Protein AF-0000000070232496 (afdb_homodimer)

Secondary structure (DSSP, 8-state):
-------------------EE-EEE--------------------------EEEEEEEEE-TTHHHHHH-TTB--S--HHHHHHHHTTPPTTEEEEEE-SSTT-SEEEEEEETTEEEEEEPEEETTEEES-TT-TTS-EESSHHHHHHHTTSGGG--TTS----EE---SSPPPHHHHHHHHHHHTS-TGGGGGSSS-HHHHHHHTSSEEEEEEEEEE-SS-SS----EE-------/-------------------EEEE----------------------------EEEEEEEEE-TTHHHHHH-TTB--S--HHHHHHHHTTPPTTEEEEEE-SSTT-SEEEEEEETTEEEEEEPEEETTEEES-TT-TTS-EESSHHHHHHHTTSGGG--TTS----EE---SSPPPHHHHHHHHHHHTS-TGGGGGSSS-HHHHHHHTSSEEEEEEEEEE-SS-SS-------------

Sequence (474 aa):
MSGDSSAVPQATCDSEEDTATLCLQSRRQKQHQVSGDSHAHVSRQGAWKVHTQTDYIHCLVPDLLQITGNPCYWGVMDRYEAEALLEGKPEGTFLLRDSAQEDYLFSVNFRRYKRFLRARIEQWNHNFSFDAHDPCVFHSSTVTGLLEHYKDPSSCMFFEPLLTISLNRTFPFSLQYICRAVICRCTTYNGTDGLPLPSVLQDFLKEYHYKQKVRVRWLEGEPVKAKETLLSPKGINMSGDSSAVPQATCDSEEDTATLCLQSRRQKQHQVSGDSHAHVSRQGAWKVHTQTDYIHCLVPDLLQITGNPCYWGVMDRYEAEALLEGKPEGTFLLRDSAQEDYLFSVNFRRYKRFLRARIEQWNHNFSFDAHDPCVFHSSTVTGLLEHYKDPSSCMFFEPLLTISLNRTFPFSLQYICRAVICRCTTYNGTDGLPLPSVLQDFLKEYHYKQKVRVRWLEGEPVKAKETLLSPKGIN

Radius of gyration: 25.35 Å; Cα contacts (8 Å, |Δi|>4): 839; chains: 2; bounding box: 79×65×97 Å

Nearest PDB structures (foldseek):
  2izv-assembly1_A  TM=9.812E-01  e=6.188E-28  Homo sapiens
  7zls-assembly4_G  TM=6.467E-01  e=2.500E-11  Homo sapiens
  7zlm-assembly2_D  TM=6.349E-01  e=2.697E-10  Homo sapiens
  4jgh-assembly2_A  TM=6.265E-01  e=1.221E-10  Homo sapiens
  2lnx-assembly1_A  TM=8.735E-01  e=1.015E-06  Homo sapiens

Organism: Heterocephalus glaber (NCBI:txid10181)

InterPro domains:
  IPR000980 SH2 domain [PF00017] (73-127)
  IPR000980 SH2 domain [PS50001] (72-167)
  IPR000980 SH2 domain [SM00252] (70-156)
  IPR001496 SOCS box domain [PF07525] (171-206)
  IPR001496 SOCS box domain [PS50225] (162-211)
  IPR001496 SOCS box domain [SM00253] (166-209)
  IPR001496 SOCS box domain [SM00969] (172-208)
  IPR036036 SOCS box-like domain superfamily [SSF158235] (173-214)
  IPR036860 SH2 domain superfamily [G3DSA:3.30.505.10] (54-223)
  IPR036860 SH2 domain superfamily [SSF55550] (61-165)

Foldseek 3Di:
DDDPPPPPPDPPPPPPVPPDDQPPADDDDPDPPPPPPPPPPVCPVPDPDDFKDWDWDKKFAQQLLVLLVDQLEDEADDPVRQVVLCPPPDFQEKGKYADPDPQFGIKMWGDDPNDIGMATWHDALQWIFSDPPDPVGDIDNHPVVRLVQLLDVVSDDNNGRRHVHGDGDDDHDDPLSNVLSVVSNVAILVRLVVDPDPPVVSVVSRVRIHIYTQFMAGPVDDPPDRPGPGPDNPPPD/DDPPPPPPPDPPPPPPVPPDDADPPADDFPDPPPPPPPPPPVCPVPDPDDFKDWDWDKKFAQQLLVLLVDQLEDEADTPVRQVVLCPPPDFQEKGKYADPDPQFGIKMWGDDPNDIDMATWHDALQWIFSDPPDPVGDIDNHPVVHLVQLLDVVSDDNNGRRHVHRDGDDDHDDPLSNVLSVVSNVAILVRLVVDPDDPVVSVVSRVRIHIYTQFMAGDPDDDPDGPTPGPDNPPPD

Solvent-accessible surface area (backbone atoms only — not comparable to full-atom values): 27197 Å² total; per-residue (Å²): 139,84,81,80,79,78,78,76,81,78,80,77,72,77,75,75,78,70,44,43,6,37,13,29,27,29,40,66,80,76,76,80,69,78,72,72,79,70,72,76,65,74,71,71,77,70,82,72,74,58,33,35,37,38,34,20,30,63,37,48,50,81,44,43,44,59,45,71,69,32,50,30,45,60,45,84,54,54,68,66,60,52,48,60,69,49,58,92,55,57,77,16,30,22,34,34,27,38,36,90,48,90,93,34,62,33,27,35,39,27,24,48,93,92,33,43,26,30,35,53,44,33,68,49,90,74,26,27,16,60,24,61,86,16,76,54,30,72,68,19,75,30,68,66,56,40,51,57,52,25,33,38,66,90,70,37,51,94,39,33,64,47,41,56,35,75,44,62,54,92,69,82,77,54,66,70,58,51,48,40,24,55,52,49,68,74,48,46,49,74,49,41,76,74,46,98,59,61,66,69,56,37,50,59,56,52,65,60,48,47,70,38,77,44,36,49,43,68,58,78,68,69,67,87,78,73,67,63,52,59,60,78,83,68,76,86,117,133,88,79,79,76,78,76,77,79,78,79,76,74,77,77,76,79,70,40,41,5,39,15,26,35,28,31,63,74,76,75,80,70,78,71,70,77,71,71,75,64,74,70,71,76,69,82,72,73,58,34,35,38,38,34,19,29,62,37,48,52,82,44,43,44,60,45,69,67,32,49,29,44,60,45,83,53,55,63,66,59,52,48,60,70,49,58,92,54,58,77,14,29,22,35,34,27,36,37,91,48,90,92,34,61,34,26,36,39,27,26,50,94,92,33,42,26,30,33,52,44,32,68,48,90,75,24,26,14,58,26,62,88,18,78,46,33,70,68,21,76,30,67,65,54,39,50,57,53,25,33,39,67,92,69,35,52,94,38,32,63,45,42,58,35,74,45,62,53,92,69,82,78,55,67,68,58,52,48,41,25,54,52,49,67,73,49,46,51,72,49,42,74,73,45,99,60,61,67,69,58,39,51,59,56,52,65,58,47,46,71,38,77,44,35,50,42,68,56,80,73,66,70,88,78,72,70,64,53,61,60,78,82,69,77,86,119

pLDDT: mean 76.19, std 28.9, range [17.75, 98.75]

Structure (mmCIF, N/CA/C/O backbone):
data_AF-0000000070232496-model_v1
#
loop_
_entity.id
_entity.type
_entity.pdbx_description
1 polymer 'Suppressor of cytokine signaling 5'
#
loop_
_atom_site.group_PDB
_atom_site.id
_atom_site.type_symbol
_atom_site.label_atom_id
_atom_site.label_alt_id
_atom_site.label_comp_id
_atom_site.label_asym_id
_atom_site.label_entity_id
_atom_site.label_seq_id
_atom_site.pdbx_PDB_ins_code
_atom_site.Cartn_x
_atom_site.Cartn_y
_atom_site.Cartn_z
_atom_site.occupancy
_atom_site.B_iso_or_equiv
_atom_site.auth_seq_id
_atom_site.auth_comp_id
_atom_site.auth_asym_id
_atom_site.auth_atom_id
_atom_site.pdbx_PDB_model_num
ATOM 1 N N . MET A 1 1 ? 37.5 24.703 -52.75 1 27.92 1 MET A N 1
ATOM 2 C CA . MET A 1 1 ? 36.719 23.5 -52.5 1 27.92 1 MET A CA 1
ATOM 3 C C . MET A 1 1 ? 36.469 23.359 -51 1 27.92 1 MET A C 1
ATOM 5 O O . MET A 1 1 ? 37.312 22.844 -50.25 1 27.92 1 MET A O 1
ATOM 9 N N . SER A 1 2 ? 35.812 24.375 -50.344 1 27.89 2 SER A N 1
ATOM 10 C CA . SER A 1 2 ? 35.531 24.891 -49 1 27.89 2 SER A CA 1
ATOM 11 C C . SER A 1 2 ? 34.625 23.953 -48.219 1 27.89 2 SER A C 1
ATOM 13 O O . SER A 1 2 ? 33.531 23.594 -48.656 1 27.89 2 SER A O 1
ATOM 15 N N . GLY A 1 3 ? 35.219 22.984 -47.406 1 26.25 3 GLY A N 1
ATOM 16 C CA . GLY A 1 3 ? 34.781 21.875 -46.562 1 26.25 3 GLY A CA 1
ATOM 17 C C . GLY A 1 3 ? 33.781 22.312 -45.5 1 26.25 3 GLY A C 1
ATOM 18 O O . GLY A 1 3 ? 34.094 23.141 -44.656 1 26.25 3 GLY A O 1
ATOM 19 N N . ASP A 1 4 ? 32.469 22.484 -45.781 1 28.66 4 ASP A N 1
ATOM 20 C CA . ASP A 1 4 ? 31.344 22.922 -44.938 1 28.66 4 ASP A CA 1
ATOM 21 C C . ASP A 1 4 ? 31.172 22.031 -43.719 1 28.66 4 ASP A C 1
ATOM 23 O O . ASP A 1 4 ? 31.031 20.812 -43.875 1 28.66 4 ASP A O 1
ATOM 27 N N . SER A 1 5 ? 31.734 22.406 -42.531 1 28.3 5 SER A N 1
ATOM 28 C CA . SER A 1 5 ? 31.766 21.875 -41.188 1 28.3 5 SER A CA 1
ATOM 29 C C . SER A 1 5 ? 30.359 21.703 -40.625 1 28.3 5 SER A C 1
ATOM 31 O O . SER A 1 5 ? 29.703 22.688 -40.281 1 28.3 5 SER A O 1
ATOM 33 N N . SER A 1 6 ? 29.5 20.859 -41.156 1 26.8 6 SER A N 1
ATOM 34 C CA . SER A 1 6 ? 28.141 20.688 -40.656 1 26.8 6 SER A CA 1
ATOM 35 C C . SER A 1 6 ? 28.141 20.297 -39.188 1 26.8 6 SER A C 1
ATOM 37 O O . SER A 1 6 ? 28.781 19.312 -38.781 1 26.8 6 SER A O 1
ATOM 39 N N . ALA A 1 7 ? 27.984 21.281 -38.219 1 25.73 7 ALA A N 1
ATOM 40 C CA . ALA A 1 7 ? 27.891 21.203 -36.75 1 25.73 7 ALA A CA 1
ATOM 41 C C . ALA A 1 7 ? 26.75 20.266 -36.344 1 25.73 7 ALA A C 1
ATOM 43 O O . ALA A 1 7 ? 25.625 20.422 -36.812 1 25.73 7 ALA A O 1
ATOM 44 N N . VAL A 1 8 ? 27 18.984 -35.969 1 28.09 8 VAL A N 1
ATOM 45 C CA . VAL A 1 8 ? 26.125 17.969 -35.438 1 28.09 8 VAL A CA 1
ATOM 46 C C . VAL A 1 8 ? 25.391 18.5 -34.188 1 28.09 8 VAL A C 1
ATOM 48 O O . VAL A 1 8 ? 26.031 19.062 -33.312 1 28.09 8 VAL A O 1
ATOM 51 N N . PRO A 1 9 ? 24.156 19.047 -34.344 1 27.92 9 PRO A N 1
ATOM 52 C CA . PRO A 1 9 ? 23.422 19.547 -33.156 1 27.92 9 PRO A CA 1
ATOM 53 C C . PRO A 1 9 ? 23.391 18.547 -32 1 27.92 9 PRO A C 1
ATOM 55 O O . PRO A 1 9 ? 23.328 17.328 -32.25 1 27.92 9 PRO A O 1
ATOM 58 N N . GLN A 1 10 ? 24.078 18.859 -30.875 1 21.61 10 GLN A N 1
ATOM 59 C CA . GLN A 1 10 ? 24.156 18.172 -29.594 1 21.61 10 GLN A CA 1
ATOM 60 C C . GLN A 1 10 ? 22.781 17.859 -29.031 1 21.61 10 GLN A C 1
ATOM 62 O O . GLN A 1 10 ? 21.938 18.734 -28.906 1 21.61 10 GLN A O 1
ATOM 67 N N . ALA A 1 11 ? 22.172 16.625 -29.312 1 24.88 11 ALA A N 1
ATOM 68 C CA . ALA A 1 11 ? 20.969 16.047 -28.734 1 24.88 11 ALA A CA 1
ATOM 69 C C . ALA A 1 11 ? 20.922 16.25 -27.219 1 24.88 11 ALA A C 1
ATOM 71 O O . ALA A 1 11 ? 21.859 15.883 -26.516 1 24.88 11 ALA A O 1
ATOM 72 N N . THR A 1 12 ? 20.453 17.406 -26.75 1 25.84 12 THR A N 1
ATOM 73 C CA . THR A 1 12 ? 20.172 17.719 -25.359 1 25.84 12 THR A CA 1
ATOM 74 C C . THR A 1 12 ? 19.453 16.562 -24.672 1 25.84 12 THR A C 1
ATOM 76 O O . THR A 1 12 ? 18.344 16.188 -25.062 1 25.84 12 THR A O 1
ATOM 79 N N . CYS A 1 13 ? 20.156 15.484 -24.203 1 25.62 13 CYS A N 1
ATOM 80 C CA . CYS A 1 13 ? 19.672 14.445 -23.312 1 25.62 13 CYS A CA 1
ATOM 81 C C . CYS A 1 13 ? 18.875 15.047 -22.156 1 25.62 13 CYS A C 1
ATOM 83 O O . CYS A 1 13 ? 19.391 15.883 -21.406 1 25.62 13 CYS A O 1
ATOM 85 N N . ASP A 1 14 ? 17.625 15.398 -22.328 1 26.64 14 ASP A N 1
ATOM 86 C CA . ASP A 1 14 ? 16.688 15.641 -21.25 1 26.64 14 ASP A CA 1
ATOM 87 C C . ASP A 1 14 ? 16.922 14.656 -20.094 1 26.64 14 ASP A C 1
ATOM 89 O O . ASP A 1 14 ? 16.812 13.445 -20.266 1 26.64 14 ASP A O 1
ATOM 93 N N . SER A 1 15 ? 17.953 14.844 -19.219 1 27.31 15 SER A N 1
ATOM 94 C CA . SER A 1 15 ? 18.234 14.148 -17.969 1 27.31 15 SER A CA 1
ATOM 95 C C . SER A 1 15 ? 16.969 13.93 -17.156 1 27.31 15 SER A C 1
ATOM 97 O O . SER A 1 15 ? 16.406 14.875 -16.609 1 27.31 15 SER A O 1
ATOM 99 N N . GLU A 1 16 ? 16.094 13.094 -17.578 1 30.31 16 GLU A N 1
ATOM 100 C CA . GLU A 1 16 ? 14.984 12.625 -16.75 1 30.31 16 GLU A CA 1
ATOM 101 C C . GLU A 1 16 ? 15.461 12.211 -15.359 1 30.31 16 GLU A C 1
ATOM 103 O O . GLU A 1 16 ? 16.156 11.203 -15.211 1 30.31 16 GLU A O 1
ATOM 108 N N . GLU A 1 17 ? 15.922 13.148 -14.547 1 31.53 17 GLU A N 1
ATOM 109 C CA . GLU A 1 17 ? 16.234 12.938 -13.133 1 31.53 17 GLU A CA 1
ATOM 110 C C . GLU A 1 17 ? 15.156 12.133 -12.438 1 31.53 17 GLU A C 1
ATOM 112 O O . GLU A 1 17 ? 14 12.555 -12.375 1 31.53 17 GLU A O 1
ATOM 117 N N . ASP A 1 18 ? 15.234 10.797 -12.406 1 30.61 18 ASP A N 1
ATOM 118 C CA . ASP A 1 18 ? 14.445 9.719 -11.836 1 30.61 18 ASP A CA 1
ATOM 119 C C . ASP A 1 18 ? 14.281 9.891 -10.328 1 30.61 18 ASP A C 1
ATOM 121 O O . ASP A 1 18 ? 15.25 9.766 -9.578 1 30.61 18 ASP A O 1
ATOM 125 N N . THR A 1 19 ? 13.516 10.766 -9.82 1 32.53 19 THR A N 1
ATOM 126 C CA . THR A 1 19 ? 13.156 10.883 -8.414 1 32.53 19 THR A CA 1
ATOM 127 C C . THR A 1 19 ? 12.578 9.57 -7.891 1 32.53 19 THR A C 1
ATOM 129 O O . THR A 1 19 ? 11.547 9.102 -8.383 1 32.53 19 THR A O 1
ATOM 132 N N . ALA A 1 20 ? 13.414 8.742 -7.137 1 34.03 20 ALA A N 1
ATOM 133 C CA . ALA A 1 20 ? 13.156 7.41 -6.59 1 34.03 20 ALA A CA 1
ATOM 134 C C . ALA A 1 20 ? 12.344 7.492 -5.301 1 34.03 20 ALA A C 1
ATOM 136 O O . ALA A 1 20 ? 12.633 8.32 -4.434 1 34.03 20 ALA A O 1
ATOM 137 N N . THR A 1 21 ? 11.203 7.18 -5.266 1 35.94 21 THR A N 1
ATOM 138 C CA . THR A 1 21 ? 10.367 7.039 -4.078 1 35.94 21 THR A CA 1
ATOM 139 C C . THR A 1 21 ? 10.805 5.832 -3.252 1 35.94 21 THR A C 1
ATOM 141 O O . THR A 1 21 ? 10.961 4.73 -3.787 1 35.94 21 THR A O 1
ATOM 144 N N . LEU A 1 22 ? 11.398 6.059 -2.023 1 38.28 22 LEU A N 1
ATOM 145 C CA . LEU A 1 22 ? 11.859 5.027 -1.098 1 38.28 22 LEU A CA 1
ATOM 146 C C . LEU A 1 22 ? 10.688 4.184 -0.601 1 38.28 22 LEU A C 1
ATOM 148 O O . LEU A 1 22 ? 9.656 4.723 -0.188 1 38.28 22 LEU A O 1
ATOM 152 N N . CYS A 1 23 ? 10.414 3.146 -1.116 1 32.03 23 CYS A N 1
ATOM 153 C CA . CYS A 1 23 ? 9.422 2.26 -0.507 1 32.03 23 CYS A CA 1
ATOM 154 C C . CYS A 1 23 ? 10.055 1.427 0.604 1 32.03 23 CYS A C 1
ATOM 156 O O . CYS A 1 23 ? 11.031 0.712 0.373 1 32.03 23 CYS A O 1
ATOM 158 N N . LEU A 1 24 ? 10.008 1.86 1.934 1 30.17 24 LEU A N 1
ATOM 159 C CA . LEU A 1 24 ? 10.57 1.269 3.145 1 30.17 24 LEU A CA 1
ATOM 160 C C . LEU A 1 24 ? 10 -0.125 3.383 1 30.17 24 LEU A C 1
ATOM 162 O O . LEU A 1 24 ? 8.773 -0.296 3.453 1 30.17 24 LEU A O 1
ATOM 166 N N . GLN A 1 25 ? 10.586 -1.059 2.908 1 27.44 25 GLN A N 1
ATOM 167 C CA . GLN A 1 25 ? 10.203 -2.465 2.969 1 27.44 25 GLN A CA 1
ATOM 168 C C . GLN A 1 25 ? 10.383 -3.023 4.379 1 27.44 25 GLN A C 1
ATOM 170 O O . GLN A 1 25 ? 11.375 -2.725 5.047 1 27.44 25 GLN A O 1
ATOM 175 N N . SER A 1 26 ? 9.219 -3.492 5.199 1 25.86 26 SER A N 1
ATOM 176 C CA . SER A 1 26 ? 9.008 -3.965 6.566 1 25.86 26 SER A CA 1
ATOM 177 C C . SER A 1 26 ? 9.758 -5.27 6.82 1 25.86 26 SER A C 1
ATOM 179 O O . SER A 1 26 ? 10 -6.043 5.895 1 25.86 26 SER A O 1
ATOM 181 N N . ARG A 1 27 ? 10.438 -5.418 8.094 1 22.62 27 ARG A N 1
ATOM 182 C CA . ARG A 1 27 ? 11.172 -6.484 8.758 1 22.62 27 ARG A CA 1
ATOM 183 C C . ARG A 1 27 ? 10.305 -7.727 8.93 1 22.62 27 ARG A C 1
ATOM 185 O O . ARG A 1 27 ? 9.094 -7.672 8.734 1 22.62 27 ARG A O 1
ATOM 192 N N . ARG A 1 28 ? 10.461 -8.414 10.258 1 23.78 28 ARG A N 1
ATOM 193 C CA . ARG A 1 28 ? 10.422 -9.781 10.766 1 23.78 28 ARG A CA 1
ATOM 194 C C . ARG A 1 28 ? 9 -10.32 10.781 1 23.78 28 ARG A C 1
ATOM 196 O O . ARG A 1 28 ? 8.047 -9.555 10.945 1 23.78 28 ARG A O 1
ATOM 203 N N . GLN A 1 29 ? 8.969 -11.633 10.438 1 23.31 29 GLN A N 1
ATOM 204 C CA . GLN A 1 29 ? 7.879 -12.602 10.305 1 23.31 29 GLN A CA 1
ATOM 205 C C . GLN A 1 29 ? 7.23 -12.883 11.656 1 23.31 29 GLN A C 1
ATOM 207 O O . GLN A 1 29 ? 7.836 -13.516 12.523 1 23.31 29 GLN A O 1
ATOM 212 N N . LYS A 1 30 ? 6.555 -12.016 12.422 1 25.58 30 LYS A N 1
ATOM 213 C CA . LYS A 1 30 ? 5.965 -12.641 13.602 1 25.58 30 LYS A CA 1
ATOM 214 C C . LYS A 1 30 ? 5.059 -13.805 13.203 1 25.58 30 LYS A C 1
ATOM 216 O O . LYS A 1 30 ? 4.344 -13.727 12.203 1 25.58 30 LYS A O 1
ATOM 221 N N . GLN A 1 31 ? 5.469 -15.078 13.555 1 22.47 31 GLN A N 1
ATOM 222 C CA . GLN A 1 31 ? 4.668 -16.297 13.633 1 22.47 31 GLN A CA 1
ATOM 223 C C . GLN A 1 31 ? 3.271 -16 14.172 1 22.47 31 GLN A C 1
ATOM 225 O O . GLN A 1 31 ? 3.127 -15.344 15.203 1 22.47 31 GLN A O 1
ATOM 230 N N . HIS A 1 32 ? 2.332 -16.031 13.32 1 24.69 32 HIS A N 1
ATOM 231 C CA . HIS A 1 32 ? 0.921 -15.984 13.695 1 24.69 32 HIS A CA 1
ATOM 232 C C . HIS A 1 32 ? 0.584 -17.078 14.695 1 24.69 32 HIS A C 1
ATOM 234 O O . HIS A 1 32 ? 0.542 -18.266 14.344 1 24.69 32 HIS A O 1
ATOM 240 N N . GLN A 1 33 ? 1.322 -17.188 15.875 1 25.14 33 GLN A N 1
ATOM 241 C CA . GLN A 1 33 ? 0.665 -18.031 16.859 1 25.14 33 GLN A CA 1
ATOM 242 C C . GLN A 1 33 ? -0.831 -17.734 16.938 1 25.14 33 GLN A C 1
ATOM 244 O O . GLN A 1 33 ? -1.238 -16.578 16.984 1 25.14 33 GLN A O 1
ATOM 249 N N . VAL A 1 34 ? -1.63 -18.766 16.531 1 26.95 34 VAL A N 1
ATOM 250 C CA . VAL A 1 34 ? -3.057 -19 16.719 1 26.95 34 VAL A CA 1
ATOM 251 C C . VAL A 1 34 ? -3.432 -18.734 18.172 1 26.95 34 VAL A C 1
ATOM 253 O O . VAL A 1 34 ? -3.283 -19.594 19.031 1 26.95 34 VAL A O 1
ATOM 256 N N . SER A 1 35 ? -2.633 -17.984 18.938 1 25.34 35 SER A N 1
ATOM 257 C CA . SER A 1 35 ? -3.16 -18 20.297 1 25.34 35 SER A CA 1
ATOM 258 C C . SER A 1 35 ? -4.652 -17.672 20.312 1 25.34 35 SER A C 1
ATOM 260 O O . SER A 1 35 ? -5.078 -16.641 19.766 1 25.34 35 SER A O 1
ATOM 262 N N . GLY A 1 36 ? -5.508 -18.719 20.391 1 24.62 36 GLY A N 1
ATOM 263 C CA . GLY A 1 36 ? -6.922 -18.906 20.672 1 24.62 36 GLY A CA 1
ATOM 264 C C . GLY A 1 36 ? -7.418 -18.031 21.812 1 24.62 36 GLY A C 1
ATOM 265 O O . GLY A 1 36 ? -8.469 -18.312 22.391 1 24.62 36 GLY A O 1
ATOM 266 N N . ASP A 1 37 ? -6.535 -17.359 22.516 1 26.25 37 ASP A N 1
ATOM 267 C CA . ASP A 1 37 ? -7.281 -16.781 23.641 1 26.25 37 ASP A CA 1
ATOM 268 C C . ASP A 1 37 ? -8.477 -15.977 23.141 1 26.25 37 ASP A C 1
ATOM 270 O O . ASP A 1 37 ? -8.328 -15.094 22.281 1 26.25 37 ASP A O 1
ATOM 274 N N . SER A 1 38 ? -9.664 -16.609 23.203 1 28.45 38 SER A N 1
ATOM 275 C CA . SER A 1 38 ? -11.055 -16.172 23.234 1 28.45 38 SER A CA 1
ATOM 276 C C . SER A 1 38 ? -11.227 -14.914 24.078 1 28.45 38 SER A C 1
ATOM 278 O O . SER A 1 38 ? -11.516 -14.992 25.266 1 28.45 38 SER A O 1
ATOM 280 N N . HIS A 1 39 ? -10.258 -14.164 24.234 1 26.73 39 HIS A N 1
ATOM 281 C CA . HIS A 1 39 ? -10.836 -13.078 25 1 26.73 39 HIS A CA 1
ATOM 282 C C . HIS A 1 39 ? -12.148 -12.594 24.391 1 26.73 39 HIS A C 1
ATOM 284 O O . HIS A 1 39 ? -12.188 -12.258 23.203 1 26.73 39 HIS A O 1
ATOM 290 N N . ALA A 1 40 ? -13.258 -13.102 24.859 1 25.95 40 ALA A N 1
ATOM 291 C CA . ALA A 1 40 ? -14.648 -12.641 24.891 1 25.95 40 ALA A CA 1
ATOM 292 C C . ALA A 1 40 ? -14.727 -11.117 24.906 1 25.95 40 ALA A C 1
ATOM 294 O O . ALA A 1 40 ? -14.656 -10.492 25.953 1 25.95 40 ALA A O 1
ATOM 295 N N . HIS A 1 41 ? -13.828 -10.531 24.25 1 28.59 41 HIS A N 1
ATOM 296 C CA . HIS A 1 41 ? -14.219 -9.125 24.203 1 28.59 41 HIS A CA 1
ATOM 297 C C . HIS A 1 41 ? -15.688 -8.977 23.828 1 28.59 41 HIS A C 1
ATOM 299 O O . HIS A 1 41 ? -16.141 -9.547 22.828 1 28.59 41 HIS A O 1
ATOM 305 N N . VAL A 1 42 ? -16.516 -8.914 24.719 1 30.34 42 VAL A N 1
ATOM 306 C CA . VAL A 1 42 ? -17.875 -8.414 24.609 1 30.34 42 VAL A CA 1
ATOM 307 C C . VAL A 1 42 ? -17.938 -7.34 23.516 1 30.34 42 VAL A C 1
ATOM 309 O O . VAL A 1 42 ? -17.266 -6.309 23.625 1 30.34 42 VAL A O 1
ATOM 312 N N . SER A 1 43 ? -17.938 -7.715 22.266 1 35.25 43 SER A N 1
ATOM 313 C CA . SER A 1 43 ? -18.375 -6.938 21.109 1 35.25 43 SER A CA 1
ATOM 314 C C . SER A 1 43 ? -19.422 -5.895 21.516 1 35.25 43 SER A C 1
ATOM 316 O O . SER A 1 43 ? -20.578 -6.227 21.719 1 35.25 43 SER A O 1
ATOM 318 N N . ARG A 1 44 ? -19.234 -5.176 22.562 1 33.94 44 ARG A N 1
ATOM 319 C CA . ARG A 1 44 ? -20.266 -4.16 22.453 1 33.94 44 ARG A CA 1
ATOM 320 C C . ARG A 1 44 ? -20.391 -3.637 21.031 1 33.94 44 ARG A C 1
ATOM 322 O O . ARG A 1 44 ? -19.422 -3.111 20.469 1 33.94 44 ARG A O 1
ATOM 329 N N . GLN A 1 45 ? -20.859 -4.289 20.094 1 39.91 45 GLN A N 1
ATOM 330 C CA . GLN A 1 45 ? -21.391 -3.852 18.812 1 39.91 45 GLN A CA 1
ATOM 331 C C . GLN A 1 45 ? -21.609 -2.34 18.781 1 39.91 45 GLN A C 1
ATOM 333 O O . GLN A 1 45 ? -22.719 -1.857 19.047 1 39.91 45 GLN A O 1
ATOM 338 N N . GLY A 1 46 ? -21.031 -1.544 19.484 1 44.47 46 GLY A N 1
ATOM 339 C CA . GLY A 1 46 ? -21.422 -0.148 19.359 1 44.47 46 GLY A CA 1
ATOM 340 C C . GLY A 1 46 ? -21.234 0.394 17.953 1 44.47 46 GLY A C 1
ATOM 341 O O . GLY A 1 46 ? -20.375 -0.064 17.203 1 44.47 46 GLY A O 1
ATOM 342 N N . ALA A 1 47 ? -22.266 0.849 17.078 1 61.16 47 ALA A N 1
ATOM 343 C CA . ALA A 1 47 ? -22.656 1.33 15.75 1 61.16 47 ALA A CA 1
ATOM 344 C C . ALA A 1 47 ? -21.641 2.34 15.219 1 61.16 47 ALA A C 1
ATOM 346 O O . ALA A 1 47 ? -21.547 3.465 15.711 1 61.16 47 ALA A O 1
ATOM 347 N N . TRP A 1 48 ? -20.375 1.953 14.789 1 78.25 48 TRP A N 1
ATOM 348 C CA . TRP A 1 48 ? -19.562 2.953 14.102 1 78.25 48 TRP A CA 1
ATOM 349 C C . TRP A 1 48 ? -20.359 3.588 12.953 1 78.25 48 TRP A C 1
ATOM 351 O O . TRP A 1 48 ? -21.156 2.918 12.297 1 78.25 48 TRP A O 1
ATOM 361 N N . LYS A 1 49 ? -20.234 4.816 13.008 1 87.94 49 LYS A N 1
ATOM 362 C CA . LYS A 1 49 ? -20.719 5.469 11.789 1 87.94 49 LYS A CA 1
ATOM 363 C C . LYS A 1 49 ? -19.734 5.258 10.633 1 87.94 49 LYS A C 1
ATOM 365 O O . LYS A 1 49 ? -18.672 5.883 10.594 1 87.94 49 LYS A O 1
ATOM 370 N N . VAL A 1 50 ? -20.031 4.316 9.773 1 92.75 50 VAL A N 1
ATOM 371 C CA . VAL A 1 50 ? -19.219 4.055 8.594 1 92.75 50 VAL A CA 1
ATOM 372 C C . VAL A 1 50 ? -19.312 5.242 7.637 1 92.75 50 VAL A C 1
ATOM 374 O O . VAL A 1 50 ? -20.391 5.789 7.402 1 92.75 50 VAL A O 1
ATOM 377 N N . HIS A 1 51 ? -18.203 5.621 7.137 1 94.44 51 HIS A N 1
ATOM 378 C CA . HIS A 1 51 ? -18.172 6.789 6.262 1 94.44 51 HIS A CA 1
ATOM 379 C C . HIS A 1 51 ? -17.984 6.379 4.805 1 94.44 51 HIS A C 1
ATOM 381 O O . HIS A 1 51 ? -18.547 7.008 3.904 1 94.44 51 HIS A O 1
ATOM 387 N N . THR A 1 52 ? -17.219 5.371 4.535 1 93.25 52 THR A N 1
ATOM 388 C CA . THR A 1 52 ? -17.016 4.883 3.174 1 93.25 52 THR A CA 1
ATOM 389 C C . THR A 1 52 ? -17.062 3.357 3.133 1 93.25 52 THR A C 1
ATOM 391 O O . THR A 1 52 ? -16.672 2.693 4.094 1 93.25 52 THR A O 1
ATOM 394 N N . GLN A 1 53 ? -17.594 2.828 2.123 1 93.12 53 GLN A N 1
ATOM 395 C CA . GLN A 1 53 ? -17.672 1.398 1.837 1 93.12 53 GLN A CA 1
ATOM 396 C C . GLN A 1 53 ? -17.094 1.086 0.457 1 93.12 53 GLN A C 1
ATOM 398 O O . GLN A 1 53 ? -17.438 1.749 -0.526 1 93.12 53 GLN A O 1
ATOM 403 N N . THR A 1 54 ? -16.25 0.194 0.402 1 92.31 54 THR A N 1
ATOM 404 C CA . THR A 1 54 ? -15.633 -0.166 -0.868 1 92.31 54 THR A CA 1
ATOM 405 C C . THR A 1 54 ? -15.992 -1.598 -1.259 1 92.31 54 THR A C 1
ATOM 407 O O . THR A 1 54 ? -15.914 -2.51 -0.434 1 92.31 54 THR A O 1
ATOM 410 N N . ASP A 1 55 ? -16.359 -1.819 -2.48 1 93.44 55 ASP A N 1
ATOM 411 C CA . ASP A 1 55 ? -16.703 -3.127 -3.029 1 93.44 55 ASP A CA 1
ATOM 412 C C . ASP A 1 55 ? -15.555 -3.688 -3.871 1 93.44 55 ASP A C 1
ATOM 414 O O . ASP A 1 55 ? -14.93 -2.957 -4.645 1 93.44 55 ASP A O 1
ATOM 418 N N . TYR A 1 56 ? -15.328 -4.973 -3.697 1 94.25 56 TYR A N 1
ATOM 419 C CA . TYR A 1 56 ? -14.281 -5.648 -4.453 1 94.25 56 TYR A CA 1
ATOM 420 C C . TYR A 1 56 ? -14.82 -6.891 -5.148 1 94.25 56 TYR A C 1
ATOM 422 O O . TYR A 1 56 ? -15.648 -7.613 -4.582 1 94.25 56 TYR A O 1
ATOM 430 N N . ILE A 1 57 ? -14.344 -7.094 -6.285 1 95.94 57 ILE A N 1
ATOM 431 C CA . ILE A 1 57 ? -14.492 -8.406 -6.902 1 95.94 57 ILE A CA 1
ATOM 432 C C . ILE A 1 57 ? -13.172 -9.172 -6.801 1 95.94 57 ILE A C 1
ATOM 434 O O . ILE A 1 57 ? -12.109 -8.578 -6.617 1 95.94 57 ILE A O 1
ATOM 438 N N . HIS A 1 58 ? -13.32 -10.438 -6.855 1 96.19 58 HIS A N 1
ATOM 439 C CA . HIS A 1 58 ? -12.141 -11.281 -6.797 1 96.19 58 HIS A CA 1
ATOM 440 C C . HIS A 1 58 ? -11.789 -11.844 -8.172 1 96.19 58 HIS A C 1
ATOM 442 O O . HIS A 1 58 ? -12.688 -12.211 -8.938 1 96.19 58 HIS A O 1
ATOM 448 N N . CYS A 1 59 ? -10.516 -11.891 -8.461 1 97.19 59 CYS A N 1
ATOM 449 C CA . CYS A 1 59 ? -10.016 -12.414 -9.727 1 97.19 59 CYS A CA 1
ATOM 450 C C . CYS A 1 59 ? -8.867 -13.383 -9.5 1 97.19 59 CYS A C 1
ATOM 452 O O . CYS A 1 59 ? -7.969 -13.117 -8.703 1 97.19 59 CYS A O 1
ATOM 454 N N . LEU A 1 60 ? -8.984 -14.484 -10.18 1 98.38 60 LEU A N 1
ATOM 455 C CA . LEU A 1 60 ? -7.867 -15.422 -10.102 1 98.38 60 LEU A CA 1
ATOM 456 C C . LEU A 1 60 ? -6.605 -14.82 -10.711 1 98.38 60 LEU A C 1
ATOM 458 O O . LEU A 1 60 ? -6.684 -14.016 -11.641 1 98.38 60 LEU A O 1
ATOM 462 N N . VAL A 1 61 ? -5.484 -15.203 -10.164 1 98.5 61 VAL A N 1
ATOM 463 C CA . VAL A 1 61 ? -4.219 -14.766 -10.734 1 98.5 61 VAL A CA 1
ATOM 464 C C . VAL A 1 61 ? -4.117 -15.234 -12.188 1 98.5 61 VAL A C 1
ATOM 466 O O . VAL A 1 61 ? -4.207 -16.422 -12.469 1 98.5 61 VAL A O 1
ATOM 469 N N . PRO A 1 62 ? -3.867 -14.305 -13.086 1 98.12 62 PRO A N 1
ATOM 470 C CA . PRO A 1 62 ? -4.016 -14.648 -14.508 1 98.12 62 PRO A CA 1
ATOM 471 C C . PRO A 1 62 ? -2.928 -15.602 -15 1 98.12 62 PRO A C 1
ATOM 473 O O . PRO A 1 62 ? -3.145 -16.344 -15.961 1 98.12 62 PRO A O 1
ATOM 476 N N . ASP A 1 63 ? -1.77 -15.602 -14.406 1 98.69 63 ASP A N 1
ATOM 477 C CA . ASP A 1 63 ? -0.663 -16.406 -14.906 1 98.69 63 ASP A CA 1
ATOM 478 C C . ASP A 1 63 ? -0.182 -17.406 -13.852 1 98.69 63 ASP A C 1
ATOM 480 O O . ASP A 1 63 ? 1.021 -17.641 -13.719 1 98.69 63 ASP A O 1
ATOM 484 N N . LEU A 1 64 ? -1.152 -17.938 -13.164 1 98.62 64 LEU A N 1
ATOM 485 C CA . LEU A 1 64 ? -0.809 -18.891 -12.117 1 98.62 64 LEU A CA 1
ATOM 486 C C . LEU A 1 64 ? -0.037 -20.078 -12.688 1 98.62 64 LEU A C 1
ATOM 488 O O . LEU A 1 64 ? 0.892 -20.578 -12.047 1 98.62 64 LEU A O 1
ATOM 492 N N . LEU A 1 65 ? -0.427 -20.531 -13.805 1 98.56 65 LEU A N 1
ATOM 493 C CA . LEU A 1 65 ? 0.262 -21.656 -14.422 1 98.56 65 LEU A CA 1
ATOM 494 C C . LEU A 1 65 ? 1.707 -21.297 -14.75 1 98.56 65 LEU A C 1
ATOM 496 O O . LEU A 1 65 ? 2.621 -22.094 -14.492 1 98.56 65 LEU A O 1
ATOM 500 N N . GLN A 1 66 ? 1.907 -20.156 -15.305 1 98.56 66 GLN A N 1
ATOM 501 C CA . GLN A 1 66 ? 3.256 -19.688 -15.609 1 98.56 66 GLN A CA 1
ATOM 502 C C . GLN A 1 66 ? 4.078 -19.516 -14.336 1 98.56 66 GLN A C 1
ATOM 504 O O . GLN A 1 66 ? 5.266 -19.859 -14.305 1 98.56 66 GLN A O 1
ATOM 509 N N . ILE A 1 67 ? 3.439 -19.016 -13.281 1 98.62 67 ILE A N 1
ATOM 510 C CA . ILE A 1 67 ? 4.113 -18.828 -12 1 98.62 67 ILE A CA 1
ATOM 511 C C . ILE A 1 67 ? 4.535 -20.203 -11.445 1 98.62 67 ILE A C 1
ATOM 513 O O . ILE A 1 67 ? 5.684 -20.375 -11.039 1 98.62 67 ILE A O 1
ATOM 517 N N . THR A 1 68 ? 3.611 -21.094 -11.508 1 97.94 68 THR A N 1
ATOM 518 C CA . THR A 1 68 ? 3.859 -22.438 -11 1 97.94 68 THR A CA 1
ATOM 519 C C . THR A 1 68 ? 5 -23.109 -11.758 1 97.94 68 THR A C 1
ATOM 521 O O . THR A 1 68 ? 5.781 -23.859 -11.18 1 97.94 68 THR A O 1
ATOM 524 N N . GLY A 1 69 ? 5.086 -22.797 -12.992 1 97.75 69 GLY A N 1
ATOM 525 C CA . GLY A 1 69 ? 6.129 -23.391 -13.812 1 97.75 69 GLY A CA 1
ATOM 526 C C . GLY A 1 69 ? 7.449 -22.656 -13.727 1 97.75 69 GLY A C 1
ATOM 527 O O . GLY A 1 69 ? 8.461 -23.125 -14.242 1 97.75 69 GLY A O 1
ATOM 528 N N . ASN A 1 70 ? 7.504 -21.531 -13.109 1 98.06 70 ASN A N 1
ATOM 529 C CA . ASN A 1 70 ? 8.711 -20.734 -12.969 1 98.06 70 ASN A CA 1
ATOM 530 C C . ASN A 1 70 ? 9.625 -21.266 -11.875 1 98.06 70 ASN A C 1
ATOM 532 O O . ASN A 1 70 ? 9.227 -21.344 -10.711 1 98.06 70 ASN A O 1
ATOM 536 N N . PRO A 1 71 ? 10.828 -21.578 -12.203 1 97.94 71 PRO A N 1
ATOM 537 C CA . PRO A 1 71 ? 11.727 -22.188 -11.211 1 97.94 71 PRO A CA 1
ATOM 538 C C . PRO A 1 71 ? 12.047 -21.25 -10.055 1 97.94 71 PRO A C 1
ATOM 540 O O . PRO A 1 71 ? 12.461 -21.719 -8.984 1 97.94 71 PRO A O 1
ATOM 543 N N . CYS A 1 72 ? 11.938 -20 -10.227 1 98.56 72 CYS A N 1
ATOM 544 C CA . CYS A 1 72 ? 12.258 -19.078 -9.141 1 98.56 72 CYS A CA 1
ATOM 545 C C . CYS A 1 72 ? 11.141 -19.047 -8.109 1 98.56 72 CYS A C 1
ATOM 547 O O . CYS A 1 72 ? 11.297 -18.469 -7.031 1 98.56 72 CYS A O 1
ATOM 549 N N . TYR A 1 73 ? 9.969 -19.578 -8.438 1 98.69 73 TYR A N 1
ATOM 550 C CA . TYR A 1 73 ? 8.836 -19.609 -7.523 1 98.69 73 TYR A CA 1
ATOM 551 C C . TYR A 1 73 ? 8.93 -20.812 -6.578 1 98.69 73 TYR A C 1
ATOM 553 O O . TYR A 1 73 ? 8.945 -21.953 -7.02 1 98.69 73 TYR A O 1
ATOM 561 N N . TRP A 1 74 ? 8.906 -20.484 -5.234 1 98.44 74 TRP A N 1
ATOM 562 C CA . TRP A 1 74 ? 9.172 -21.516 -4.242 1 98.44 74 TRP A CA 1
ATOM 563 C C . TRP A 1 74 ? 7.91 -21.875 -3.469 1 98.44 74 TRP A C 1
ATOM 565 O O . TRP A 1 74 ? 7.938 -22.75 -2.594 1 98.44 74 TRP A O 1
ATOM 575 N N . GLY A 1 75 ? 6.793 -21.25 -3.76 1 97.56 75 GLY A N 1
ATOM 576 C CA . GLY A 1 75 ? 5.551 -21.562 -3.074 1 97.56 75 GLY A CA 1
ATOM 577 C C . GLY A 1 75 ? 5.484 -21 -1.669 1 97.56 75 GLY A C 1
ATOM 578 O O . GLY A 1 75 ? 5.879 -19.844 -1.435 1 97.56 75 GLY A O 1
ATOM 579 N N . VAL A 1 76 ? 4.867 -21.734 -0.768 1 95.44 76 VAL A N 1
ATOM 580 C CA . VAL A 1 76 ? 4.723 -21.312 0.622 1 95.44 76 VAL A CA 1
ATOM 581 C C . VAL A 1 76 ? 6.062 -21.438 1.342 1 95.44 76 VAL A C 1
ATOM 583 O O . VAL A 1 76 ? 6.617 -22.531 1.468 1 95.44 76 VAL A O 1
ATOM 586 N N . MET A 1 77 ? 6.52 -20.281 1.733 1 94.31 77 MET A N 1
ATOM 587 C CA . MET A 1 77 ? 7.793 -20.203 2.447 1 94.31 77 MET A CA 1
ATOM 588 C C . MET A 1 77 ? 7.863 -18.938 3.301 1 94.31 77 MET A C 1
ATOM 590 O O . MET A 1 77 ? 7.422 -17.875 2.875 1 94.31 77 MET A O 1
ATOM 594 N N . ASP A 1 78 ? 8.375 -19.109 4.469 1 90.12 78 ASP A N 1
ATOM 595 C CA . ASP A 1 78 ? 8.492 -17.906 5.289 1 90.12 78 ASP A CA 1
ATOM 596 C C . ASP A 1 78 ? 9.742 -17.109 4.93 1 90.12 78 ASP A C 1
ATOM 598 O O . ASP A 1 78 ? 10.633 -17.625 4.242 1 90.12 78 ASP A O 1
ATOM 602 N N . ARG A 1 79 ? 9.742 -16 5.438 1 87.88 79 ARG A N 1
ATOM 603 C CA . ARG A 1 79 ? 10.797 -15.07 5.066 1 87.88 79 ARG A CA 1
ATOM 604 C C . ARG A 1 79 ? 12.156 -15.562 5.539 1 87.88 79 ARG A C 1
ATOM 606 O O . ARG A 1 79 ? 13.172 -15.367 4.859 1 87.88 79 ARG A O 1
ATOM 613 N N . TYR A 1 80 ? 12.219 -16.172 6.711 1 89.38 80 TYR A N 1
ATOM 614 C CA . TYR A 1 80 ? 13.484 -16.641 7.258 1 89.38 80 TYR A CA 1
ATOM 615 C C . TYR A 1 80 ? 14.07 -17.766 6.406 1 89.38 80 TYR A C 1
ATOM 617 O O . TYR A 1 80 ? 15.273 -17.812 6.164 1 89.38 80 TYR A O 1
ATOM 625 N N . GLU A 1 81 ? 13.156 -18.594 5.996 1 95.06 81 GLU A N 1
ATOM 626 C CA . GLU A 1 81 ? 13.586 -19.656 5.086 1 95.06 81 GLU A CA 1
ATOM 627 C C . GLU A 1 81 ? 14.141 -19.078 3.787 1 95.06 81 GLU A C 1
ATOM 629 O O . GLU A 1 81 ? 15.172 -19.531 3.289 1 95.06 81 GLU A O 1
ATOM 634 N N . ALA A 1 82 ? 13.477 -18.109 3.275 1 96.06 82 ALA A N 1
ATOM 635 C CA . ALA A 1 82 ? 13.914 -17.469 2.039 1 96.06 82 ALA A CA 1
ATOM 636 C C . ALA A 1 82 ? 15.289 -16.828 2.213 1 96.06 82 ALA A C 1
ATOM 638 O O . ALA A 1 82 ? 16.156 -16.969 1.352 1 96.06 82 ALA A O 1
ATOM 639 N N . GLU A 1 83 ? 15.477 -16.188 3.271 1 93.94 83 GLU A N 1
ATOM 640 C CA . GLU A 1 83 ? 16.75 -15.523 3.539 1 93.94 83 GLU A CA 1
ATOM 641 C C . GLU A 1 83 ? 17.875 -16.531 3.695 1 93.94 83 GLU A C 1
ATOM 643 O O . GLU A 1 83 ? 19 -16.297 3.244 1 93.94 83 GLU A O 1
ATOM 648 N N . ALA A 1 84 ? 17.547 -17.594 4.344 1 97 84 ALA A N 1
ATOM 649 C CA . ALA A 1 84 ? 18.531 -18.656 4.492 1 97 84 ALA A CA 1
ATOM 650 C C . ALA A 1 84 ? 18.984 -19.188 3.131 1 97 84 ALA A C 1
ATOM 652 O O . ALA A 1 84 ? 20.156 -19.484 2.928 1 97 84 ALA A O 1
ATOM 653 N N . LEU A 1 85 ? 18.094 -19.281 2.229 1 97.69 85 LEU A N 1
ATOM 654 C CA . LEU A 1 85 ? 18.406 -19.781 0.891 1 97.69 85 LEU A CA 1
ATOM 655 C C . LEU A 1 85 ? 19.266 -18.781 0.126 1 97.69 85 LEU A C 1
ATOM 657 O O . LEU A 1 85 ? 20.078 -19.188 -0.726 1 97.69 85 LEU A O 1
ATOM 661 N N . LEU A 1 86 ? 19.125 -17.531 0.459 1 97.75 86 LEU A N 1
ATOM 662 C CA . LEU A 1 86 ? 19.812 -16.484 -0.271 1 97.75 86 LEU A CA 1
ATOM 663 C C . LEU A 1 86 ? 21.188 -16.219 0.331 1 97.75 86 LEU A C 1
ATOM 665 O O . LEU A 1 86 ? 22 -15.492 -0.25 1 97.75 86 LEU A O 1
ATOM 669 N N . GLU A 1 87 ? 21.438 -16.797 1.421 1 97.06 87 GLU A N 1
ATOM 670 C CA . GLU A 1 87 ? 22.719 -16.578 2.1 1 97.06 87 GLU A CA 1
ATOM 671 C C . GLU A 1 87 ? 23.891 -16.969 1.211 1 97.06 87 GLU A C 1
ATOM 673 O O . GLU A 1 87 ? 23.906 -18.062 0.626 1 97.06 87 GLU A O 1
ATOM 678 N N . GLY A 1 88 ? 24.828 -16.078 1.158 1 96.38 88 GLY A N 1
ATOM 679 C CA . GLY A 1 88 ? 26.031 -16.344 0.401 1 96.38 88 GLY A CA 1
ATOM 680 C C . GLY A 1 88 ? 25.844 -16.188 -1.097 1 96.38 88 GLY A C 1
ATOM 681 O O . GLY A 1 88 ? 26.797 -16.391 -1.867 1 96.38 88 GLY A O 1
ATOM 682 N N . LYS A 1 89 ? 24.688 -15.82 -1.544 1 97.94 89 LYS A N 1
ATOM 683 C CA . LYS A 1 89 ? 24.438 -15.664 -2.973 1 97.94 89 LYS A CA 1
ATOM 684 C C . LYS A 1 89 ? 24.828 -14.273 -3.457 1 97.94 89 LYS A C 1
ATOM 686 O O . LYS A 1 89 ? 24.938 -13.336 -2.66 1 97.94 89 LYS A O 1
ATOM 691 N N . PRO A 1 90 ? 25.094 -14.211 -4.688 1 97.38 90 PRO A N 1
ATOM 692 C CA . PRO A 1 90 ? 25.484 -12.914 -5.242 1 97.38 90 PRO A CA 1
ATOM 693 C C . PRO A 1 90 ? 24.359 -11.891 -5.246 1 97.38 90 PRO A C 1
ATOM 695 O O . PRO A 1 90 ? 23.188 -12.273 -5.141 1 97.38 90 PRO A O 1
ATOM 698 N N . GLU A 1 91 ? 24.734 -10.633 -5.461 1 94.19 91 GLU A N 1
ATOM 699 C CA . GLU A 1 91 ? 23.766 -9.555 -5.648 1 94.19 91 GLU A CA 1
ATOM 700 C C . GLU A 1 91 ? 22.828 -9.852 -6.812 1 94.19 91 GLU A C 1
ATOM 702 O O . GLU A 1 91 ? 23.25 -10.391 -7.84 1 94.19 91 GLU A O 1
ATOM 707 N N . GLY A 1 92 ? 21.516 -9.602 -6.598 1 96.19 92 GLY A N 1
ATOM 708 C CA . GLY A 1 92 ? 20.562 -9.781 -7.672 1 96.19 92 GLY A CA 1
ATOM 709 C C . GLY A 1 92 ? 19.875 -11.141 -7.645 1 96.19 92 GLY A C 1
ATOM 710 O O . GLY A 1 92 ? 18.938 -11.391 -8.398 1 96.19 92 GLY A O 1
ATOM 711 N N . THR A 1 93 ? 20.422 -12.055 -6.766 1 98.5 93 THR A N 1
ATOM 712 C CA . THR A 1 93 ? 19.766 -13.344 -6.617 1 98.5 93 THR A CA 1
ATOM 713 C C . THR A 1 93 ? 18.391 -13.172 -5.961 1 98.5 93 THR A C 1
ATOM 715 O O . THR A 1 93 ? 18.25 -12.406 -5.004 1 98.5 93 THR A O 1
ATOM 718 N N . PHE A 1 94 ? 17.422 -13.867 -6.492 1 98.31 94 PHE A N 1
ATOM 719 C CA . PHE A 1 94 ? 16.078 -13.656 -5.949 1 98.31 94 PHE A CA 1
ATOM 720 C C . PHE A 1 94 ? 15.266 -14.945 -5.996 1 98.31 94 PHE A C 1
ATOM 722 O O . PHE A 1 94 ? 15.602 -15.867 -6.738 1 98.31 94 PHE A O 1
ATOM 729 N N . LEU A 1 95 ? 14.25 -15.031 -5.277 1 98.69 95 LEU A N 1
ATOM 730 C CA . LEU A 1 95 ? 13.203 -16.047 -5.355 1 98.69 95 LEU A CA 1
ATOM 731 C C . LEU A 1 95 ? 11.828 -15.43 -5.109 1 98.69 95 LEU A C 1
ATOM 733 O O . LEU A 1 95 ? 11.719 -14.367 -4.488 1 98.69 95 LEU A O 1
ATOM 737 N N . LEU A 1 96 ? 10.867 -15.992 -5.691 1 98.56 96 LEU A N 1
ATOM 738 C CA . LEU A 1 96 ? 9.469 -15.641 -5.496 1 98.56 96 LEU A CA 1
ATOM 739 C C . LEU A 1 96 ? 8.789 -16.609 -4.539 1 98.56 96 LEU A C 1
ATOM 741 O O . LEU A 1 96 ? 9.023 -17.812 -4.605 1 98.56 96 LEU A O 1
ATOM 745 N N . ARG A 1 97 ? 7.945 -16.078 -3.656 1 98 97 ARG A N 1
ATOM 746 C CA . ARG A 1 97 ? 7.215 -16.922 -2.713 1 98 97 ARG A CA 1
ATOM 747 C C . ARG A 1 97 ? 5.832 -16.359 -2.426 1 98 97 ARG A C 1
ATOM 749 O O . ARG A 1 97 ? 5.516 -15.234 -2.844 1 98 97 ARG A O 1
ATOM 756 N N . ASP A 1 98 ? 5.035 -17.172 -1.786 1 96.69 98 ASP A N 1
ATOM 757 C CA . ASP A 1 98 ? 3.75 -16.672 -1.312 1 96.69 98 ASP A CA 1
ATOM 758 C C . ASP A 1 98 ? 3.938 -15.656 -0.184 1 96.69 98 ASP A C 1
ATOM 760 O O . ASP A 1 98 ? 4.766 -15.859 0.706 1 96.69 98 ASP A O 1
ATOM 764 N N . SER A 1 99 ? 3.215 -14.57 -0.299 1 92.06 99 SER A N 1
ATOM 765 C CA . SER A 1 99 ? 3.232 -13.594 0.79 1 92.06 99 SER A CA 1
ATOM 766 C C . SER A 1 99 ? 2.477 -14.117 2.008 1 92.06 99 SER A C 1
ATOM 768 O O . SER A 1 99 ? 1.448 -14.781 1.867 1 92.06 99 SER A O 1
ATOM 770 N N . ALA A 1 100 ? 2.955 -13.766 3.178 1 83.44 100 ALA A N 1
ATOM 771 C CA . ALA A 1 100 ? 2.246 -14.117 4.406 1 83.44 100 ALA A CA 1
ATOM 772 C C . ALA A 1 100 ? 1.234 -13.039 4.781 1 83.44 100 ALA A C 1
ATOM 774 O O . ALA A 1 100 ? 0.393 -13.25 5.66 1 83.44 100 ALA A O 1
ATOM 775 N N . GLN A 1 101 ? 1.283 -11.969 4.031 1 81.69 101 GLN A N 1
ATOM 776 C CA . GLN A 1 101 ? 0.41 -10.836 4.34 1 81.69 101 GLN A CA 1
ATOM 777 C C . GLN A 1 101 ? -0.933 -10.977 3.627 1 81.69 101 GLN A C 1
ATOM 779 O O . GLN A 1 101 ? -0.99 -11.406 2.475 1 81.69 101 GLN A O 1
ATOM 784 N N . GLU A 1 102 ? -1.964 -10.648 4.27 1 73.56 102 GLU A N 1
ATOM 785 C CA . GLU A 1 102 ? -3.33 -10.875 3.809 1 73.56 102 GLU A CA 1
ATOM 786 C C . GLU A 1 102 ? -3.617 -10.102 2.525 1 73.56 102 GLU A C 1
ATOM 788 O O . GLU A 1 102 ? -4.391 -10.555 1.68 1 73.56 102 GLU A O 1
ATOM 793 N N . ASP A 1 103 ? -3.061 -9.016 2.381 1 78.94 103 ASP A N 1
ATOM 794 C CA . ASP A 1 103 ? -3.443 -8.164 1.261 1 78.94 103 ASP A CA 1
ATOM 795 C C . ASP A 1 103 ? -2.545 -8.406 0.05 1 78.94 103 ASP A C 1
ATOM 797 O O . ASP A 1 103 ? -2.744 -7.809 -1.009 1 78.94 103 ASP A O 1
ATOM 801 N N . TYR A 1 104 ? -1.623 -9.375 0.193 1 89.12 104 TYR A N 1
ATOM 802 C CA . TYR A 1 104 ? -0.687 -9.648 -0.892 1 89.12 104 TYR A CA 1
ATOM 803 C C . TYR A 1 104 ? -0.615 -11.141 -1.186 1 89.12 104 TYR A C 1
ATOM 805 O O . TYR A 1 104 ? -0.752 -11.969 -0.279 1 89.12 104 TYR A O 1
ATOM 813 N N . LEU A 1 105 ? -0.343 -11.445 -2.426 1 93.5 105 LEU A N 1
ATOM 814 C CA . LEU A 1 105 ? -0.287 -12.852 -2.809 1 93.5 105 LEU A CA 1
ATOM 815 C C . LEU A 1 105 ? 1.157 -13.336 -2.904 1 93.5 105 LEU A C 1
ATOM 817 O O . LEU A 1 105 ? 1.479 -14.438 -2.459 1 93.5 105 LEU A O 1
ATOM 821 N N . PHE A 1 106 ? 1.993 -12.43 -3.404 1 96.81 106 PHE A N 1
ATOM 822 C CA . PHE A 1 106 ? 3.361 -12.859 -3.678 1 96.81 106 PHE A CA 1
ATOM 823 C C . PHE A 1 106 ? 4.363 -11.836 -3.15 1 96.81 106 PHE A C 1
ATOM 825 O O . PHE A 1 106 ? 4.051 -10.648 -3.049 1 96.81 106 PHE A O 1
ATOM 832 N N . SER A 1 107 ? 5.488 -12.352 -2.846 1 94.62 107 SER A N 1
ATOM 833 C CA . SER A 1 107 ? 6.633 -11.539 -2.443 1 94.62 107 SER A CA 1
ATOM 834 C C . SER A 1 107 ? 7.926 -12.055 -3.068 1 94.62 107 SER A C 1
ATOM 836 O O . SER A 1 107 ? 8.078 -13.258 -3.287 1 94.62 107 SER A O 1
ATOM 838 N N . VAL A 1 108 ? 8.766 -11.148 -3.34 1 96.56 108 VAL A N 1
ATOM 839 C CA . VAL A 1 108 ? 10.094 -11.531 -3.801 1 96.56 108 VAL A CA 1
ATOM 840 C C . VAL A 1 108 ? 11.125 -11.242 -2.711 1 96.56 108 VAL A C 1
ATOM 842 O O . VAL A 1 108 ? 11.047 -10.211 -2.035 1 96.56 108 VAL A O 1
ATOM 845 N N . ASN A 1 109 ? 11.953 -12.203 -2.523 1 94.44 109 ASN A N 1
ATOM 846 C CA . ASN A 1 109 ? 13.164 -12.008 -1.729 1 94.44 109 ASN A CA 1
ATOM 847 C C . ASN A 1 109 ? 14.406 -11.922 -2.611 1 94.44 109 ASN A C 1
ATOM 849 O O . ASN A 1 109 ? 14.539 -12.68 -3.576 1 94.44 109 ASN A O 1
ATOM 853 N N . PHE A 1 110 ? 15.289 -10.977 -2.225 1 94.62 110 PHE A N 1
ATOM 854 C CA . PHE A 1 110 ? 16.438 -10.805 -3.111 1 94.62 110 PHE A CA 1
ATOM 855 C C . PHE A 1 110 ? 17.609 -10.188 -2.363 1 94.62 110 PHE A C 1
ATOM 857 O O . PHE A 1 110 ? 17.453 -9.664 -1.262 1 94.62 110 PHE A O 1
ATOM 864 N N . ARG A 1 111 ? 18.75 -10.383 -2.979 1 93.62 111 ARG A N 1
ATOM 865 C CA . ARG A 1 111 ? 19.984 -9.781 -2.463 1 93.62 111 ARG A CA 1
ATOM 866 C C . ARG A 1 111 ? 20.297 -8.477 -3.18 1 93.62 111 ARG A C 1
ATOM 868 O O . ARG A 1 111 ? 20.312 -8.422 -4.41 1 93.62 111 ARG A O 1
ATOM 875 N N . ARG A 1 112 ? 20.469 -7.516 -2.393 1 86.62 112 ARG A N 1
ATOM 876 C CA . ARG A 1 112 ? 20.891 -6.223 -2.914 1 86.62 112 ARG A CA 1
ATOM 877 C C . ARG A 1 112 ? 21.609 -5.406 -1.839 1 86.62 112 ARG A C 1
ATOM 879 O O . ARG A 1 112 ? 21.188 -5.395 -0.681 1 86.62 112 ARG A O 1
ATOM 886 N N . TYR A 1 113 ? 22.703 -4.715 -2.238 1 78.88 113 TYR A N 1
ATOM 887 C CA . TYR A 1 113 ? 23.469 -3.881 -1.326 1 78.88 113 TYR A CA 1
ATOM 888 C C . TYR A 1 113 ? 24 -4.699 -0.156 1 78.88 113 TYR A C 1
ATOM 890 O O . TYR A 1 113 ? 23.984 -4.238 0.989 1 78.88 113 TYR A O 1
ATOM 898 N N . LYS A 1 114 ? 24.266 -5.902 -0.406 1 84.31 114 LYS A N 1
ATOM 899 C CA . LYS A 1 114 ? 24.844 -6.824 0.562 1 84.31 114 LYS A CA 1
ATOM 900 C C . LYS A 1 114 ? 23.859 -7.141 1.683 1 84.31 114 LYS A C 1
ATOM 902 O O . LYS A 1 114 ? 24.266 -7.402 2.818 1 84.31 114 LYS A O 1
ATOM 907 N N . ARG A 1 115 ? 22.562 -7.078 1.257 1 84.81 115 ARG A N 1
ATOM 908 C CA . ARG A 1 115 ? 21.516 -7.352 2.236 1 84.81 115 ARG A CA 1
ATOM 909 C C . ARG A 1 115 ? 20.453 -8.266 1.649 1 84.81 115 ARG A C 1
ATOM 911 O O . ARG A 1 115 ? 20.453 -8.531 0.447 1 84.81 115 ARG A O 1
ATOM 918 N N . PHE A 1 116 ? 19.703 -8.781 2.582 1 87.38 116 PHE A N 1
ATOM 919 C CA . PHE A 1 116 ? 18.5 -9.516 2.203 1 87.38 116 PHE A CA 1
ATOM 920 C C . PHE A 1 116 ? 17.281 -8.594 2.188 1 87.38 116 PHE A C 1
ATOM 922 O O . PHE A 1 116 ? 16.922 -8.008 3.213 1 87.38 116 PHE A O 1
ATOM 929 N N . LEU A 1 117 ? 16.766 -8.5 1.045 1 86.12 117 LEU A N 1
ATOM 930 C CA . LEU A 1 117 ? 15.641 -7.59 0.903 1 86.12 117 LEU A CA 1
ATOM 931 C C . LEU A 1 117 ? 14.398 -8.344 0.432 1 86.12 117 LEU A C 1
ATOM 933 O O . LEU A 1 117 ? 14.5 -9.477 -0.052 1 86.12 117 LEU A O 1
ATOM 937 N N . ARG A 1 118 ? 13.242 -7.699 0.671 1 89 118 ARG A N 1
ATOM 938 C CA . ARG A 1 118 ? 11.961 -8.266 0.264 1 89 118 ARG A CA 1
ATOM 939 C C . ARG A 1 118 ? 11.047 -7.199 -0.321 1 89 118 ARG A C 1
ATOM 941 O O . ARG A 1 118 ? 11.047 -6.055 0.135 1 89 118 ARG A O 1
ATOM 948 N N . ALA A 1 119 ? 10.281 -7.598 -1.331 1 90.44 119 ALA A N 1
ATOM 949 C CA . ALA A 1 119 ? 9.273 -6.727 -1.938 1 90.44 119 ALA A CA 1
ATOM 950 C C . ALA A 1 119 ? 7.98 -7.488 -2.209 1 90.44 119 ALA A C 1
ATOM 952 O O . ALA A 1 119 ? 8.008 -8.602 -2.738 1 90.44 119 ALA A O 1
ATOM 953 N N . ARG A 1 120 ? 6.898 -6.883 -1.819 1 90.88 120 ARG A N 1
ATOM 954 C CA . ARG A 1 120 ? 5.594 -7.48 -2.074 1 90.88 120 ARG A CA 1
ATOM 955 C C . ARG A 1 120 ? 5.027 -7.016 -3.412 1 90.88 120 ARG A C 1
ATOM 957 O O . ARG A 1 120 ? 5.219 -5.859 -3.803 1 90.88 120 ARG A O 1
ATOM 964 N N . ILE A 1 121 ? 4.34 -7.863 -4.039 1 94.69 121 ILE A N 1
ATOM 965 C CA . ILE A 1 121 ? 3.711 -7.531 -5.312 1 94.69 121 ILE A CA 1
ATOM 966 C C . ILE A 1 121 ? 2.285 -7.039 -5.07 1 94.69 121 ILE A C 1
ATOM 968 O O . ILE A 1 121 ? 1.447 -7.777 -4.547 1 94.69 121 ILE A O 1
ATOM 972 N N . GLU A 1 122 ? 2.07 -5.844 -5.48 1 92 122 GLU A N 1
ATOM 973 C CA . GLU A 1 122 ? 0.769 -5.207 -5.309 1 92 122 GLU A CA 1
ATOM 974 C C . GLU A 1 122 ? -0.074 -5.324 -6.574 1 92 122 GLU A C 1
ATOM 976 O O . GLU A 1 122 ? 0.463 -5.484 -7.672 1 92 122 GLU A O 1
ATOM 981 N N . GLN A 1 123 ? -1.334 -5.324 -6.324 1 93.5 123 GLN A N 1
ATOM 982 C CA . GLN A 1 123 ? -2.268 -5.359 -7.445 1 93.5 123 GLN A CA 1
ATOM 983 C C . GLN A 1 123 ? -3.17 -4.129 -7.449 1 93.5 123 GLN A C 1
ATOM 985 O O . GLN A 1 123 ? -3.645 -3.697 -6.395 1 93.5 123 GLN A O 1
ATOM 990 N N . TRP A 1 124 ? -3.281 -3.604 -8.594 1 89.69 124 TRP A N 1
ATOM 991 C CA . TRP A 1 124 ? -4.18 -2.477 -8.82 1 89.69 124 TRP A CA 1
ATOM 992 C C . TRP A 1 124 ? -4.672 -2.449 -10.266 1 89.69 124 TRP A C 1
ATOM 994 O O . TRP A 1 124 ? -3.873 -2.488 -11.195 1 89.69 124 TRP A O 1
ATOM 1004 N N . ASN A 1 125 ? -5.992 -2.398 -10.422 1 92.81 125 ASN A N 1
ATOM 1005 C CA . ASN A 1 125 ? -6.617 -2.312 -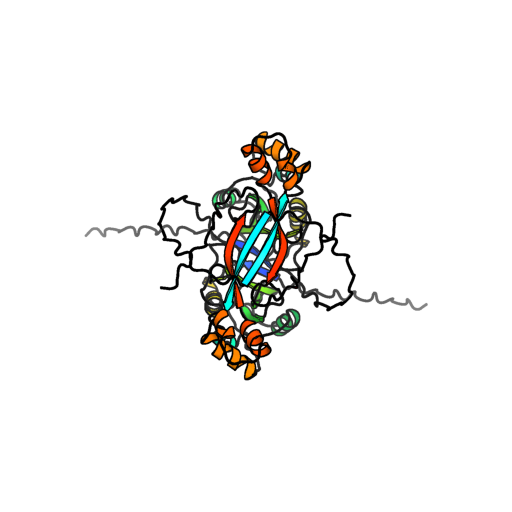11.742 1 92.81 125 ASN A CA 1
ATOM 1006 C C . ASN A 1 125 ? -6.109 -3.41 -12.672 1 92.81 125 ASN A C 1
ATOM 1008 O O . ASN A 1 125 ? -5.684 -3.131 -13.797 1 92.81 125 ASN A O 1
ATOM 1012 N N . HIS A 1 126 ? -6.02 -4.543 -12.195 1 95.56 126 HIS A N 1
ATOM 1013 C CA . HIS A 1 126 ? -5.699 -5.766 -12.922 1 95.56 126 HIS A CA 1
ATOM 1014 C C . HIS A 1 126 ? -4.234 -5.793 -13.336 1 95.56 126 HIS A C 1
ATOM 1016 O O . HIS A 1 126 ? -3.854 -6.535 -14.242 1 95.56 126 HIS A O 1
ATOM 1022 N N . ASN A 1 127 ? -3.475 -4.926 -12.68 1 97.44 127 ASN A N 1
ATOM 1023 C CA . ASN A 1 127 ? -2.037 -4.934 -12.922 1 97.44 127 ASN A CA 1
ATOM 1024 C C . ASN A 1 127 ? -1.257 -5.254 -11.648 1 97.44 127 ASN A C 1
ATOM 1026 O O . ASN A 1 127 ? -1.782 -5.121 -10.539 1 97.44 127 ASN A O 1
ATOM 1030 N N . PHE A 1 128 ? -0.074 -5.664 -11.898 1 97.12 128 PHE A N 1
ATOM 1031 C CA . PHE A 1 128 ? 0.834 -6.012 -10.812 1 97.12 128 PHE A CA 1
ATOM 1032 C C . PHE A 1 128 ? 2.057 -5.102 -10.812 1 97.12 128 PHE A C 1
ATOM 1034 O O . PHE A 1 128 ? 2.582 -4.762 -11.875 1 97.12 128 PHE A O 1
ATOM 1041 N N . SER A 1 129 ? 2.43 -4.688 -9.625 1 94.69 129 SER A N 1
ATOM 1042 C CA . SER A 1 129 ? 3.525 -3.734 -9.469 1 94.69 129 SER A CA 1
ATOM 1043 C C . SER A 1 129 ? 4.16 -3.844 -8.086 1 94.69 129 SER A C 1
ATOM 1045 O O . SER A 1 129 ? 3.547 -4.379 -7.156 1 94.69 129 SER A O 1
ATOM 1047 N N . PHE A 1 130 ? 5.359 -3.422 -7.984 1 90.81 130 PHE A N 1
ATOM 1048 C CA . PHE A 1 130 ? 5.988 -3.371 -6.668 1 90.81 130 PHE A CA 1
ATOM 1049 C C . PHE A 1 130 ? 5.586 -2.104 -5.926 1 90.81 130 PHE A C 1
ATOM 1051 O O . PHE A 1 130 ? 5.82 -1.98 -4.723 1 90.81 130 PHE A O 1
ATOM 1058 N N . ASP A 1 131 ? 4.918 -1.243 -6.688 1 84 131 ASP A N 1
ATOM 1059 C CA . ASP A 1 131 ? 4.281 -0.062 -6.113 1 84 131 ASP A CA 1
ATOM 1060 C C . ASP A 1 131 ? 3.125 0.417 -6.988 1 84 131 ASP A C 1
ATOM 1062 O O . ASP A 1 131 ? 3.305 1.281 -7.848 1 84 131 ASP A O 1
ATOM 1066 N N . ALA A 1 132 ? 2.029 -0.005 -6.664 1 84.69 132 ALA A N 1
ATOM 1067 C CA . ALA A 1 132 ? 0.869 0.226 -7.523 1 84.69 132 ALA A CA 1
ATOM 1068 C C . ALA A 1 132 ? 0.372 1.663 -7.398 1 84.69 132 ALA A C 1
ATOM 1070 O O . ALA A 1 132 ? -0.351 2.154 -8.266 1 84.69 132 ALA A O 1
ATOM 1071 N N . HIS A 1 133 ? 0.761 2.344 -6.371 1 75.5 133 HIS A N 1
ATOM 1072 C CA . HIS A 1 133 ? 0.247 3.689 -6.141 1 75.5 133 HIS A CA 1
ATOM 1073 C C . HIS A 1 133 ? 1.11 4.734 -6.836 1 75.5 133 HIS A C 1
ATOM 1075 O O . HIS A 1 133 ? 0.73 5.906 -6.918 1 75.5 133 HIS A O 1
ATOM 1081 N N . ASP A 1 134 ? 2.184 4.305 -7.34 1 73.88 134 ASP A N 1
ATOM 1082 C CA . ASP A 1 134 ? 3.072 5.215 -8.055 1 73.88 134 ASP A CA 1
ATOM 1083 C C . ASP A 1 134 ? 3.025 4.957 -9.562 1 73.88 134 ASP A C 1
ATOM 1085 O O . ASP A 1 134 ? 3.486 3.914 -10.031 1 73.88 134 ASP A O 1
ATOM 1089 N N . PRO A 1 135 ? 2.521 5.902 -10.281 1 75.75 135 PRO A N 1
ATOM 1090 C CA . PRO A 1 135 ? 2.396 5.691 -11.727 1 75.75 135 PRO A CA 1
ATOM 1091 C C . PRO A 1 135 ? 3.75 5.566 -12.422 1 75.75 135 PRO A C 1
ATOM 1093 O O . PRO A 1 135 ? 3.824 5.074 -13.555 1 75.75 135 PRO A O 1
ATOM 1096 N N . CYS A 1 136 ? 4.812 5.961 -11.836 1 72.69 136 CYS A N 1
ATOM 1097 C CA . CYS A 1 136 ? 6.137 5.914 -12.445 1 72.69 136 CYS A CA 1
ATOM 1098 C C . CYS A 1 136 ? 6.75 4.523 -12.312 1 72.69 136 CYS A C 1
ATOM 1100 O O . CYS A 1 136 ? 7.742 4.211 -12.969 1 72.69 136 CYS A O 1
ATOM 1102 N N . VAL A 1 137 ? 6.176 3.795 -11.492 1 83.94 137 VAL A N 1
ATOM 1103 C CA . VAL A 1 137 ? 6.699 2.451 -11.273 1 83.94 137 VAL A CA 1
ATOM 1104 C C . VAL A 1 137 ? 6.078 1.486 -12.281 1 83.94 137 VAL A C 1
ATOM 1106 O O . VAL A 1 137 ? 4.883 1.567 -12.57 1 83.94 137 VAL A O 1
ATOM 1109 N N . PHE A 1 138 ? 6.941 0.644 -12.82 1 92.56 138 PHE A N 1
ATOM 1110 C CA . PHE A 1 138 ? 6.512 -0.302 -13.844 1 92.56 138 PHE A CA 1
ATOM 1111 C C . PHE A 1 138 ? 5.395 -1.198 -13.32 1 92.56 138 PHE A C 1
ATOM 1113 O O . PHE A 1 138 ? 5.398 -1.584 -12.148 1 92.56 138 PHE A O 1
ATOM 1120 N N . HIS A 1 139 ? 4.504 -1.499 -14.18 1 96.12 139 HIS A N 1
ATOM 1121 C CA . HIS A 1 139 ? 3.457 -2.479 -13.906 1 96.12 139 HIS A CA 1
ATOM 1122 C C . HIS A 1 139 ? 3.285 -3.441 -15.078 1 96.12 139 HIS A C 1
ATOM 1124 O O . HIS A 1 139 ? 3.723 -3.152 -16.188 1 96.12 139 HIS A O 1
ATOM 1130 N N . SER A 1 140 ? 2.76 -4.594 -14.75 1 98 140 SER A N 1
ATOM 1131 C CA . SER A 1 140 ? 2.502 -5.648 -15.734 1 98 140 SER A CA 1
ATOM 1132 C C . SER A 1 140 ? 1.146 -6.301 -15.5 1 98 140 SER A C 1
ATOM 1134 O O . SER A 1 140 ? 0.657 -6.34 -14.367 1 98 140 SER A O 1
ATOM 1136 N N . SER A 1 141 ? 0.568 -6.781 -16.547 1 98.25 141 SER A N 1
ATOM 1137 C CA . SER A 1 141 ? -0.706 -7.484 -16.422 1 98.25 141 SER A CA 1
ATOM 1138 C C . SER A 1 141 ? -0.516 -8.875 -15.82 1 98.25 141 SER A C 1
ATOM 1140 O O . SER A 1 141 ? -1.489 -9.539 -15.461 1 98.25 141 SER A O 1
ATOM 1142 N N . THR A 1 142 ? 0.759 -9.266 -15.672 1 98.69 142 THR A N 1
ATOM 1143 C CA . THR A 1 142 ? 1.051 -10.57 -15.086 1 98.69 142 THR A CA 1
ATOM 1144 C C . THR A 1 142 ? 2.191 -10.469 -14.078 1 98.69 142 THR A C 1
ATOM 1146 O O . THR A 1 142 ? 3 -9.539 -14.141 1 98.69 142 THR A O 1
ATOM 1149 N N . VAL A 1 143 ? 2.207 -11.398 -13.172 1 98.56 143 VAL A N 1
ATOM 1150 C CA . VAL A 1 143 ? 3.285 -11.461 -12.188 1 98.56 143 VAL A CA 1
ATOM 1151 C C . VAL A 1 143 ? 4.598 -11.812 -12.883 1 98.56 143 VAL A C 1
ATOM 1153 O O . VAL A 1 143 ? 5.637 -11.211 -12.602 1 98.56 143 VAL A O 1
ATOM 1156 N N . THR A 1 144 ? 4.574 -12.758 -13.812 1 98.62 144 THR A N 1
ATOM 1157 C CA . THR A 1 144 ? 5.777 -13.188 -14.516 1 98.62 144 THR A CA 1
ATOM 1158 C C . THR A 1 144 ? 6.336 -12.047 -15.367 1 98.62 144 THR A C 1
ATOM 1160 O O . THR A 1 144 ? 7.551 -11.891 -15.484 1 98.62 144 THR A O 1
ATOM 1163 N N . GLY A 1 145 ? 5.418 -11.336 -15.977 1 98.38 145 GLY A N 1
ATOM 1164 C CA . GLY A 1 145 ? 5.871 -10.172 -16.719 1 98.38 145 GLY A CA 1
ATOM 1165 C C . GLY A 1 145 ? 6.566 -9.141 -15.859 1 98.38 145 GLY A C 1
ATOM 1166 O O . GLY A 1 145 ? 7.531 -8.508 -16.281 1 98.38 145 GLY A O 1
ATOM 1167 N N . LEU A 1 146 ? 6.094 -8.953 -14.68 1 98.12 146 LEU A N 1
ATOM 1168 C CA . LEU A 1 146 ? 6.715 -8.047 -13.719 1 98.12 146 LEU A CA 1
ATOM 1169 C C . LEU A 1 146 ? 8.125 -8.508 -13.375 1 98.12 146 LEU A C 1
ATOM 1171 O O . LEU A 1 146 ? 9.07 -7.715 -13.422 1 98.12 146 LEU A O 1
ATOM 1175 N N . LEU A 1 147 ? 8.258 -9.773 -13.109 1 97.94 147 LEU A N 1
ATOM 1176 C CA . LEU A 1 147 ? 9.562 -10.336 -12.766 1 97.94 147 LEU A CA 1
ATOM 1177 C C . LEU A 1 147 ? 10.547 -10.188 -13.922 1 97.94 147 LEU A C 1
ATOM 1179 O O . LEU A 1 147 ? 11.703 -9.812 -13.711 1 97.94 147 LEU A O 1
ATOM 1183 N N . GLU A 1 148 ? 10.07 -10.438 -15.062 1 97.94 148 GLU A N 1
ATOM 1184 C CA . GLU A 1 148 ? 10.922 -10.344 -16.25 1 97.94 148 GLU A CA 1
ATOM 1185 C C . GLU A 1 148 ? 11.477 -8.938 -16.422 1 97.94 148 GLU A C 1
ATOM 1187 O O . GLU A 1 148 ? 12.648 -8.766 -16.781 1 97.94 148 GLU A O 1
ATOM 1192 N N . HIS A 1 149 ? 10.688 -8.031 -16.203 1 97.31 149 HIS A N 1
ATOM 1193 C CA . HIS A 1 149 ? 11.117 -6.641 -16.328 1 97.31 149 HIS A CA 1
ATOM 1194 C C . HIS A 1 149 ? 12.273 -6.332 -15.391 1 97.31 149 HIS A C 1
ATOM 1196 O O . HIS A 1 149 ? 13.242 -5.68 -15.773 1 97.31 149 HIS A O 1
ATOM 1202 N N . TYR A 1 150 ? 12.203 -6.812 -14.219 1 96.06 150 TYR A N 1
ATOM 1203 C CA . TYR A 1 150 ? 13.156 -6.426 -13.188 1 96.06 150 TYR A CA 1
ATOM 1204 C C . TYR A 1 150 ? 14.375 -7.336 -13.203 1 96.06 150 TYR A C 1
ATOM 1206 O O . TYR A 1 150 ? 15.25 -7.227 -12.336 1 96.06 150 TYR A O 1
ATOM 1214 N N . LYS A 1 151 ? 14.453 -8.195 -14.102 1 96.38 151 LYS A N 1
ATOM 1215 C CA . LYS A 1 151 ? 15.672 -8.969 -14.328 1 96.38 151 LYS A CA 1
ATOM 1216 C C . LYS A 1 151 ? 16.734 -8.117 -15.016 1 96.38 151 LYS A C 1
ATOM 1218 O O . LYS A 1 151 ? 17.922 -8.438 -14.953 1 96.38 151 LYS A O 1
ATOM 1223 N N . ASP A 1 152 ? 16.266 -7.188 -15.695 1 94.75 152 ASP A N 1
ATOM 1224 C CA . ASP A 1 152 ? 17.188 -6.27 -16.375 1 94.75 152 ASP A CA 1
ATOM 1225 C C . ASP A 1 152 ? 17.641 -5.156 -15.422 1 94.75 152 ASP A C 1
ATOM 1227 O O . ASP A 1 152 ? 16.859 -4.27 -15.078 1 94.75 152 ASP A O 1
ATOM 1231 N N . PRO A 1 153 ? 18.891 -5.102 -15.078 1 89.88 153 PRO A N 1
ATOM 1232 C CA . PRO A 1 153 ? 19.375 -4.09 -14.133 1 89.88 153 PRO A CA 1
ATOM 1233 C C . PRO A 1 153 ? 19.172 -2.664 -14.641 1 89.88 153 PRO A C 1
ATOM 1235 O O . PRO A 1 153 ? 19.016 -1.736 -13.844 1 89.88 153 PRO A O 1
ATOM 1238 N N . SER A 1 154 ? 19.172 -2.506 -15.906 1 88.19 154 SER A N 1
ATOM 1239 C CA . SER A 1 154 ? 19.031 -1.173 -16.484 1 88.19 154 SER A CA 1
ATOM 1240 C C . SER A 1 154 ? 17.625 -0.637 -16.281 1 88.19 154 SER A C 1
ATOM 1242 O O . SER A 1 154 ? 17.391 0.569 -16.391 1 88.19 154 SER A O 1
ATOM 1244 N N . SER A 1 155 ? 16.719 -1.508 -15.969 1 83.06 155 SER A N 1
ATOM 1245 C CA . SER A 1 155 ? 15.32 -1.128 -15.773 1 83.06 155 SER A CA 1
ATOM 1246 C C . SER A 1 155 ? 15.016 -0.859 -14.305 1 83.06 155 SER A C 1
ATOM 1248 O O . SER A 1 155 ? 13.922 -0.42 -13.961 1 83.06 155 SER A O 1
ATOM 1250 N N . CYS A 1 156 ? 16.047 -1.097 -13.523 1 80.38 156 CYS A N 1
ATOM 1251 C CA . CYS A 1 156 ? 15.773 -1.077 -12.094 1 80.38 156 CYS A CA 1
ATOM 1252 C C . CYS A 1 156 ? 16.312 0.193 -11.453 1 80.38 156 CYS A C 1
ATOM 1254 O O . CYS A 1 156 ? 17.5 0.515 -11.602 1 80.38 156 CYS A O 1
ATOM 1256 N N . MET A 1 157 ? 15.477 0.766 -10.82 1 73.88 157 MET A N 1
ATOM 1257 C CA . MET A 1 157 ? 15.922 1.885 -9.992 1 73.88 157 MET A CA 1
ATOM 1258 C C . MET A 1 157 ? 16.578 1.387 -8.711 1 73.88 157 MET A C 1
ATOM 1260 O O . MET A 1 157 ? 16.453 0.209 -8.359 1 73.88 157 MET A O 1
ATOM 1264 N N . PHE A 1 158 ? 17.281 2.254 -8.055 1 69.5 158 PHE A N 1
ATOM 1265 C CA . PHE A 1 158 ? 18.078 1.875 -6.898 1 69.5 158 PHE A CA 1
ATOM 1266 C C . PHE A 1 158 ? 17.188 1.318 -5.789 1 69.5 158 PHE A C 1
ATOM 1268 O O . PHE A 1 158 ? 17.656 0.529 -4.961 1 69.5 158 PHE A O 1
ATOM 1275 N N . PHE A 1 159 ? 15.906 1.68 -5.773 1 70.31 159 PHE A N 1
ATOM 1276 C CA . PHE A 1 159 ? 15.023 1.258 -4.695 1 70.31 159 PHE A CA 1
ATOM 1277 C C . PHE A 1 159 ? 14.133 0.107 -5.141 1 70.31 159 PHE A C 1
ATOM 1279 O O . PHE A 1 159 ? 13.266 -0.341 -4.391 1 70.31 159 PHE A O 1
ATOM 1286 N N . GLU A 1 160 ? 14.281 -0.245 -6.336 1 82.44 160 GLU A N 1
ATOM 1287 C CA . GLU A 1 160 ? 13.492 -1.341 -6.891 1 82.44 160 GLU A CA 1
ATOM 1288 C C . GLU A 1 160 ? 14.219 -2.674 -6.742 1 82.44 160 GLU A C 1
ATOM 1290 O O . GLU A 1 160 ? 15.445 -2.707 -6.598 1 82.44 160 GLU A O 1
ATOM 1295 N N . PRO A 1 161 ? 13.43 -3.652 -6.777 1 89.88 161 PRO A N 1
ATOM 1296 C CA . PRO A 1 161 ? 14.062 -4.969 -6.707 1 89.88 161 PRO A CA 1
ATOM 1297 C C . PRO A 1 161 ? 14.961 -5.262 -7.91 1 89.88 161 PRO A C 1
ATOM 1299 O O . PRO A 1 161 ? 14.578 -4.98 -9.047 1 89.88 161 PRO A O 1
ATOM 1302 N N . LEU A 1 162 ? 16.094 -5.703 -7.562 1 92.19 162 LEU A N 1
ATOM 1303 C CA . LEU A 1 162 ? 17.016 -6.215 -8.578 1 92.19 162 LEU A CA 1
ATOM 1304 C C . LEU A 1 162 ? 16.938 -7.738 -8.656 1 92.19 162 LEU A C 1
ATOM 1306 O O . LEU A 1 162 ? 17.469 -8.43 -7.777 1 92.19 162 LEU A O 1
ATOM 1310 N N . LEU A 1 163 ? 16.344 -8.211 -9.758 1 97.25 163 LEU A N 1
ATOM 1311 C CA . LEU A 1 163 ? 16.031 -9.633 -9.852 1 97.25 163 LEU A CA 1
ATOM 1312 C C . LEU A 1 163 ? 16.797 -10.281 -11 1 97.25 163 LEU A C 1
ATOM 1314 O O . LEU A 1 163 ? 16.203 -10.93 -11.867 1 97.25 163 LEU A O 1
ATOM 1318 N N . THR A 1 164 ? 18.047 -10.266 -10.969 1 97.56 164 THR A N 1
ATOM 1319 C CA . THR A 1 164 ? 18.875 -10.633 -12.109 1 97.56 164 THR A CA 1
ATOM 1320 C C . THR A 1 164 ? 19.172 -12.125 -12.117 1 97.56 164 THR A C 1
ATOM 1322 O O . THR A 1 164 ? 19.328 -12.734 -13.18 1 97.56 164 THR A O 1
ATOM 1325 N N . ILE A 1 165 ? 19.297 -12.742 -10.977 1 98.31 165 ILE A N 1
ATOM 1326 C CA . ILE A 1 165 ? 19.656 -14.148 -10.898 1 98.31 165 ILE A CA 1
ATOM 1327 C C . ILE A 1 165 ? 18.562 -14.93 -10.164 1 98.31 165 ILE A C 1
ATOM 1329 O O . ILE A 1 165 ? 18.391 -14.773 -8.953 1 98.31 165 ILE A O 1
ATOM 1333 N N . SER A 1 166 ? 18.016 -15.852 -10.898 1 98.19 166 SER A N 1
ATOM 1334 C CA . SER A 1 166 ? 16.953 -16.672 -10.305 1 98.19 166 SER A CA 1
ATOM 1335 C C . SER A 1 166 ? 17.531 -17.75 -9.406 1 98.19 166 SER A C 1
ATOM 1337 O O . SER A 1 166 ? 18.422 -18.5 -9.82 1 98.19 166 SER A O 1
ATOM 1339 N N . LEU A 1 167 ? 17.062 -17.766 -8.219 1 98.75 167 LEU A N 1
ATOM 1340 C CA . LEU A 1 167 ? 17.328 -18.938 -7.387 1 98.75 167 LEU A CA 1
ATOM 1341 C C . LEU A 1 167 ? 16.297 -20.031 -7.633 1 98.75 167 LEU A C 1
ATOM 1343 O O . LEU A 1 167 ? 15.156 -19.922 -7.168 1 98.75 167 LEU A O 1
ATOM 1347 N N . ASN A 1 168 ? 16.719 -21.062 -8.258 1 98.38 168 ASN A N 1
ATOM 1348 C CA . ASN A 1 168 ? 15.789 -22.094 -8.695 1 98.38 168 ASN A CA 1
ATOM 1349 C C . ASN A 1 168 ? 15.453 -23.062 -7.566 1 98.38 168 ASN A C 1
ATOM 1351 O O . ASN A 1 168 ? 16.344 -23.484 -6.816 1 98.38 168 ASN A O 1
ATOM 1355 N N . ARG A 1 169 ? 14.164 -23.312 -7.445 1 97.88 169 ARG A N 1
ATOM 1356 C CA . ARG A 1 169 ? 13.75 -24.297 -6.449 1 97.88 169 ARG A CA 1
ATOM 1357 C C . ARG A 1 169 ? 14.312 -25.672 -6.777 1 97.88 169 ARG A C 1
ATOM 1359 O O . ARG A 1 169 ? 14.539 -26 -7.945 1 97.88 169 ARG A O 1
ATOM 1366 N N . THR A 1 170 ? 14.383 -26.562 -5.805 1 97 170 THR A N 1
ATOM 1367 C CA . THR A 1 170 ? 15.039 -27.859 -5.945 1 97 170 THR A CA 1
ATOM 1368 C C . THR A 1 170 ? 14.023 -29 -5.855 1 97 170 THR A C 1
ATOM 1370 O O . THR A 1 170 ? 14.391 -30.156 -5.617 1 97 170 THR A O 1
ATOM 1373 N N . PHE A 1 171 ? 12.797 -28.703 -5.93 1 96.94 171 PHE A N 1
ATOM 1374 C CA . PHE A 1 171 ? 11.734 -29.703 -5.836 1 96.94 171 PHE A CA 1
ATOM 1375 C C . PHE A 1 171 ? 10.609 -29.391 -6.82 1 96.94 171 PHE A C 1
ATOM 1377 O O . PHE A 1 171 ? 10.398 -28.234 -7.188 1 96.94 171 PHE A O 1
ATOM 1384 N N . PRO A 1 172 ? 9.914 -30.422 -7.285 1 96.12 172 PRO A N 1
ATOM 1385 C CA . PRO A 1 172 ? 8.695 -30.172 -8.055 1 96.12 172 PRO A CA 1
ATOM 1386 C C . PRO A 1 172 ? 7.473 -29.938 -7.172 1 96.12 172 PRO A C 1
ATOM 1388 O O . PRO A 1 172 ? 7.434 -30.391 -6.031 1 96.12 172 PRO A O 1
ATOM 1391 N N . PHE A 1 173 ? 6.488 -29.203 -7.664 1 97 173 PHE A N 1
ATOM 1392 C CA . PHE A 1 173 ? 5.227 -29.078 -6.949 1 97 173 PHE A CA 1
ATOM 1393 C C . PHE A 1 173 ? 4.398 -30.344 -7.078 1 97 173 PHE A C 1
ATOM 1395 O O . PHE A 1 173 ? 4.582 -31.125 -8.023 1 97 173 PHE A O 1
ATOM 1402 N N . SER A 1 174 ? 3.547 -30.609 -6.16 1 96.25 174 SER A N 1
ATOM 1403 C CA . SER A 1 174 ? 2.658 -31.766 -6.203 1 96.25 174 SER A CA 1
ATOM 1404 C C . SER A 1 174 ? 1.709 -31.688 -7.395 1 96.25 174 SER A C 1
ATOM 1406 O O . SER A 1 174 ? 1.498 -30.609 -7.957 1 96.25 174 SER A O 1
ATOM 1408 N N . LEU A 1 175 ? 1.191 -32.719 -7.766 1 96.56 175 LEU A N 1
ATOM 1409 C CA . LEU A 1 175 ? 0.228 -32.75 -8.859 1 96.56 175 LEU A CA 1
ATOM 1410 C C . LEU A 1 175 ? -0.989 -31.906 -8.555 1 96.56 175 LEU A C 1
ATOM 1412 O O . LEU A 1 175 ? -1.561 -31.281 -9.453 1 96.56 175 LEU A O 1
ATOM 1416 N N . GLN A 1 176 ? -1.434 -31.891 -7.305 1 95.69 176 GLN A N 1
ATOM 1417 C CA . GLN A 1 176 ? -2.562 -31.062 -6.887 1 95.69 176 GLN A CA 1
ATOM 1418 C C . GLN A 1 176 ? -2.299 -29.578 -7.168 1 95.69 176 GLN A C 1
ATOM 1420 O O . GLN A 1 176 ? -3.188 -28.875 -7.641 1 95.69 176 GLN A O 1
ATOM 1425 N N . TYR A 1 177 ? -1.131 -29.25 -6.883 1 95.44 177 TYR A N 1
ATOM 1426 C CA . TYR A 1 177 ? -0.732 -27.859 -7.109 1 95.44 177 TYR A CA 1
ATOM 1427 C C . TYR A 1 177 ? -0.738 -27.531 -8.594 1 95.44 177 TYR A C 1
ATOM 1429 O O . TYR A 1 177 ? -1.227 -26.469 -9 1 95.44 177 TYR A O 1
ATOM 1437 N N . ILE A 1 178 ? -0.22 -28.406 -9.352 1 96.94 178 ILE A N 1
ATOM 1438 C CA . ILE A 1 178 ? -0.15 -28.203 -10.797 1 96.94 178 ILE A CA 1
ATOM 1439 C C . ILE A 1 178 ? -1.558 -28.203 -11.391 1 96.94 178 ILE A C 1
ATOM 1441 O O . ILE A 1 178 ? -1.883 -27.375 -12.242 1 96.94 178 ILE A O 1
ATOM 1445 N N . CYS A 1 179 ? -2.342 -29.109 -10.961 1 97.44 179 CYS A N 1
ATOM 1446 C CA . CYS A 1 179 ? -3.721 -29.188 -11.43 1 97.44 179 CYS A CA 1
ATOM 1447 C C . CYS A 1 179 ? -4.48 -27.906 -11.125 1 97.44 179 CYS A C 1
ATOM 1449 O O . CYS A 1 179 ? -5.234 -27.422 -11.969 1 97.44 179 CYS A O 1
ATOM 1451 N N . ARG A 1 180 ? -4.289 -27.391 -9.945 1 98.19 180 ARG A N 1
ATOM 1452 C CA . ARG A 1 180 ? -4.918 -26.125 -9.594 1 98.19 180 ARG A CA 1
ATOM 1453 C C . ARG A 1 180 ? -4.59 -25.047 -10.617 1 98.19 180 ARG A C 1
ATOM 1455 O O . ARG A 1 180 ? -5.488 -24.344 -11.094 1 98.19 180 ARG A O 1
ATOM 1462 N N . ALA A 1 181 ? -3.342 -24.953 -10.906 1 98.44 181 ALA A N 1
ATOM 1463 C CA . ALA A 1 181 ? -2.896 -23.922 -11.836 1 98.44 181 ALA A CA 1
ATOM 1464 C C . ALA A 1 181 ? -3.531 -24.094 -13.211 1 98.44 181 ALA A C 1
ATOM 1466 O O . ALA A 1 181 ? -3.975 -23.125 -13.836 1 98.44 181 ALA A O 1
ATOM 1467 N N . VAL A 1 182 ? -3.627 -25.312 -13.656 1 98.25 182 VAL A N 1
ATOM 1468 C CA . VAL A 1 182 ? -4.188 -25.609 -14.969 1 98.25 182 VAL A CA 1
ATOM 1469 C C . VAL A 1 182 ? -5.68 -25.281 -14.984 1 98.25 182 VAL A C 1
ATOM 1471 O O . VAL A 1 182 ? -6.18 -24.641 -15.914 1 98.25 182 VAL A O 1
ATOM 1474 N N . ILE A 1 183 ? -6.359 -25.719 -13.977 1 98.25 183 ILE A N 1
ATOM 1475 C CA . ILE A 1 183 ? -7.801 -25.5 -13.914 1 98.25 183 ILE A CA 1
ATOM 1476 C C . ILE A 1 183 ? -8.086 -24 -13.836 1 98.25 183 ILE A C 1
ATOM 1478 O O . ILE A 1 183 ? -8.984 -23.5 -14.523 1 98.25 183 ILE A O 1
ATOM 1482 N N . CYS A 1 184 ? -7.309 -23.281 -13.008 1 98.12 184 CYS A N 1
ATOM 1483 C CA . CYS A 1 184 ? -7.523 -21.844 -12.812 1 98.12 184 CYS A CA 1
ATOM 1484 C C . CYS A 1 184 ? -7.316 -21.078 -14.117 1 98.12 184 CYS A C 1
ATOM 1486 O O . CYS A 1 184 ? -7.918 -20.031 -14.32 1 98.12 184 CYS A O 1
ATOM 1488 N N . ARG A 1 185 ? -6.496 -21.609 -14.977 1 97.94 185 ARG A N 1
ATOM 1489 C CA . ARG A 1 185 ? -6.281 -20.984 -16.281 1 97.94 185 ARG A CA 1
ATOM 1490 C C . ARG A 1 185 ? -7.539 -21.062 -17.141 1 97.94 185 ARG A C 1
ATOM 1492 O O . ARG A 1 185 ? -7.754 -20.234 -18.016 1 97.94 185 ARG A O 1
ATOM 1499 N N . CYS A 1 186 ? -8.352 -22.031 -16.828 1 97.5 186 CYS A N 1
ATOM 1500 C CA . CYS A 1 186 ? -9.484 -22.328 -17.703 1 97.5 186 CYS A CA 1
ATOM 1501 C C . CYS A 1 186 ? -10.789 -21.844 -17.094 1 97.5 186 CYS A C 1
ATOM 1503 O O . CYS A 1 186 ? -11.875 -22.234 -17.547 1 97.5 186 CYS A O 1
ATOM 1505 N N . THR A 1 187 ? -10.734 -21.109 -16.047 1 97.62 187 THR A N 1
ATOM 1506 C CA . THR A 1 187 ? -11.945 -20.641 -15.383 1 97.62 187 THR A CA 1
ATOM 1507 C C . THR A 1 187 ? -11.727 -19.266 -14.758 1 97.62 187 THR A C 1
ATOM 1509 O O . THR A 1 187 ? -10.695 -18.641 -14.984 1 97.62 187 THR A O 1
ATOM 1512 N N . THR A 1 188 ? -12.711 -18.75 -14.172 1 97.38 188 THR A N 1
ATOM 1513 C CA . THR A 1 188 ? -12.664 -17.5 -13.406 1 97.38 188 THR A CA 1
ATOM 1514 C C . THR A 1 188 ? -13.008 -17.75 -11.945 1 97.38 188 THR A C 1
ATOM 1516 O O . THR A 1 188 ? -13.383 -18.859 -11.562 1 97.38 188 THR A O 1
ATOM 1519 N N . TYR A 1 189 ? -12.75 -16.734 -11.195 1 97.06 189 TYR A N 1
ATOM 1520 C CA . TYR A 1 189 ? -13.094 -16.859 -9.781 1 97.06 189 TYR A CA 1
ATOM 1521 C C . TYR A 1 189 ? -14.531 -17.312 -9.609 1 97.06 189 TYR A C 1
ATOM 1523 O O . TYR A 1 189 ? -14.797 -18.281 -8.891 1 97.06 189 TYR A O 1
ATOM 1531 N N . ASN A 1 190 ? -15.477 -16.672 -10.32 1 95 190 ASN A N 1
ATOM 1532 C CA . ASN A 1 190 ? -16.891 -17.031 -10.25 1 95 190 ASN A CA 1
ATOM 1533 C C . ASN A 1 190 ? -17.141 -18.391 -10.922 1 95 190 ASN A C 1
ATOM 1535 O O . ASN A 1 190 ? -17.984 -19.156 -10.469 1 95 190 ASN A O 1
ATOM 1539 N N . GLY A 1 191 ? -16.406 -18.641 -11.906 1 96.38 191 GLY A N 1
ATOM 1540 C CA . GLY A 1 191 ? -16.578 -19.875 -12.648 1 96.38 191 GLY A CA 1
ATOM 1541 C C . GLY A 1 191 ? -16.281 -21.109 -11.828 1 96.38 191 GLY A C 1
ATOM 1542 O O . GLY A 1 191 ? -16.781 -22.203 -12.133 1 96.38 191 GLY A O 1
ATOM 1543 N N . THR A 1 192 ? -15.516 -21 -10.82 1 96.62 192 THR A N 1
ATOM 1544 C CA . THR A 1 192 ? -15.18 -22.125 -9.961 1 96.62 192 THR A CA 1
ATOM 1545 C C . THR A 1 192 ? -16.438 -22.688 -9.281 1 96.62 192 THR A C 1
ATOM 1547 O O . THR A 1 192 ? -16.516 -23.875 -8.992 1 96.62 192 THR A O 1
ATOM 1550 N N . ASP A 1 193 ? -17.422 -21.844 -9.031 1 93.5 193 ASP A N 1
ATOM 1551 C CA . ASP A 1 193 ? -18.641 -22.25 -8.344 1 93.5 193 ASP A CA 1
ATOM 1552 C C . ASP A 1 193 ? -19.469 -23.203 -9.195 1 93.5 193 ASP A C 1
ATOM 1554 O O . ASP A 1 193 ? -20.297 -23.969 -8.672 1 93.5 193 ASP A O 1
ATOM 1558 N N . GLY A 1 194 ? -19.281 -23.188 -10.469 1 94.75 194 GLY A N 1
ATOM 1559 C CA . GLY A 1 194 ? -20.031 -24.016 -11.383 1 94.75 194 GLY A CA 1
ATOM 1560 C C . GLY A 1 194 ? -19.375 -25.359 -11.648 1 94.75 194 GLY A C 1
ATOM 1561 O O . GLY A 1 194 ? -19.969 -26.219 -12.312 1 94.75 194 GLY A O 1
ATOM 1562 N N . LEU A 1 195 ? -18.203 -25.484 -11.141 1 96 195 LEU A N 1
ATOM 1563 C CA . LEU A 1 195 ? -17.5 -26.734 -11.367 1 96 195 LEU A CA 1
ATOM 1564 C C . LEU A 1 195 ? -18.062 -27.844 -10.484 1 96 195 LEU A C 1
ATOM 1566 O O . LEU A 1 195 ? -18.438 -27.594 -9.336 1 96 195 LEU A O 1
ATOM 1570 N N . PRO A 1 196 ? -18.156 -29.031 -11.039 1 96.5 196 PRO A N 1
ATOM 1571 C CA . PRO A 1 196 ? -18.672 -30.172 -10.266 1 96.5 196 PRO A CA 1
ATOM 1572 C C . PRO A 1 196 ? -17.641 -30.719 -9.273 1 96.5 196 PRO A C 1
ATOM 1574 O O . PRO A 1 196 ? -17.234 -31.875 -9.383 1 96.5 196 PRO A O 1
ATOM 1577 N N . LEU A 1 197 ? -17.234 -29.906 -8.336 1 96.19 197 LEU A N 1
ATOM 1578 C CA . LEU A 1 197 ? -16.25 -30.234 -7.309 1 96.19 197 LEU A CA 1
ATOM 1579 C C . LEU A 1 197 ? -16.812 -29.953 -5.914 1 96.19 197 LEU A C 1
ATOM 1581 O O . LEU A 1 197 ? -17.672 -29.094 -5.75 1 96.19 197 LEU A O 1
ATOM 1585 N N . PRO A 1 198 ? -16.312 -30.828 -4.926 1 96.06 198 PRO A N 1
ATOM 1586 C CA . PRO A 1 198 ? -16.656 -30.453 -3.551 1 96.06 198 PRO A CA 1
ATOM 1587 C C . PRO A 1 198 ? -16.234 -29.031 -3.201 1 96.06 198 PRO A C 1
ATOM 1589 O O . PRO A 1 198 ? -15.266 -28.516 -3.77 1 96.06 198 PRO A O 1
ATOM 1592 N N . SER A 1 199 ? -16.906 -28.422 -2.248 1 94.19 199 SER A N 1
ATOM 1593 C CA . SER A 1 199 ? -16.688 -27.031 -1.857 1 94.19 199 SER A CA 1
ATOM 1594 C C . SER A 1 199 ? -15.242 -26.797 -1.437 1 94.19 199 SER A C 1
ATOM 1596 O O . SER A 1 199 ? -14.68 -25.734 -1.714 1 94.19 199 SER A O 1
ATOM 1598 N N . VAL A 1 200 ? -14.703 -27.75 -0.822 1 95.31 200 VAL A N 1
ATOM 1599 C CA . VAL A 1 200 ? -13.336 -27.625 -0.327 1 95.31 200 VAL A CA 1
ATOM 1600 C C . VAL A 1 200 ? -12.375 -27.438 -1.499 1 95.31 200 VAL A C 1
ATOM 1602 O O . VAL A 1 200 ? -11.422 -26.656 -1.405 1 95.31 200 VAL A O 1
ATOM 1605 N N . LEU A 1 201 ? -12.625 -28.141 -2.594 1 96.25 201 LEU A N 1
ATOM 1606 C CA . LEU A 1 201 ? -11.766 -28.047 -3.768 1 96.25 201 LEU A CA 1
ATOM 1607 C C . LEU A 1 201 ? -12.023 -26.75 -4.523 1 96.25 201 LEU A C 1
ATOM 1609 O O . LEU A 1 201 ? -11.109 -26.172 -5.125 1 96.25 201 LEU A O 1
ATOM 1613 N N . GLN A 1 202 ? -13.258 -26.281 -4.512 1 96.5 202 GLN A N 1
ATOM 1614 C CA . GLN A 1 202 ? -13.562 -24.984 -5.09 1 96.5 202 GLN A CA 1
ATOM 1615 C C . GLN A 1 202 ? -12.812 -23.875 -4.363 1 96.5 202 GLN A C 1
ATOM 1617 O O . GLN A 1 202 ? -12.219 -23 -4.996 1 96.5 202 GLN A O 1
ATOM 1622 N N . ASP A 1 203 ? -12.812 -23.984 -3.031 1 95.12 203 ASP A N 1
ATOM 1623 C CA . ASP A 1 203 ? -12.07 -23.031 -2.223 1 95.12 203 ASP A CA 1
ATOM 1624 C C . ASP A 1 203 ? -10.57 -23.109 -2.518 1 95.12 203 ASP A C 1
ATOM 1626 O O . ASP A 1 203 ? -9.898 -22.078 -2.58 1 95.12 203 ASP A O 1
ATOM 1630 N N . PHE A 1 204 ? -10.148 -24.344 -2.668 1 97.12 204 PHE A N 1
ATOM 1631 C CA . PHE A 1 204 ? -8.75 -24.578 -2.998 1 97.12 204 PHE A CA 1
ATOM 1632 C C . PHE A 1 204 ? -8.375 -23.859 -4.289 1 97.12 204 PHE A C 1
ATOM 1634 O O . PHE A 1 204 ? -7.301 -23.25 -4.379 1 97.12 204 PHE A O 1
ATOM 1641 N N . LEU A 1 205 ? -9.219 -23.844 -5.289 1 97.75 205 LEU A N 1
ATOM 1642 C CA . LEU A 1 205 ? -8.969 -23.188 -6.574 1 97.75 205 LEU A CA 1
ATOM 1643 C C . LEU A 1 205 ? -8.969 -21.672 -6.434 1 97.75 205 LEU A C 1
ATOM 1645 O O . LEU A 1 205 ? -8.289 -20.969 -7.18 1 97.75 205 LEU A O 1
ATOM 1649 N N . LYS A 1 206 ? -9.68 -21.156 -5.43 1 96.81 206 LYS A N 1
ATOM 1650 C CA . LYS A 1 206 ? -9.883 -19.719 -5.258 1 96.81 206 LYS A CA 1
ATOM 1651 C C . LYS A 1 206 ? -8.766 -19.094 -4.43 1 96.81 206 LYS A C 1
ATOM 1653 O O . LYS A 1 206 ? -8.734 -17.875 -4.227 1 96.81 206 LYS A O 1
ATOM 1658 N N . GLU A 1 207 ? -7.879 -19.906 -4.031 1 95.69 207 GLU A N 1
ATOM 1659 C CA . GLU A 1 207 ? -6.863 -19.453 -3.078 1 95.69 207 GLU A CA 1
ATOM 1660 C C . GLU A 1 207 ? -6.008 -18.344 -3.664 1 95.69 207 GLU A C 1
ATOM 1662 O O . GLU A 1 207 ? -5.707 -17.359 -2.982 1 95.69 207 GLU A O 1
ATOM 1667 N N . TYR A 1 208 ? -5.602 -18.469 -4.887 1 97.38 208 TYR A N 1
ATOM 1668 C CA . TYR A 1 208 ? -4.746 -17.469 -5.523 1 97.38 208 TYR A CA 1
ATOM 1669 C C . TYR A 1 208 ? -5.57 -16.469 -6.324 1 97.38 208 TYR A C 1
ATOM 1671 O O . TYR A 1 208 ? -5.652 -16.562 -7.551 1 97.38 208 TYR A O 1
ATOM 1679 N N . HIS A 1 209 ? -6.133 -15.508 -5.59 1 96.94 209 HIS A N 1
ATOM 1680 C CA . HIS A 1 209 ? -6.934 -14.461 -6.207 1 96.94 209 HIS A CA 1
ATOM 1681 C C . HIS A 1 209 ? -6.547 -13.086 -5.68 1 96.94 209 HIS A C 1
ATOM 1683 O O . HIS A 1 209 ? -5.961 -12.969 -4.602 1 96.94 209 HIS A O 1
ATOM 1689 N N . TYR A 1 210 ? -6.719 -12.086 -6.461 1 96.19 210 TYR A N 1
ATOM 1690 C CA . TYR A 1 210 ? -6.566 -10.711 -6.012 1 96.19 210 TYR A CA 1
ATOM 1691 C C . TYR A 1 210 ? -7.906 -9.984 -6.012 1 96.19 210 TYR A C 1
ATOM 1693 O O . TYR A 1 210 ? -8.867 -10.438 -6.629 1 96.19 210 TYR A O 1
ATOM 1701 N N . LYS A 1 211 ? -7.93 -8.906 -5.266 1 94.38 211 LYS A N 1
ATOM 1702 C CA . LYS A 1 211 ? -9.141 -8.094 -5.129 1 94.38 211 LYS A CA 1
ATOM 1703 C C . LYS A 1 211 ? -9.078 -6.867 -6.031 1 94.38 211 LYS A C 1
ATOM 1705 O O . LYS A 1 211 ? -8.078 -6.148 -6.047 1 94.38 211 LYS A O 1
ATOM 1710 N N . GLN A 1 212 ? -10.117 -6.75 -6.801 1 94.25 212 GLN A N 1
ATOM 1711 C CA . GLN A 1 212 ? -10.242 -5.594 -7.68 1 94.25 212 GLN A CA 1
ATOM 1712 C C . GLN A 1 212 ? -11.352 -4.656 -7.195 1 94.25 212 GLN A C 1
ATOM 1714 O O . GLN A 1 212 ? -12.516 -5.047 -7.129 1 94.25 212 GLN A O 1
ATOM 1719 N N . LYS A 1 213 ? -10.898 -3.438 -6.816 1 91.56 213 LYS A N 1
ATOM 1720 C CA . LYS A 1 213 ? -11.859 -2.424 -6.398 1 91.56 213 LYS A CA 1
ATOM 1721 C C . LYS A 1 213 ? -12.812 -2.07 -7.539 1 91.56 213 LYS A C 1
ATOM 1723 O O . LYS A 1 213 ? -12.375 -1.803 -8.664 1 91.56 213 LYS A O 1
ATOM 1728 N N . VAL A 1 214 ? -14.125 -2.062 -7.23 1 93.69 214 VAL A N 1
ATOM 1729 C CA . VAL A 1 214 ? -15.047 -1.799 -8.328 1 93.69 214 VAL A CA 1
ATOM 1730 C C . VAL A 1 214 ? -15.969 -0.635 -7.957 1 93.69 214 VAL A C 1
ATOM 1732 O O . VAL A 1 214 ? -16.562 -0.01 -8.836 1 93.69 214 VAL A O 1
ATOM 1735 N N . ARG A 1 215 ? -16.062 -0.331 -6.59 1 91.38 215 ARG A N 1
ATOM 1736 C CA . ARG A 1 215 ? -16.969 0.745 -6.18 1 91.38 215 ARG A CA 1
ATOM 1737 C C . ARG A 1 215 ? -16.594 1.271 -4.801 1 91.38 215 ARG A C 1
ATOM 1739 O O . ARG A 1 215 ? -16.234 0.497 -3.912 1 91.38 215 ARG A O 1
ATOM 1746 N N . VAL A 1 216 ? -16.672 2.551 -4.691 1 90.69 216 VAL A N 1
ATOM 1747 C CA . VAL A 1 216 ? -16.562 3.213 -3.396 1 90.69 216 VAL A CA 1
ATOM 1748 C C . VAL A 1 216 ? -17.844 4.008 -3.109 1 90.69 216 VAL A C 1
ATOM 1750 O O . VAL A 1 216 ? -18.266 4.816 -3.93 1 90.69 216 VAL A O 1
ATOM 1753 N N . ARG A 1 217 ? -18.438 3.74 -2.006 1 91.12 217 ARG A N 1
ATOM 1754 C CA . ARG A 1 217 ? -19.625 4.473 -1.578 1 91.12 217 ARG A CA 1
ATOM 1755 C C . ARG A 1 217 ? -19.312 5.391 -0.404 1 91.12 217 ARG A C 1
ATOM 1757 O O . ARG A 1 217 ? -18.75 4.949 0.606 1 91.12 217 ARG A O 1
ATOM 1764 N N . TRP A 1 218 ? -19.578 6.703 -0.561 1 89.25 218 TRP A N 1
ATOM 1765 C CA . TRP A 1 218 ? -19.484 7.66 0.536 1 89.25 218 TRP A CA 1
ATOM 1766 C C . TRP A 1 218 ? -20.812 7.734 1.301 1 89.25 218 TRP A C 1
ATOM 1768 O O . TRP A 1 218 ? -21.859 8.039 0.722 1 89.25 218 TRP A O 1
ATOM 1778 N N . LEU A 1 219 ? -20.797 7.477 2.486 1 87.12 219 LEU A N 1
ATOM 1779 C CA . LEU A 1 219 ? -22.031 7.316 3.246 1 87.12 219 LEU A CA 1
ATOM 1780 C C . LEU A 1 219 ? -22.359 8.586 4.023 1 87.12 219 LEU A C 1
ATOM 1782 O O . LEU A 1 219 ? -23.406 8.68 4.648 1 87.12 219 LEU A O 1
ATOM 1786 N N . GLU A 1 220 ? -21.406 9.656 3.977 1 73.19 220 GLU A N 1
ATOM 1787 C CA . GLU A 1 220 ? -21.641 10.953 4.609 1 73.19 220 GLU A CA 1
ATOM 1788 C C . GLU A 1 220 ? -22.344 11.914 3.656 1 73.19 220 GLU A C 1
ATOM 1790 O O . GLU A 1 220 ? -21.984 12.008 2.484 1 73.19 220 GLU A O 1
ATOM 1795 N N . GLY A 1 221 ? -23.672 12.07 3.297 1 58.44 221 GLY A N 1
ATOM 1796 C CA . GLY A 1 221 ? -24.625 12.922 2.592 1 58.44 221 GLY A CA 1
ATOM 1797 C C . GLY A 1 221 ? -25.641 12.148 1.774 1 58.44 221 GLY A C 1
ATOM 1798 O O . GLY A 1 221 ? -26.375 12.734 0.977 1 58.44 221 GLY A O 1
ATOM 1799 N N . GLU A 1 222 ? -25.719 10.984 1.623 1 44.56 222 GLU A N 1
ATOM 1800 C CA . GLU A 1 222 ? -26.688 10.398 0.708 1 44.56 222 GLU A CA 1
ATOM 1801 C C . GLU A 1 222 ? -28.062 11.047 0.861 1 44.56 222 GLU A C 1
ATOM 1803 O O . GLU A 1 222 ? -28.688 10.945 1.919 1 44.56 222 GLU A O 1
ATOM 1808 N N . PRO A 1 223 ? -28.609 12.211 0.402 1 38.31 223 PRO A N 1
ATOM 1809 C CA . PRO A 1 223 ? -29.703 11.766 -0.468 1 38.31 223 PRO A CA 1
ATOM 1810 C C . PRO A 1 223 ? -29.312 10.602 -1.366 1 38.31 223 PRO A C 1
ATOM 1812 O O . PRO A 1 223 ? -28.109 10.32 -1.524 1 38.31 223 PRO A O 1
ATOM 1815 N N . VAL A 1 224 ? -30.234 9.969 -2.453 1 33.31 224 VAL A N 1
ATOM 1816 C CA . VAL A 1 224 ? -30.328 8.805 -3.33 1 33.31 224 VAL A CA 1
ATOM 1817 C C . VAL A 1 224 ? -29.094 8.734 -4.23 1 33.31 224 VAL A C 1
ATOM 1819 O O . VAL A 1 224 ? -28.812 7.703 -4.84 1 33.31 224 VAL A O 1
ATOM 1822 N N . LYS A 1 225 ? -28.5 9.773 -4.805 1 33.22 225 LYS A N 1
ATOM 1823 C CA . LYS A 1 225 ? -27.75 9.445 -6.016 1 33.22 225 LYS A CA 1
ATOM 1824 C C . LYS A 1 225 ? -26.375 8.891 -5.672 1 33.22 225 LYS A C 1
ATOM 1826 O O . LYS A 1 225 ? -25.562 9.57 -5.035 1 33.22 225 LYS A O 1
ATOM 1831 N N . ALA A 1 226 ? -26.125 7.586 -5.43 1 32.38 226 ALA A N 1
ATOM 1832 C CA . ALA A 1 226 ? -24.938 6.715 -5.453 1 32.38 226 ALA A CA 1
ATOM 1833 C C . ALA A 1 226 ? -23.875 7.262 -6.395 1 32.38 226 ALA A C 1
ATOM 1835 O O . ALA A 1 226 ? -24.078 7.293 -7.613 1 32.38 226 ALA A O 1
ATOM 1836 N N . LYS A 1 227 ? -23.328 8.32 -6.262 1 32.66 227 LYS A N 1
ATOM 1837 C CA . LYS A 1 227 ? -22.25 8.539 -7.23 1 32.66 227 LYS A CA 1
ATOM 1838 C C . LYS A 1 227 ? -21.281 7.355 -7.258 1 32.66 227 LYS A C 1
ATOM 1840 O O . LYS A 1 227 ? -20.594 7.094 -6.273 1 32.66 227 LYS A O 1
ATOM 1845 N N . GLU A 1 228 ? -21.641 6.184 -7.785 1 35.19 228 GLU A N 1
ATOM 1846 C CA . GLU A 1 228 ? -20.875 5.016 -8.211 1 35.19 228 GLU A CA 1
ATOM 1847 C C . GLU A 1 228 ? -19.578 5.434 -8.914 1 35.19 228 GLU A C 1
ATOM 1849 O O . GLU A 1 228 ? -19.625 6.094 -9.953 1 35.19 228 GLU A O 1
ATOM 1854 N N . THR A 1 229 ? -18.719 5.922 -8.25 1 32.53 229 THR A N 1
ATOM 1855 C CA . THR A 1 229 ? -17.484 5.977 -9.047 1 32.53 229 THR A CA 1
ATOM 1856 C C . THR A 1 229 ? -17.109 4.586 -9.539 1 32.53 229 THR A C 1
ATOM 1858 O O . THR A 1 229 ? -16.688 3.736 -8.75 1 32.53 229 THR A O 1
ATOM 1861 N N . LEU A 1 230 ? -17.844 4.117 -10.508 1 31.31 230 LEU A N 1
ATOM 1862 C CA . LEU A 1 230 ? -17.516 2.863 -11.18 1 31.31 230 LEU A CA 1
ATOM 1863 C C . LEU A 1 230 ? -16.141 2.943 -11.828 1 31.31 230 LEU A C 1
ATOM 1865 O O . LEU A 1 230 ? -15.852 3.883 -12.578 1 31.31 230 LEU A O 1
ATOM 1869 N N . LEU A 1 231 ? -15.211 2.428 -11.219 1 33.28 231 LEU A N 1
ATOM 1870 C CA . LEU A 1 231 ? -13.906 2.254 -11.852 1 33.28 231 LEU A CA 1
ATOM 1871 C C . LEU A 1 231 ? -14.039 1.506 -13.172 1 33.28 231 LEU A C 1
ATOM 1873 O O . LEU A 1 231 ? -14.773 0.522 -13.266 1 33.28 231 LEU A O 1
ATOM 1877 N N . SER A 1 232 ? -14.023 2.199 -14.383 1 27.89 232 SER A N 1
ATOM 1878 C CA . SER A 1 232 ? -14.141 1.693 -15.742 1 27.89 232 SER A CA 1
ATOM 1879 C C . SER A 1 232 ? -13.32 0.422 -15.938 1 27.89 232 SER A C 1
ATOM 1881 O O . SER A 1 232 ? -12.188 0.33 -15.461 1 27.89 232 SER A O 1
ATOM 1883 N N . PRO A 1 233 ? -14.055 -0.767 -16.328 1 26.14 233 PRO A N 1
ATOM 1884 C CA . PRO A 1 233 ? -13.359 -1.956 -16.844 1 26.14 233 PRO A CA 1
ATOM 1885 C C . PRO A 1 233 ? -12.531 -1.669 -18.094 1 26.14 233 PRO A C 1
ATOM 1887 O O . PRO A 1 233 ? -13.078 -1.256 -19.109 1 26.14 233 PRO A O 1
ATOM 1890 N N . LYS A 1 234 ? -11.555 -0.981 -18.375 1 27.3 234 LYS A N 1
ATOM 1891 C CA . LYS A 1 234 ? -10.922 -0.918 -19.688 1 27.3 234 LYS A CA 1
ATOM 1892 C C . LYS A 1 234 ? -10.844 -2.301 -20.328 1 27.3 234 LYS A C 1
ATOM 1894 O O . LYS A 1 234 ? -11.234 -2.477 -21.484 1 27.3 234 LYS A O 1
ATOM 1899 N N . GLY A 1 235 ? -9.781 -3.217 -20.219 1 20.27 235 GLY A N 1
ATOM 1900 C CA . GLY A 1 235 ? -9.148 -3.939 -21.312 1 20.27 235 GLY A CA 1
ATOM 1901 C C . GLY A 1 235 ? -9.984 -5.09 -21.828 1 20.27 235 GLY A C 1
ATOM 1902 O O . GLY A 1 235 ? -9.477 -5.977 -22.516 1 20.27 235 GLY A O 1
ATOM 1903 N N . ILE A 1 236 ? -11.195 -5.48 -21.453 1 18.81 236 ILE A N 1
ATOM 1904 C CA . ILE A 1 236 ? -11.484 -6.68 -22.234 1 18.81 236 ILE A CA 1
ATOM 1905 C C . ILE A 1 236 ? -11.844 -6.293 -23.672 1 18.81 236 ILE A C 1
ATOM 1907 O O . ILE A 1 236 ? -12.914 -5.734 -23.922 1 18.81 236 ILE A O 1
ATOM 1911 N N . ASN A 1 237 ? -11.008 -5.547 -24.422 1 17.75 237 ASN A N 1
ATOM 1912 C CA . ASN A 1 237 ? -11.266 -5.922 -25.812 1 17.75 237 ASN A CA 1
ATOM 1913 C C . ASN A 1 237 ? -10.906 -7.383 -26.062 1 17.75 237 ASN A C 1
ATOM 1915 O O . ASN A 1 237 ? -9.898 -7.879 -25.562 1 17.75 237 ASN A O 1
ATOM 1919 N N . MET B 1 1 ? 50.219 -14.773 44.938 1 26.94 1 MET B N 1
ATOM 1920 C CA . MET B 1 1 ? 48.875 -15.32 44.812 1 26.94 1 MET B CA 1
ATOM 1921 C C . MET B 1 1 ? 48.281 -15.039 43.438 1 26.94 1 MET B C 1
ATOM 1923 O O . MET B 1 1 ? 48.531 -13.992 42.844 1 26.94 1 MET B O 1
ATOM 1927 N N . SER B 1 2 ? 47.781 -16.125 42.719 1 27.23 2 SER B N 1
ATOM 1928 C CA . SER B 1 2 ? 47.438 -16.391 41.312 1 27.23 2 SER B CA 1
ATOM 1929 C C . SER B 1 2 ? 46.312 -15.508 40.844 1 27.23 2 SER B C 1
ATOM 1931 O O . SER B 1 2 ? 45.281 -15.398 41.5 1 27.23 2 SER B O 1
ATOM 1933 N N . GLY B 1 3 ? 46.594 -14.406 40.125 1 26.03 3 GLY B N 1
ATOM 1934 C CA . GLY B 1 3 ? 45.875 -13.328 39.469 1 26.03 3 GLY B CA 1
ATOM 1935 C C . GLY B 1 3 ? 44.812 -13.82 38.5 1 26.03 3 GLY B C 1
ATOM 1936 O O . GLY B 1 3 ? 45.125 -14.477 37.5 1 26.03 3 GLY B O 1
ATOM 1937 N N . ASP B 1 4 ? 43.625 -14.375 39 1 28.67 4 ASP B N 1
ATOM 1938 C CA . ASP B 1 4 ? 42.5 -14.977 38.312 1 28.67 4 ASP B CA 1
ATOM 1939 C C . ASP B 1 4 ? 41.969 -14.047 37.219 1 28.67 4 ASP B C 1
ATOM 1941 O O . ASP B 1 4 ? 41.562 -12.914 37.5 1 28.67 4 ASP B O 1
ATOM 1945 N N . SER B 1 5 ? 42.5 -14.141 36 1 28.61 5 SER B N 1
ATOM 1946 C CA . SER B 1 5 ? 42.219 -13.492 34.719 1 28.61 5 SER B CA 1
ATOM 1947 C C . SER B 1 5 ? 40.75 -13.688 34.344 1 28.61 5 SER B C 1
ATOM 1949 O O . SER B 1 5 ? 40.344 -14.797 34 1 28.61 5 SER B O 1
ATOM 1951 N N . SER B 1 6 ? 39.781 -13.117 35.062 1 27.09 6 SER B N 1
ATOM 1952 C CA . SER B 1 6 ? 38.375 -13.242 34.75 1 27.09 6 SER B CA 1
ATOM 1953 C C . SER B 1 6 ? 38.062 -12.852 33.312 1 27.09 6 SER B C 1
ATOM 1955 O O . SER B 1 6 ? 38.406 -11.75 32.875 1 27.09 6 SER B O 1
ATOM 1957 N N . ALA B 1 7 ? 38.062 -13.828 32.344 1 25.91 7 ALA B N 1
ATOM 1958 C CA . ALA B 1 7 ? 37.75 -13.75 30.922 1 25.91 7 ALA B CA 1
ATOM 1959 C C . ALA B 1 7 ? 36.375 -13.148 30.703 1 25.91 7 ALA B C 1
ATOM 1961 O O . ALA B 1 7 ? 35.375 -13.602 31.297 1 25.91 7 ALA B O 1
ATOM 1962 N N . VAL B 1 8 ? 36.219 -11.836 30.422 1 28.62 8 VAL B N 1
ATOM 1963 C CA . VAL B 1 8 ? 35.031 -11.086 30.062 1 28.62 8 VAL B CA 1
ATOM 1964 C C . VAL B 1 8 ? 34.312 -11.773 28.906 1 28.62 8 VAL B C 1
ATOM 1966 O O . VAL B 1 8 ? 34.938 -12.094 27.891 1 28.62 8 VAL B O 1
ATOM 1969 N N . PRO B 1 9 ? 33.312 -12.672 29.172 1 28.05 9 PRO B N 1
ATOM 1970 C CA . PRO B 1 9 ? 32.594 -13.336 28.078 1 28.05 9 PRO B CA 1
ATOM 1971 C C . PRO B 1 9 ? 32.125 -12.359 27 1 28.05 9 PRO B C 1
ATOM 1973 O O . PRO B 1 9 ? 31.781 -11.219 27.297 1 28.05 9 PRO B O 1
ATOM 1976 N N . GLN B 1 10 ? 32.688 -12.477 25.766 1 21.72 10 GLN B N 1
ATOM 1977 C CA . GLN B 1 10 ? 32.406 -11.758 24.531 1 21.72 10 GLN B CA 1
ATOM 1978 C C . GLN B 1 10 ? 30.922 -11.836 24.188 1 21.72 10 GLN B C 1
ATOM 1980 O O . GLN B 1 10 ? 30.344 -12.922 24.125 1 21.72 10 GLN B O 1
ATOM 1985 N N . ALA B 1 11 ? 30.047 -10.789 24.531 1 25.17 11 ALA B N 1
ATOM 1986 C CA . ALA B 1 11 ? 28.656 -10.547 24.156 1 25.17 11 ALA B CA 1
ATOM 1987 C C . ALA B 1 11 ? 28.422 -10.82 22.672 1 25.17 11 ALA B C 1
ATOM 1989 O O . ALA B 1 11 ? 29.094 -10.234 21.812 1 25.17 11 ALA B O 1
ATOM 1990 N N . THR B 1 12 ? 28.234 -12.078 22.281 1 25.23 12 THR B N 1
ATOM 1991 C CA . THR B 1 12 ? 27.844 -12.477 20.938 1 25.23 12 THR B CA 1
ATOM 1992 C C . THR B 1 12 ? 26.703 -11.594 20.422 1 25.23 12 THR B C 1
ATOM 1994 O O . THR B 1 12 ? 25.625 -11.57 21 1 25.23 12 THR B O 1
ATOM 1997 N N . CYS B 1 13 ? 26.984 -10.367 19.875 1 25.77 13 CYS B N 1
ATOM 1998 C CA . CYS B 1 13 ? 26.062 -9.531 19.109 1 25.77 13 CYS B CA 1
ATOM 1999 C C . CYS B 1 13 ? 25.297 -10.367 18.094 1 25.77 13 CYS B C 1
ATOM 2001 O O . CYS B 1 13 ? 25.891 -11 17.234 1 25.77 13 CYS B O 1
ATOM 2003 N N . ASP B 1 14 ? 24.281 -11.086 18.469 1 26.42 14 ASP B N 1
ATOM 2004 C CA . ASP B 1 14 ? 23.281 -11.609 17.531 1 26.42 14 ASP B CA 1
ATOM 2005 C C . ASP B 1 14 ? 23 -10.602 16.422 1 26.42 14 ASP B C 1
ATOM 2007 O O . ASP B 1 14 ? 22.547 -9.484 16.688 1 26.42 14 ASP B O 1
ATOM 2011 N N . SER B 1 15 ? 23.844 -10.484 15.367 1 27.41 15 SER B N 1
ATOM 2012 C CA . SER B 1 15 ? 23.688 -9.742 14.117 1 27.41 15 SER B CA 1
ATOM 2013 C C . SER B 1 15 ? 22.297 -9.906 13.539 1 27.41 15 SER B C 1
ATOM 2015 O O . SER B 1 15 ? 21.938 -10.984 13.047 1 27.41 15 SER B O 1
ATOM 2017 N N . GLU B 1 16 ? 21.281 -9.375 14.125 1 30.62 16 GLU B N 1
ATOM 2018 C CA . GLU B 1 16 ? 19.969 -9.25 13.508 1 30.62 16 GLU B CA 1
ATOM 2019 C C . GLU B 1 16 ? 20.078 -8.734 12.078 1 30.62 16 GLU B C 1
ATOM 2021 O O . GLU B 1 16 ? 20.438 -7.578 11.852 1 30.62 16 GLU B O 1
ATOM 2026 N N . GLU B 1 17 ? 20.578 -9.523 11.148 1 31.72 17 GLU B N 1
ATOM 2027 C CA . GLU B 1 17 ? 20.594 -9.258 9.711 1 31.72 17 GLU B CA 1
ATOM 2028 C C . GLU B 1 17 ? 19.234 -8.742 9.234 1 31.72 17 GLU B C 1
ATOM 2030 O O . GLU B 1 17 ? 18.219 -9.43 9.367 1 31.72 17 GLU B O 1
ATOM 2035 N N . ASP B 1 18 ? 18.969 -7.434 9.227 1 30.53 18 ASP B N 1
ATOM 2036 C CA . ASP B 1 18 ? 17.859 -6.57 8.852 1 30.53 18 ASP B CA 1
ATOM 2037 C C . ASP B 1 18 ? 17.484 -6.781 7.383 1 30.53 18 ASP B C 1
ATOM 2039 O O . ASP B 1 18 ? 18.25 -6.453 6.48 1 30.53 18 ASP B O 1
ATOM 2043 N N . THR B 1 19 ? 16.812 -7.773 6.992 1 32.25 19 THR B N 1
ATOM 2044 C CA . THR B 1 19 ? 16.25 -7.988 5.664 1 32.25 19 THR B CA 1
ATOM 2045 C C . THR B 1 19 ? 15.328 -6.832 5.27 1 32.25 19 THR B C 1
ATOM 2047 O O . THR B 1 19 ? 14.336 -6.555 5.949 1 32.25 19 THR B O 1
ATOM 2050 N N . ALA B 1 20 ? 15.828 -5.836 4.387 1 34.25 20 ALA B N 1
ATOM 2051 C CA . ALA B 1 20 ? 15.227 -4.59 3.916 1 34.25 20 ALA B CA 1
ATOM 2052 C C . ALA B 1 20 ? 14.234 -4.855 2.783 1 34.25 20 ALA B C 1
ATOM 2054 O O . ALA B 1 20 ? 14.516 -5.637 1.874 1 34.25 20 ALA B O 1
ATOM 2055 N N . THR B 1 21 ? 13.047 -4.73 2.934 1 36.16 21 THR B N 1
ATOM 2056 C CA . THR B 1 21 ? 12.016 -4.77 1.902 1 36.16 21 THR B CA 1
ATOM 2057 C C . THR B 1 21 ? 12.055 -3.508 1.047 1 36.16 21 THR B C 1
ATOM 2059 O O . THR B 1 21 ? 12.102 -2.395 1.575 1 36.16 21 THR B O 1
ATOM 2062 N 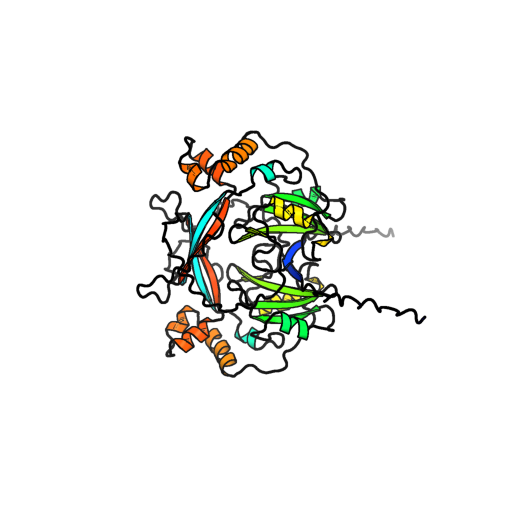N . LEU B 1 22 ? 12.422 -3.574 -0.287 1 37.81 22 LEU B N 1
ATOM 2063 C CA . LEU B 1 22 ? 12.508 -2.484 -1.252 1 37.81 22 LEU B CA 1
ATOM 2064 C C . LEU B 1 22 ? 11.133 -1.892 -1.533 1 37.81 22 LEU B C 1
ATOM 2066 O O . LEU B 1 22 ? 10.172 -2.627 -1.759 1 37.81 22 LEU B O 1
ATOM 2070 N N . CYS B 1 23 ? 10.719 -0.872 -0.986 1 31.88 23 CYS B N 1
ATOM 2071 C CA . CYS B 1 23 ? 9.484 -0.219 -1.402 1 31.88 23 CYS B CA 1
ATOM 2072 C C . CYS B 1 23 ? 9.742 0.741 -2.559 1 31.88 23 CYS B C 1
ATOM 2074 O O . CYS B 1 23 ? 10.578 1.635 -2.457 1 31.88 23 CYS B O 1
ATOM 2076 N N . LEU B 1 24 ? 9.461 0.417 -3.902 1 29.89 24 LEU B N 1
ATOM 2077 C CA . LEU B 1 24 ? 9.742 1.065 -5.18 1 29.89 24 LEU B CA 1
ATOM 2078 C C . LEU B 1 24 ? 8.844 2.275 -5.387 1 29.89 24 LEU B C 1
ATOM 2080 O O . LEU B 1 24 ? 8.453 2.574 -6.516 1 29.89 24 LEU B O 1
ATOM 2084 N N . GLN B 1 25 ? 8.484 3.123 -4.633 1 27.75 25 GLN B N 1
ATOM 2085 C CA . GLN B 1 25 ? 7.414 4.059 -4.965 1 27.75 25 GLN B CA 1
ATOM 2086 C C . GLN B 1 25 ? 7.938 5.215 -5.812 1 27.75 25 GLN B C 1
ATOM 2088 O O . GLN B 1 25 ? 7.238 6.211 -6.012 1 27.75 25 GLN B O 1
ATOM 2093 N N . SER B 1 26 ? 8.641 5.199 -7.098 1 24.56 26 SER B N 1
ATOM 2094 C CA . SER B 1 26 ? 9.047 6.508 -7.602 1 24.56 26 SER B CA 1
ATOM 2095 C C . SER B 1 26 ? 7.969 7.117 -8.492 1 24.56 26 SER B C 1
ATOM 2097 O O . SER B 1 26 ? 8.18 8.164 -9.094 1 24.56 26 SER B O 1
ATOM 2099 N N . ARG B 1 27 ? 6.59 7.203 -8.523 1 23.92 27 ARG B N 1
ATOM 2100 C CA . ARG B 1 27 ? 5.906 7.605 -9.75 1 23.92 27 ARG B CA 1
ATOM 2101 C C . ARG B 1 27 ? 5.902 9.125 -9.898 1 23.92 27 ARG B C 1
ATOM 2103 O O . ARG B 1 27 ? 5.926 9.852 -8.898 1 23.92 27 ARG B O 1
ATOM 2110 N N . ARG B 1 28 ? 6.117 9.602 -11.18 1 24.39 28 ARG B N 1
ATOM 2111 C CA . ARG B 1 28 ? 5.91 10.906 -11.789 1 24.39 28 ARG B CA 1
ATOM 2112 C C . ARG B 1 28 ? 4.5 11.43 -11.523 1 24.39 28 ARG B C 1
ATOM 2114 O O . ARG B 1 28 ? 3.57 10.641 -11.336 1 24.39 28 ARG B O 1
ATOM 2121 N N . GLN B 1 29 ? 4.438 12.758 -11.359 1 23.25 29 GLN B N 1
ATOM 2122 C CA . GLN B 1 29 ? 3.338 13.648 -11.016 1 23.25 29 GLN B CA 1
ATOM 2123 C C . GLN B 1 29 ? 2.291 13.688 -12.125 1 23.25 29 GLN B C 1
ATOM 2125 O O . GLN B 1 29 ? 2.562 14.18 -13.219 1 23.25 29 GLN B O 1
ATOM 2130 N N . LYS B 1 30 ? 1.468 12.688 -12.477 1 26.56 30 LYS B N 1
ATOM 2131 C CA . LYS B 1 30 ? 0.466 13.047 -13.477 1 26.56 30 LYS B CA 1
ATOM 2132 C C . LYS B 1 30 ? -0.401 14.211 -12.992 1 26.56 30 LYS B C 1
ATOM 2134 O O . LYS B 1 30 ? -0.792 14.25 -11.82 1 26.56 30 LYS B O 1
ATOM 2139 N N . GLN B 1 31 ? -0.239 15.43 -13.562 1 22.38 31 GLN B N 1
ATOM 2140 C CA . GLN B 1 31 ? -1.186 16.531 -13.578 1 22.38 31 GLN B CA 1
ATOM 2141 C C . GLN B 1 31 ? -2.617 16.031 -13.758 1 22.38 31 GLN B C 1
ATOM 2143 O O . GLN B 1 31 ? -2.885 15.195 -14.617 1 22.38 31 GLN B O 1
ATOM 2148 N N . HIS B 1 32 ? -3.367 16.156 -12.719 1 24.5 32 HIS B N 1
ATOM 2149 C CA . HIS B 1 32 ? -4.809 15.922 -12.719 1 24.5 32 HIS B CA 1
ATOM 2150 C C . HIS B 1 32 ? -5.496 16.766 -13.789 1 24.5 32 HIS B C 1
ATOM 2152 O O . HIS B 1 32 ? -5.648 17.984 -13.625 1 24.5 32 HIS B O 1
ATOM 2158 N N . GLN B 1 33 ? -4.996 16.781 -15.062 1 25.12 33 GLN B N 1
ATOM 2159 C CA . GLN B 1 33 ? -5.941 17.422 -15.977 1 25.12 33 GLN B CA 1
ATOM 2160 C C . GLN B 1 33 ? -7.352 16.859 -15.781 1 25.12 33 GLN B C 1
ATOM 2162 O O . GLN B 1 33 ? -7.539 15.648 -15.727 1 25.12 33 GLN B O 1
ATOM 2167 N N . VAL B 1 34 ? -8.266 17.734 -15.258 1 27.41 34 VAL B N 1
ATOM 2168 C CA . VAL B 1 34 ? -9.719 17.719 -15.227 1 27.41 34 VAL B CA 1
ATOM 2169 C C . VAL B 1 34 ? -10.258 17.328 -16.609 1 27.41 34 VAL B C 1
ATOM 2171 O O . VAL B 1 34 ? -10.375 18.172 -17.484 1 27.41 34 VAL B O 1
ATOM 2174 N N . SER B 1 35 ? -9.477 16.703 -17.453 1 25.17 35 SER B N 1
ATOM 2175 C CA . SER B 1 35 ? -10.195 16.562 -18.719 1 25.17 35 SER B CA 1
ATOM 2176 C C . SER B 1 35 ? -11.57 15.953 -18.516 1 25.17 35 SER B C 1
ATOM 2178 O O . SER B 1 35 ? -11.695 14.867 -17.922 1 25.17 35 SER B O 1
ATOM 2180 N N . GLY B 1 36 ? -12.625 16.781 -18.422 1 24.86 36 GLY B N 1
ATOM 2181 C CA . GLY B 1 36 ? -14.078 16.672 -18.469 1 24.86 36 GLY B CA 1
ATOM 2182 C C . GLY B 1 36 ? -14.57 15.727 -19.531 1 24.86 36 GLY B C 1
ATOM 2183 O O . GLY B 1 36 ? -15.742 15.766 -19.922 1 24.86 36 GLY B O 1
ATOM 2184 N N . ASP B 1 37 ? -13.719 15.234 -20.391 1 26.22 37 ASP B N 1
ATOM 2185 C CA . ASP B 1 37 ? -14.516 14.562 -21.406 1 26.22 37 ASP B CA 1
ATOM 2186 C C . ASP B 1 37 ? -15.406 13.484 -20.781 1 26.22 37 ASP B C 1
ATOM 2188 O O . ASP B 1 37 ? -14.93 12.641 -20.031 1 26.22 37 ASP B O 1
ATOM 2192 N N . SER B 1 38 ? -16.703 13.828 -20.641 1 29.22 38 SER B N 1
ATOM 2193 C CA . SER B 1 38 ? -17.953 13.086 -20.469 1 29.22 38 SER B CA 1
ATOM 2194 C C . SER B 1 38 ? -17.969 11.82 -21.312 1 29.22 38 SER B C 1
ATOM 2196 O O . SER B 1 38 ? -18.438 11.82 -22.453 1 29.22 38 SER B O 1
ATOM 2198 N N . HIS B 1 39 ? -16.906 11.281 -21.594 1 26.88 39 HIS B N 1
ATOM 2199 C CA . HIS B 1 39 ? -17.297 10.094 -22.344 1 26.88 39 HIS B CA 1
ATOM 2200 C C . HIS B 1 39 ? -18.359 9.297 -21.594 1 26.88 39 HIS B C 1
ATOM 2202 O O . HIS B 1 39 ? -18.219 9 -20.406 1 26.88 39 HIS B O 1
ATOM 2208 N N . ALA B 1 40 ? -19.609 9.477 -22 1 26.03 40 ALA B N 1
ATOM 2209 C CA . ALA B 1 40 ? -20.875 8.742 -21.875 1 26.03 40 ALA B CA 1
ATOM 2210 C C . ALA B 1 40 ? -20.625 7.234 -21.844 1 26.03 40 ALA B C 1
ATOM 2212 O O . ALA B 1 40 ? -20.547 6.586 -22.891 1 26.03 40 ALA B O 1
ATOM 2213 N N . HIS B 1 41 ? -19.469 6.898 -21.359 1 30.2 41 HIS B N 1
ATOM 2214 C CA . HIS B 1 41 ? -19.609 5.449 -21.266 1 30.2 41 HIS B CA 1
ATOM 2215 C C . HIS B 1 41 ? -20.938 5.074 -20.609 1 30.2 41 HIS B C 1
ATOM 2217 O O . HIS B 1 41 ? -21.281 5.59 -19.547 1 30.2 41 HIS B O 1
ATOM 2223 N N . VAL B 1 42 ? -21.891 4.875 -21.328 1 29.89 42 VAL B N 1
ATOM 2224 C CA . VAL B 1 42 ? -23.094 4.137 -20.969 1 29.89 42 VAL B CA 1
ATOM 2225 C C . VAL B 1 42 ? -22.75 3.055 -19.938 1 29.89 42 VAL B C 1
ATOM 2227 O O . VAL B 1 42 ? -21.953 2.166 -20.219 1 29.89 42 VAL B O 1
ATOM 2230 N N . SER B 1 43 ? -22.578 3.402 -18.688 1 35 43 SER B N 1
ATOM 2231 C CA . SER B 1 43 ? -22.641 2.529 -17.531 1 35 43 SER B CA 1
ATOM 2232 C C . SER B 1 43 ? -23.531 1.321 -17.781 1 35 43 SER B C 1
ATOM 2234 O O . SER B 1 43 ? -24.766 1.438 -17.781 1 35 43 SER B O 1
ATOM 2236 N N . ARG B 1 44 ? -23.453 0.666 -18.875 1 34.09 44 ARG B N 1
ATOM 2237 C CA . ARG B 1 44 ? -24.234 -0.536 -18.641 1 34.09 44 ARG B CA 1
ATOM 2238 C C . ARG B 1 44 ? -23.984 -1.079 -17.234 1 34.09 44 ARG B C 1
ATOM 2240 O O . ARG B 1 44 ? -22.859 -1.412 -16.875 1 34.09 44 ARG B O 1
ATOM 2247 N N . GLN B 1 45 ? -24.406 -0.537 -16.203 1 39.84 45 GLN B N 1
ATOM 2248 C CA . GLN B 1 45 ? -24.594 -1.06 -14.852 1 39.84 45 GLN B CA 1
ATOM 2249 C C . GLN B 1 45 ? -24.5 -2.582 -14.836 1 39.84 45 GLN B C 1
ATOM 2251 O O . GLN B 1 45 ? -25.516 -3.271 -14.898 1 39.84 45 GLN B O 1
ATOM 2256 N N . GLY B 1 46 ? -23.922 -3.254 -15.648 1 44.22 46 GLY B N 1
ATOM 2257 C CA . GLY B 1 46 ? -24 -4.699 -15.492 1 44.22 46 GLY B CA 1
ATOM 2258 C C . GLY B 1 46 ? -23.484 -5.188 -14.156 1 44.22 46 GLY B C 1
ATOM 2259 O O . GLY B 1 46 ? -22.594 -4.574 -13.57 1 44.22 46 GLY B O 1
ATOM 2260 N N . ALA B 1 47 ? -24.234 -5.809 -13.133 1 60.97 47 ALA B N 1
ATOM 2261 C CA . ALA B 1 47 ? -24.281 -6.344 -11.773 1 60.97 47 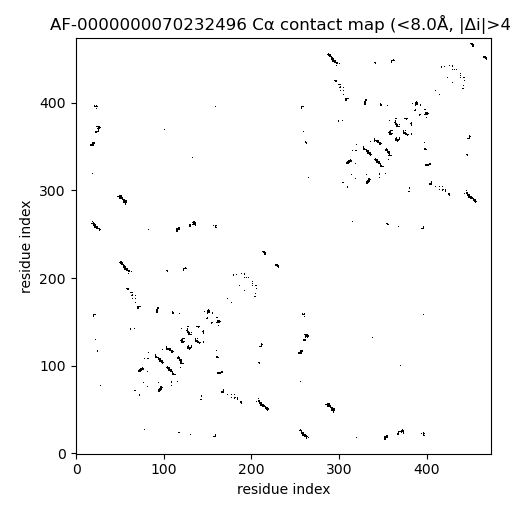ALA B CA 1
ATOM 2262 C C . ALA B 1 47 ? -23.016 -7.125 -11.445 1 60.97 47 ALA B C 1
ATOM 2264 O O . ALA B 1 47 ? -22.812 -8.219 -11.969 1 60.97 47 ALA B O 1
ATOM 2265 N N . TRP B 1 48 ? -21.812 -6.5 -11.234 1 78.12 48 TRP B N 1
ATOM 2266 C CA . TRP B 1 48 ? -20.719 -7.32 -10.719 1 78.12 48 TRP B CA 1
ATOM 2267 C C . TRP B 1 48 ? -21.156 -8.07 -9.461 1 78.12 48 TRP B C 1
ATOM 2269 O O . TRP B 1 48 ? -21.922 -7.551 -8.656 1 78.12 48 TRP B O 1
ATOM 2279 N N . LYS B 1 49 ? -20.828 -9.25 -9.539 1 87.88 49 LYS B N 1
ATOM 2280 C CA . LYS B 1 49 ? -20.938 -9.961 -8.266 1 87.88 49 LYS B CA 1
ATOM 2281 C C . LYS B 1 49 ? -19.828 -9.547 -7.301 1 87.88 49 LYS B C 1
ATOM 2283 O O . LYS B 1 49 ? -18.672 -9.938 -7.465 1 87.88 49 LYS B O 1
ATOM 2288 N N . VAL B 1 50 ? -20.156 -8.664 -6.395 1 92.94 50 VAL B N 1
ATOM 2289 C CA . VAL B 1 50 ? -19.219 -8.227 -5.367 1 92.94 50 VAL B CA 1
ATOM 2290 C C . VAL B 1 50 ? -18.906 -9.383 -4.43 1 92.94 50 VAL B C 1
ATOM 2292 O O . VAL B 1 50 ? -19.797 -10.125 -4.023 1 92.94 50 VAL B O 1
ATOM 2295 N N . HIS B 1 51 ? -17.656 -9.523 -4.133 1 94.56 51 HIS B N 1
ATOM 2296 C CA . HIS B 1 51 ? -17.25 -10.641 -3.293 1 94.56 51 HIS B CA 1
ATOM 2297 C C . HIS B 1 51 ? -16.906 -10.18 -1.883 1 94.56 51 HIS B C 1
ATOM 2299 O O . HIS B 1 51 ? -17.172 -10.891 -0.909 1 94.56 51 HIS B O 1
ATOM 2305 N N . THR B 1 52 ? -16.312 -9.031 -1.739 1 93.25 52 THR B N 1
ATOM 2306 C CA . THR B 1 52 ? -15.977 -8.492 -0.425 1 93.25 52 THR B CA 1
ATOM 2307 C C . THR B 1 52 ? -16.328 -7.008 -0.351 1 93.25 52 THR B C 1
ATOM 2309 O O . THR B 1 52 ? -16.25 -6.297 -1.355 1 93.25 52 THR B O 1
ATOM 2312 N N . GLN B 1 53 ? -16.766 -6.574 0.759 1 93.12 53 GLN B N 1
ATOM 2313 C CA . GLN B 1 53 ? -17.078 -5.184 1.077 1 93.12 53 GLN B CA 1
ATOM 2314 C C . GLN B 1 53 ? -16.359 -4.738 2.346 1 93.12 53 GLN B C 1
ATOM 2316 O O . GLN B 1 53 ? -16.375 -5.441 3.359 1 93.12 53 GLN B O 1
ATOM 2321 N N . THR B 1 54 ? -15.703 -3.695 2.264 1 92.31 54 THR B N 1
ATOM 2322 C CA . THR B 1 54 ? -14.953 -3.199 3.414 1 92.31 54 THR B CA 1
ATOM 2323 C C . THR B 1 54 ? -15.516 -1.86 3.887 1 92.31 54 THR B C 1
ATOM 2325 O O . THR B 1 54 ? -15.766 -0.966 3.076 1 92.31 54 THR B O 1
ATOM 2328 N N . ASP B 1 55 ? -15.703 -1.689 5.152 1 93.56 55 ASP B N 1
ATOM 2329 C CA . ASP B 1 55 ? -16.203 -0.467 5.773 1 93.56 55 ASP B CA 1
ATOM 2330 C C . ASP B 1 55 ? -15.062 0.323 6.418 1 93.56 55 ASP B C 1
ATOM 2332 O O . ASP B 1 55 ? -14.188 -0.255 7.059 1 93.56 55 ASP B O 1
ATOM 2336 N N . TYR B 1 56 ? -15.117 1.624 6.23 1 94.25 56 TYR B N 1
ATOM 2337 C CA . TYR B 1 56 ? -14.117 2.508 6.809 1 94.25 56 TYR B CA 1
ATOM 2338 C C . TYR B 1 56 ? -14.766 3.629 7.609 1 94.25 56 TYR B C 1
ATOM 2340 O O . TYR B 1 56 ? -15.805 4.164 7.207 1 94.25 56 TYR B O 1
ATOM 2348 N N . ILE B 1 57 ? -14.148 3.949 8.648 1 96 57 ILE B N 1
ATOM 2349 C CA . ILE B 1 57 ? -14.445 5.219 9.305 1 96 57 ILE B CA 1
ATOM 2350 C C . ILE B 1 57 ? -13.344 6.23 8.992 1 96 57 ILE B C 1
ATOM 2352 O O . ILE B 1 57 ? -12.234 5.852 8.609 1 96 57 ILE B O 1
ATOM 2356 N N . HIS B 1 58 ? -13.727 7.434 9.102 1 96.19 58 HIS B N 1
ATOM 2357 C CA . HIS B 1 58 ? -12.766 8.5 8.859 1 96.19 58 HIS B CA 1
ATOM 2358 C C . HIS B 1 58 ? -12.305 9.141 10.164 1 96.19 58 HIS B C 1
ATOM 2360 O O . HIS B 1 58 ? -13.102 9.336 11.078 1 96.19 58 HIS B O 1
ATOM 2366 N N . CYS B 1 59 ? -11.039 9.445 10.227 1 97.12 59 CYS B N 1
ATOM 2367 C CA . CYS B 1 59 ? -10.438 10.078 11.398 1 97.12 59 CYS B CA 1
ATOM 2368 C C . CYS B 1 59 ? -9.562 11.25 11 1 97.12 59 CYS B C 1
ATOM 2370 O O . CYS B 1 59 ? -8.789 11.156 10.047 1 97.12 59 CYS B O 1
ATOM 2372 N N . LEU B 1 60 ? -9.773 12.32 11.711 1 98.38 60 LEU B N 1
ATOM 2373 C CA . LEU B 1 60 ? -8.898 13.453 11.461 1 98.38 60 LEU B CA 1
ATOM 2374 C C . LEU B 1 60 ? -7.457 13.125 11.836 1 98.38 60 LEU B C 1
ATOM 2376 O O . LEU B 1 60 ? -7.215 12.336 12.75 1 98.38 60 LEU B O 1
ATOM 2380 N N . VAL B 1 61 ? -6.543 13.695 11.117 1 98.5 61 VAL B N 1
ATOM 2381 C CA . VAL B 1 61 ? -5.133 13.531 11.453 1 98.5 61 VAL B CA 1
ATOM 2382 C C . VAL B 1 61 ? -4.879 14.023 12.875 1 98.5 61 VAL B C 1
ATOM 2384 O O . VAL B 1 61 ? -5.152 15.188 13.195 1 98.5 61 VAL B O 1
ATOM 2387 N N . PRO B 1 62 ? -4.305 13.195 13.695 1 98.12 62 PRO B N 1
ATOM 2388 C CA . PRO B 1 62 ? -4.273 13.523 15.117 1 98.12 62 PRO B CA 1
ATOM 2389 C C . PRO B 1 62 ? -3.326 14.68 15.438 1 98.12 62 PRO B C 1
ATOM 2391 O O . PRO B 1 62 ? -3.52 15.383 16.438 1 98.12 62 PRO B O 1
ATOM 2394 N N . ASP B 1 63 ? -2.314 14.898 14.664 1 98.69 63 ASP B N 1
ATOM 2395 C CA . ASP B 1 63 ? -1.321 15.922 14.984 1 98.69 63 ASP B CA 1
ATOM 2396 C C . ASP B 1 63 ? -1.232 16.969 13.875 1 98.69 63 ASP B C 1
ATOM 2398 O O . ASP B 1 63 ? -0.141 17.438 13.547 1 98.69 63 ASP B O 1
ATOM 2402 N N . LEU B 1 64 ? -2.391 17.297 13.383 1 98.62 64 LEU B N 1
ATOM 2403 C CA . LEU B 1 64 ? -2.424 18.281 12.305 1 98.62 64 LEU B CA 1
ATOM 2404 C C . LEU B 1 64 ? -1.816 19.594 12.75 1 98.62 64 LEU B C 1
ATOM 2406 O O . LEU B 1 64 ? -1.127 20.266 11.977 1 98.62 64 LEU B O 1
ATOM 2410 N N . LEU B 1 65 ? -2.098 20 13.938 1 98.62 65 LEU B N 1
ATOM 2411 C CA . LEU B 1 65 ? -1.55 21.25 14.445 1 98.62 65 LEU B CA 1
ATOM 2412 C C . LEU B 1 65 ? -0.027 21.188 14.516 1 98.62 65 LEU B C 1
ATOM 2414 O O . LEU B 1 65 ? 0.655 22.141 14.117 1 98.62 65 LEU B O 1
ATOM 2418 N N . GLN B 1 66 ? 0.489 20.109 15 1 98.62 66 GLN B N 1
ATOM 2419 C CA . GLN B 1 66 ? 1.935 19.922 15.062 1 98.62 66 GLN B CA 1
ATOM 2420 C C . GLN B 1 66 ? 2.545 19.906 13.664 1 98.62 66 GLN B C 1
ATOM 2422 O O . GLN B 1 66 ? 3.619 20.469 13.438 1 98.62 66 GLN B O 1
ATOM 2427 N N . ILE B 1 67 ? 1.85 19.25 12.727 1 98.69 67 ILE B N 1
ATOM 2428 C CA . ILE B 1 67 ? 2.314 19.203 11.344 1 98.69 67 ILE B CA 1
ATOM 2429 C C . ILE B 1 67 ? 2.357 20.609 10.758 1 98.69 67 ILE B C 1
ATOM 2431 O O . ILE B 1 67 ? 3.361 21 10.164 1 98.69 67 ILE B O 1
ATOM 2435 N N . THR B 1 68 ? 1.297 21.297 10.992 1 97.94 68 THR B N 1
ATOM 2436 C CA . THR B 1 68 ? 1.182 22.656 10.477 1 97.94 68 THR B CA 1
ATOM 2437 C C . THR B 1 68 ? 2.279 23.547 11.047 1 97.94 68 THR B C 1
ATOM 2439 O O . THR B 1 68 ? 2.787 24.438 10.352 1 97.94 68 THR B O 1
ATOM 2442 N N . GLY B 1 69 ? 2.637 23.297 12.234 1 97.75 69 GLY B N 1
ATOM 2443 C CA . GLY B 1 69 ? 3.666 24.094 12.883 1 97.75 69 GLY B CA 1
ATOM 2444 C C . GLY B 1 69 ? 5.074 23.641 12.555 1 97.75 69 GLY B C 1
ATOM 2445 O O . GLY B 1 69 ? 6.047 24.297 12.906 1 97.75 69 GLY B O 1
ATOM 2446 N N . ASN B 1 70 ? 5.246 22.531 11.914 1 98.06 70 ASN B N 1
ATOM 2447 C CA . ASN B 1 70 ? 6.547 21.969 11.562 1 98.06 70 ASN B CA 1
ATOM 2448 C C . ASN B 1 70 ? 7.137 22.672 10.336 1 98.06 70 ASN B C 1
ATOM 2450 O O . ASN B 1 70 ? 6.539 22.641 9.258 1 98.06 70 ASN B O 1
ATOM 2454 N N . PRO B 1 71 ? 8.289 23.234 10.461 1 97.94 71 PRO B N 1
ATOM 2455 C CA . PRO B 1 71 ? 8.859 24 9.352 1 97.94 71 PRO B CA 1
ATOM 2456 C C . PRO B 1 71 ? 9.164 23.125 8.125 1 97.94 71 PRO B C 1
ATOM 2458 O O . PRO B 1 71 ? 9.281 23.641 7.016 1 97.94 71 PRO B O 1
ATOM 2461 N N . CYS B 1 72 ? 9.32 21.875 8.297 1 98.56 72 CYS B N 1
ATOM 2462 C CA . CYS B 1 72 ? 9.633 21.016 7.156 1 98.56 72 CYS B CA 1
ATOM 2463 C C . CYS B 1 72 ? 8.383 20.75 6.328 1 98.56 72 CYS B C 1
ATOM 2465 O O . CYS B 1 72 ? 8.469 20.188 5.227 1 98.56 72 CYS B O 1
ATOM 2467 N N . TYR B 1 73 ? 7.207 21.031 6.867 1 98.69 73 TYR B N 1
ATOM 2468 C CA . TYR B 1 73 ? 5.949 20.828 6.16 1 98.69 73 TYR B CA 1
ATOM 2469 C C . TYR B 1 73 ? 5.641 22 5.234 1 98.69 73 TYR B C 1
ATOM 2471 O O . TYR B 1 73 ? 5.5 23.141 5.688 1 98.69 73 TYR B O 1
ATOM 2479 N N . TRP B 1 74 ? 5.453 21.672 3.906 1 98.44 74 TRP B N 1
ATOM 2480 C CA . TRP B 1 74 ? 5.34 22.719 2.898 1 98.44 74 TRP B CA 1
ATOM 2481 C C . TRP B 1 74 ? 3.916 22.812 2.363 1 98.44 74 TRP B C 1
ATOM 2483 O O . TRP B 1 74 ? 3.615 23.656 1.516 1 98.44 74 TRP B O 1
ATOM 2493 N N . GLY B 1 75 ? 3.014 21.969 2.828 1 97.56 75 GLY B N 1
ATOM 2494 C CA . GLY B 1 75 ? 1.633 22.016 2.373 1 97.56 75 GLY B CA 1
ATOM 2495 C C . GLY B 1 75 ? 1.44 21.438 0.987 1 97.56 75 GLY B C 1
ATOM 2496 O O . GLY B 1 75 ? 2.008 20.391 0.665 1 97.56 75 GLY B O 1
ATOM 2497 N N . VAL B 1 76 ? 0.54 22.031 0.215 1 95.44 76 VAL B N 1
ATOM 2498 C CA . VAL B 1 76 ? 0.242 21.578 -1.138 1 95.44 76 VAL B CA 1
ATOM 2499 C C . VAL B 1 76 ? 1.394 21.938 -2.072 1 95.44 76 VAL B C 1
ATOM 2501 O O . VAL B 1 76 ? 1.693 23.125 -2.268 1 95.44 76 VAL B O 1
ATOM 2504 N N . MET B 1 77 ? 2 20.875 -2.561 1 94.31 77 MET B N 1
ATOM 2505 C CA . MET B 1 77 ? 3.121 21.047 -3.48 1 94.31 77 MET B CA 1
ATOM 2506 C C . MET B 1 77 ? 3.291 19.812 -4.363 1 94.31 77 MET B C 1
ATOM 2508 O O . MET B 1 77 ? 3.15 18.688 -3.889 1 94.31 77 MET B O 1
ATOM 2512 N N . ASP B 1 78 ? 3.551 20.078 -5.594 1 90.19 78 ASP B N 1
ATOM 2513 C CA . ASP B 1 78 ? 3.758 18.906 -6.449 1 90.19 78 ASP B CA 1
ATOM 2514 C C . ASP B 1 78 ? 5.188 18.375 -6.324 1 90.19 78 ASP B C 1
ATOM 2516 O O . ASP B 1 78 ? 6.062 19.062 -5.789 1 90.19 78 ASP B O 1
ATOM 2520 N N . ARG B 1 79 ? 5.316 17.297 -6.848 1 87.88 79 ARG B N 1
ATOM 2521 C CA . ARG 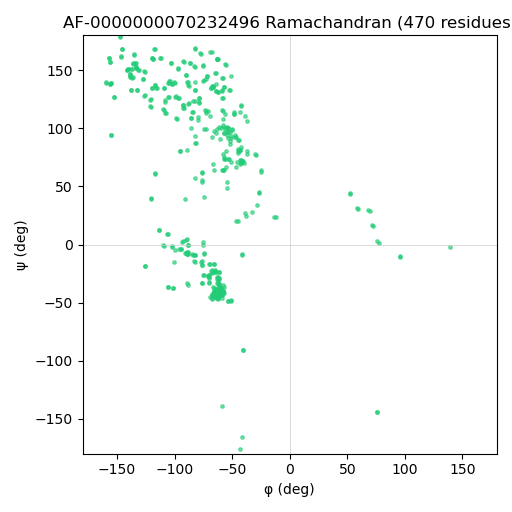B 1 79 ? 6.586 16.594 -6.68 1 87.88 79 ARG B CA 1
ATOM 2522 C C . ARG B 1 79 ? 7.723 17.328 -7.371 1 87.88 79 ARG B C 1
ATOM 2524 O O . ARG B 1 79 ? 8.852 17.359 -6.875 1 87.88 79 ARG B O 1
ATOM 2531 N N . TYR B 1 80 ? 7.465 17.922 -8.516 1 89.31 80 TYR B N 1
ATOM 2532 C CA . TYR B 1 80 ? 8.5 18.625 -9.266 1 89.31 80 TYR B CA 1
ATOM 2533 C C . TYR B 1 80 ? 8.992 19.844 -8.5 1 89.31 80 TYR B C 1
ATOM 2535 O O . TYR B 1 80 ? 10.188 20.141 -8.477 1 89.31 80 TYR B O 1
ATOM 2543 N N . GLU B 1 81 ? 8.023 20.484 -7.922 1 95.06 81 GLU B N 1
ATOM 2544 C CA . GLU B 1 81 ? 8.383 21.625 -7.078 1 95.06 81 GLU B CA 1
ATOM 2545 C C . GLU B 1 81 ? 9.25 21.188 -5.902 1 95.06 81 GLU B C 1
ATOM 2547 O O . GLU B 1 81 ? 10.242 21.844 -5.578 1 95.06 81 GLU B O 1
ATOM 2552 N N . ALA B 1 82 ? 8.883 20.109 -5.305 1 96 82 ALA B N 1
ATOM 2553 C CA . ALA B 1 82 ? 9.648 19.594 -4.176 1 96 82 ALA B CA 1
ATOM 2554 C C . ALA B 1 82 ? 11.07 19.234 -4.594 1 96 82 ALA B C 1
ATOM 2556 O O . ALA B 1 82 ? 12.031 19.562 -3.891 1 96 82 ALA B O 1
ATOM 2557 N N . GLU B 1 83 ? 11.195 18.625 -5.672 1 93.94 83 GLU B N 1
ATOM 2558 C CA . GLU B 1 83 ? 12.508 18.219 -6.168 1 93.94 83 GLU B CA 1
ATOM 2559 C C . GLU B 1 83 ? 13.375 19.438 -6.492 1 93.94 83 GLU B C 1
ATOM 2561 O O . GLU B 1 83 ? 14.578 19.438 -6.242 1 93.94 83 GLU B O 1
ATOM 2566 N N . ALA B 1 84 ? 12.734 20.406 -7.059 1 97 84 ALA B N 1
ATOM 2567 C CA . ALA B 1 84 ? 13.453 21.641 -7.352 1 97 84 ALA B CA 1
ATOM 2568 C C . ALA B 1 84 ? 14.008 22.281 -6.074 1 97 84 ALA B C 1
ATOM 2570 O O . ALA B 1 84 ? 15.125 22.812 -6.07 1 97 84 ALA B O 1
ATOM 2571 N N . LEU B 1 85 ? 13.305 22.203 -5.035 1 97.62 85 LEU B N 1
ATOM 2572 C CA . LEU B 1 85 ? 13.727 22.766 -3.76 1 97.62 85 LEU B CA 1
ATOM 2573 C C . LEU B 1 85 ? 14.891 21.984 -3.17 1 97.62 85 LEU B C 1
ATOM 2575 O O . LEU B 1 85 ? 15.727 22.531 -2.459 1 97.62 85 LEU B O 1
ATOM 2579 N N . LEU B 1 86 ? 14.93 20.703 -3.498 1 97.69 86 LEU B N 1
ATOM 2580 C CA . LEU B 1 86 ? 15.938 19.828 -2.918 1 97.69 86 LEU B CA 1
ATOM 2581 C C . LEU B 1 86 ? 17.219 19.828 -3.752 1 97.69 86 LEU B C 1
ATOM 2583 O O . LEU B 1 86 ? 18.234 19.281 -3.332 1 97.69 86 LEU B O 1
ATOM 2587 N N . GLU B 1 87 ? 17.141 20.438 -4.852 1 97 87 GLU B N 1
ATOM 2588 C CA . GLU B 1 87 ? 18.312 20.469 -5.742 1 97 87 GLU B CA 1
ATOM 2589 C C . GLU B 1 87 ? 19.516 21.094 -5.055 1 97 87 GLU B C 1
ATOM 2591 O O . GLU B 1 87 ? 19.406 22.172 -4.457 1 97 87 GLU B O 1
ATOM 2596 N N . GLY B 1 88 ? 20.609 20.422 -5.188 1 96.38 88 GLY B N 1
ATOM 2597 C CA . GLY B 1 88 ? 21.859 20.922 -4.645 1 96.38 88 GLY B CA 1
ATOM 2598 C C . GLY B 1 88 ? 21.953 20.766 -3.139 1 96.38 88 GLY B C 1
ATOM 2599 O O . GLY B 1 88 ? 22.969 21.141 -2.535 1 96.38 88 GLY B O 1
ATOM 2600 N N . LYS B 1 89 ? 21 20.172 -2.5 1 97.94 89 LYS B N 1
ATOM 2601 C CA . LYS B 1 89 ? 21.016 19.984 -1.053 1 97.94 89 LYS B CA 1
ATOM 2602 C C . LYS B 1 89 ? 21.766 18.703 -0.673 1 97.94 89 LYS B C 1
ATOM 2604 O O . LYS B 1 89 ? 21.906 17.797 -1.495 1 97.94 89 LYS B O 1
ATOM 2609 N N . PRO B 1 90 ? 22.234 18.703 0.495 1 97.31 90 PRO B N 1
ATOM 2610 C CA . PRO B 1 90 ? 22.969 17.531 0.943 1 97.31 90 PRO B CA 1
ATOM 2611 C C . PRO B 1 90 ? 22.078 16.297 1.125 1 97.31 90 PRO B C 1
ATOM 2613 O O . PRO B 1 90 ? 20.859 16.438 1.229 1 97.31 90 PRO B O 1
ATOM 2616 N N . GLU B 1 91 ? 22.719 15.141 1.247 1 94.12 91 GLU B N 1
ATOM 2617 C CA . GLU B 1 91 ? 22.031 13.898 1.579 1 94.12 91 GLU B CA 1
ATOM 2618 C C . GLU B 1 91 ? 21.266 14.023 2.893 1 94.12 91 GLU B C 1
ATOM 2620 O O . GLU B 1 91 ? 21.734 14.656 3.84 1 94.12 91 GLU B O 1
ATOM 2625 N N . GLY B 1 92 ? 20.016 13.523 2.898 1 96.19 92 GLY B N 1
ATOM 2626 C CA . GLY B 1 92 ? 19.234 13.531 4.125 1 96.19 92 GLY B CA 1
ATOM 2627 C C . GLY B 1 92 ? 18.312 14.727 4.238 1 96.19 92 GLY B C 1
ATOM 2628 O O . GLY B 1 92 ? 17.484 14.797 5.148 1 96.19 92 GLY B O 1
ATOM 2629 N N . THR B 1 93 ? 18.5 15.711 3.291 1 98.5 93 THR B N 1
ATOM 2630 C CA . THR B 1 93 ? 17.578 16.844 3.279 1 98.5 93 THR B CA 1
ATOM 2631 C C . THR B 1 93 ? 16.188 16.391 2.861 1 98.5 93 THR B C 1
ATOM 2633 O O . THR B 1 93 ? 16.031 15.594 1.934 1 98.5 93 THR B O 1
ATOM 2636 N N . PHE B 1 94 ? 15.195 16.875 3.564 1 98.3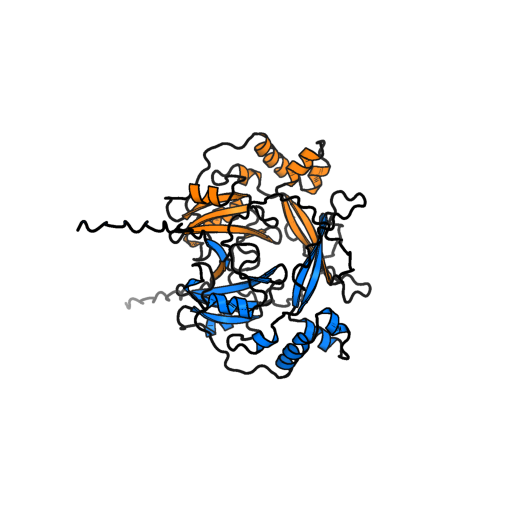1 94 PHE B N 1
ATOM 2637 C CA . PHE B 1 94 ? 13.852 16.391 3.254 1 98.31 94 PHE B CA 1
ATOM 2638 C C . PHE B 1 94 ? 12.82 17.5 3.465 1 98.31 94 PHE B C 1
ATOM 2640 O O . PHE B 1 94 ? 13.086 18.484 4.156 1 98.31 94 PHE B O 1
ATOM 2647 N N . LEU B 1 95 ? 11.703 17.375 2.928 1 98.69 95 LEU B N 1
ATOM 2648 C CA . LEU B 1 95 ? 10.508 18.156 3.199 1 98.69 95 LEU B CA 1
ATOM 2649 C C . LEU B 1 95 ? 9.258 17.281 3.182 1 98.69 95 LEU B C 1
ATOM 2651 O O . LEU B 1 95 ? 9.258 16.219 2.57 1 98.69 95 LEU B O 1
ATOM 2655 N N . LEU B 1 96 ? 8.312 17.656 3.932 1 98.56 96 LEU B N 1
ATOM 2656 C CA . LEU B 1 96 ? 7 17.016 3.971 1 98.56 96 LEU B CA 1
ATOM 2657 C C . LEU B 1 96 ? 5.988 17.828 3.164 1 98.56 96 LEU B C 1
ATOM 2659 O O . LEU B 1 96 ? 5.992 19.062 3.209 1 98.56 96 LEU B O 1
ATOM 2663 N N . ARG B 1 97 ? 5.129 17.141 2.424 1 98 97 ARG B N 1
ATOM 2664 C CA . ARG B 1 97 ? 4.094 17.797 1.638 1 98 97 ARG B CA 1
ATOM 2665 C C . ARG B 1 97 ? 2.822 16.969 1.579 1 98 97 ARG B C 1
ATOM 2667 O O . ARG B 1 97 ? 2.812 15.812 2.021 1 98 97 ARG B O 1
ATOM 2674 N N . ASP B 1 98 ? 1.786 17.594 1.108 1 96.69 98 ASP B N 1
ATOM 2675 C CA . ASP B 1 98 ? 0.563 16.828 0.851 1 96.69 98 ASP B CA 1
ATOM 2676 C C . ASP B 1 98 ? 0.751 15.859 -0.31 1 96.69 98 ASP B C 1
ATOM 2678 O O . ASP B 1 98 ? 1.36 16.203 -1.324 1 96.69 98 ASP B O 1
ATOM 2682 N N . SER B 1 99 ? 0.288 14.656 -0.091 1 92 99 SER B N 1
ATOM 2683 C CA . SER B 1 99 ? 0.308 13.688 -1.184 1 92 99 SER B CA 1
ATOM 2684 C C . SER B 1 99 ? -0.738 14.023 -2.24 1 92 99 SER B C 1
ATOM 2686 O O . SER B 1 99 ? -1.837 14.477 -1.912 1 92 99 SER B O 1
ATOM 2688 N N . ALA B 1 100 ? -0.412 13.766 -3.49 1 83.5 100 ALA B N 1
ATOM 2689 C CA . ALA B 1 100 ? -1.378 13.953 -4.57 1 83.5 100 ALA B CA 1
ATOM 2690 C C . ALA B 1 100 ? -2.203 12.688 -4.789 1 83.5 100 ALA B C 1
ATOM 2692 O O . ALA B 1 100 ? -3.205 12.711 -5.508 1 83.5 100 ALA B O 1
ATOM 2693 N N . GLN B 1 101 ? -1.811 11.648 -4.082 1 81.5 101 GLN B N 1
ATOM 2694 C CA . GLN B 1 101 ? -2.48 10.367 -4.258 1 81.5 101 GLN B CA 1
ATOM 2695 C C . GLN B 1 101 ? -3.684 10.242 -3.328 1 81.5 101 GLN B C 1
ATOM 2697 O O . GLN B 1 101 ? -3.631 10.68 -2.178 1 81.5 101 GLN B O 1
ATOM 2702 N N . GLU B 1 102 ? -4.723 9.711 -3.797 1 73.44 102 GLU B N 1
ATOM 2703 C CA . GLU B 1 102 ? -6.012 9.664 -3.107 1 73.44 102 GLU B CA 1
ATOM 2704 C C . GLU B 1 102 ? -5.914 8.875 -1.807 1 73.44 102 GLU B C 1
ATOM 2706 O O . GLU B 1 102 ? -6.605 9.188 -0.835 1 73.44 102 GLU B O 1
ATOM 2711 N N . ASP B 1 103 ? -5.129 7.934 -1.77 1 78.75 103 ASP B N 1
ATOM 2712 C CA . ASP B 1 103 ? -5.141 7.039 -0.616 1 78.75 103 ASP B CA 1
ATOM 2713 C C . ASP B 1 103 ? -4.117 7.48 0.429 1 78.75 103 ASP B C 1
ATOM 2715 O O . ASP B 1 103 ? -4.012 6.871 1.497 1 78.75 103 ASP B O 1
ATOM 2719 N N . TYR B 1 104 ? -3.439 8.602 0.148 1 89.19 104 TYR B N 1
ATOM 2720 C CA . TYR B 1 104 ? -2.402 9.07 1.06 1 89.19 104 TYR B CA 1
ATOM 2721 C C . TYR B 1 104 ? -2.578 10.555 1.369 1 89.19 104 TYR B C 1
ATOM 2723 O O . TYR B 1 104 ? -3.033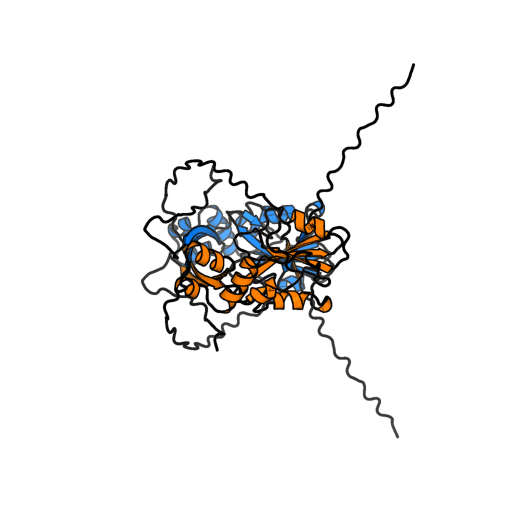 11.32 0.519 1 89.19 104 TYR B O 1
ATOM 2731 N N . LEU B 1 105 ? -2.164 10.938 2.551 1 93.5 105 LEU B N 1
ATOM 2732 C CA . LEU B 1 105 ? -2.324 12.336 2.949 1 93.5 105 LEU B CA 1
ATOM 2733 C C . LEU B 1 105 ? -1.011 13.094 2.805 1 93.5 105 LEU B C 1
ATOM 2735 O O . LEU B 1 105 ? -0.997 14.234 2.336 1 93.5 105 LEU B O 1
ATOM 2739 N N . PHE B 1 106 ? 0.064 12.375 3.139 1 96.81 106 PHE B N 1
ATOM 2740 C CA . PHE B 1 106 ? 1.346 13.07 3.178 1 96.81 106 PHE B CA 1
ATOM 2741 C C . PHE B 1 106 ? 2.422 12.258 2.469 1 96.81 106 PHE B C 1
ATOM 2743 O O . PHE B 1 106 ? 2.338 11.031 2.4 1 96.81 106 PHE B O 1
ATOM 2750 N N . SER B 1 107 ? 3.346 12.977 1.984 1 94.69 107 SER B N 1
ATOM 2751 C CA . SER B 1 107 ? 4.539 12.398 1.377 1 94.69 107 SER B CA 1
ATOM 2752 C C . SER B 1 107 ? 5.793 13.172 1.779 1 94.69 107 SER B C 1
ATOM 2754 O O . SER B 1 107 ? 5.742 14.383 2 1 94.69 107 SER B O 1
ATOM 2756 N N . VAL B 1 108 ? 6.836 12.461 1.886 1 96.62 108 VAL B N 1
ATOM 2757 C CA . VAL B 1 108 ? 8.125 13.102 2.119 1 96.62 108 VAL B CA 1
ATOM 2758 C C . VAL B 1 108 ? 8.984 13 0.861 1 96.62 108 VAL B C 1
ATOM 2760 O O . VAL B 1 108 ? 8.992 11.969 0.185 1 96.62 108 VAL B O 1
ATOM 2763 N N . ASN B 1 109 ? 9.562 14.109 0.561 1 94.56 109 ASN B N 1
ATOM 2764 C CA . ASN B 1 109 ? 10.633 14.148 -0.431 1 94.56 109 ASN B CA 1
ATOM 2765 C C . ASN B 1 109 ? 12 14.328 0.225 1 94.56 109 ASN B C 1
ATOM 2767 O O . ASN B 1 109 ? 12.148 15.109 1.166 1 94.56 109 ASN B O 1
ATOM 2771 N N . PHE B 1 110 ? 12.984 13.57 -0.337 1 94.69 110 PHE B N 1
ATOM 2772 C CA . PHE B 1 110 ? 14.273 13.641 0.338 1 94.69 110 PHE B CA 1
ATOM 2773 C C . PHE B 1 110 ? 15.406 13.258 -0.61 1 94.69 110 PHE B C 1
ATOM 2775 O O . PHE B 1 110 ? 15.164 12.688 -1.676 1 94.69 110 PHE B O 1
ATOM 2782 N N . ARG B 1 111 ? 16.578 13.68 -0.194 1 93.56 111 ARG B N 1
ATOM 2783 C CA . ARG B 1 111 ? 17.797 13.328 -0.922 1 93.56 111 ARG B CA 1
ATOM 2784 C C . ARG B 1 111 ? 18.484 12.117 -0.295 1 93.56 111 ARG B C 1
ATOM 2786 O O . ARG B 1 111 ? 18.703 12.086 0.917 1 93.56 111 ARG B O 1
ATOM 2793 N N . ARG B 1 112 ? 18.703 11.195 -1.11 1 86.56 112 ARG B N 1
ATOM 2794 C CA . ARG B 1 112 ? 19.469 10.016 -0.697 1 86.56 112 ARG B CA 1
ATOM 2795 C C . ARG B 1 112 ? 20.125 9.344 -1.896 1 86.56 112 ARG B C 1
ATOM 2797 O O . ARG B 1 112 ? 19.516 9.234 -2.963 1 86.56 112 ARG B O 1
ATOM 2804 N N . TYR B 1 113 ? 21.391 8.891 -1.716 1 78.88 113 TYR B N 1
ATOM 2805 C CA . TYR B 1 113 ? 22.141 8.211 -2.762 1 78.88 113 TYR B CA 1
ATOM 2806 C C . TYR B 1 113 ? 22.297 9.102 -3.99 1 78.88 113 TYR B C 1
ATOM 2808 O O . TYR B 1 113 ? 22.172 8.625 -5.125 1 78.88 113 TYR B O 1
ATOM 2816 N N . LYS B 1 114 ? 22.344 10.328 -3.756 1 84.38 114 LYS B N 1
ATOM 2817 C CA . LYS B 1 114 ? 22.562 11.328 -4.797 1 84.38 114 LYS B CA 1
ATOM 2818 C C . LYS B 1 114 ? 21.359 11.43 -5.723 1 84.38 114 LYS B C 1
ATOM 2820 O O . LYS B 1 114 ? 21.5 11.742 -6.906 1 84.38 114 LYS B O 1
ATOM 2825 N N . ARG B 1 115 ? 20.188 11.109 -5.09 1 85 115 ARG B N 1
ATOM 2826 C CA . ARG B 1 115 ? 18.953 11.156 -5.863 1 85 115 ARG B CA 1
ATOM 2827 C C . ARG B 1 115 ? 17.828 11.852 -5.082 1 85 115 ARG B C 1
ATOM 2829 O O . ARG B 1 115 ? 17.984 12.125 -3.891 1 85 115 ARG B O 1
ATOM 2836 N N . PHE B 1 116 ? 16.844 12.211 -5.859 1 87.5 116 PHE B N 1
ATOM 2837 C CA . PHE B 1 116 ? 15.617 12.695 -5.266 1 87.5 116 PHE B CA 1
ATOM 2838 C C . PHE B 1 116 ? 14.625 11.555 -5.059 1 87.5 116 PHE B C 1
ATOM 2840 O O . PHE B 1 116 ? 14.211 10.906 -6.02 1 87.5 116 PHE B O 1
ATOM 2847 N N . LEU B 1 117 ? 14.344 11.375 -3.846 1 86.12 117 LEU B N 1
ATOM 2848 C CA . LEU B 1 117 ? 13.453 10.266 -3.529 1 86.12 117 LEU B CA 1
ATOM 2849 C C . LEU B 1 117 ? 12.188 10.766 -2.84 1 86.12 117 LEU B C 1
ATOM 2851 O O . LEU B 1 117 ? 12.141 11.898 -2.359 1 86.12 117 LEU B O 1
ATOM 2855 N N . ARG B 1 118 ? 11.164 9.898 -2.889 1 89 118 ARG B N 1
ATOM 2856 C CA . ARG B 1 118 ? 9.883 10.211 -2.254 1 89 118 ARG B CA 1
ATOM 2857 C C . ARG B 1 118 ? 9.312 8.984 -1.544 1 89 118 ARG B C 1
ATOM 2859 O O . ARG B 1 118 ? 9.469 7.859 -2.016 1 89 118 ARG B O 1
ATOM 2866 N N . ALA B 1 119 ? 8.656 9.242 -0.421 1 90.38 119 ALA B N 1
ATOM 2867 C CA . ALA B 1 119 ? 7.965 8.203 0.33 1 90.38 119 ALA B CA 1
ATOM 2868 C C . ALA B 1 119 ? 6.609 8.695 0.833 1 90.38 119 ALA B C 1
ATOM 2870 O O . ALA B 1 119 ? 6.508 9.805 1.367 1 90.38 119 ALA B O 1
ATOM 2871 N N . ARG B 1 120 ? 5.617 7.875 0.62 1 90.88 120 ARG B N 1
ATOM 2872 C CA . ARG B 1 120 ? 4.285 8.211 1.108 1 90.88 120 ARG B CA 1
ATOM 2873 C C . ARG B 1 120 ? 4.066 7.664 2.516 1 90.88 120 ARG B C 1
ATOM 2875 O O . ARG B 1 120 ? 4.543 6.578 2.848 1 90.88 120 ARG B O 1
ATOM 2882 N N . ILE B 1 121 ? 3.344 8.375 3.268 1 94.75 121 ILE B N 1
ATOM 2883 C CA . ILE B 1 121 ? 3.021 7.945 4.625 1 94.75 121 ILE B CA 1
ATOM 2884 C C . ILE B 1 121 ? 1.703 7.176 4.621 1 94.75 121 ILE B C 1
ATOM 2886 O O . ILE B 1 121 ? 0.656 7.723 4.27 1 94.75 121 ILE B O 1
ATOM 2890 N N . GLU B 1 122 ? 1.8 5.965 5.039 1 91.94 122 GLU B N 1
ATOM 2891 C CA . GLU B 1 122 ? 0.641 5.078 5.078 1 91.94 122 GLU B CA 1
ATOM 2892 C C . GLU B 1 122 ? 0.02 5.043 6.473 1 91.94 122 GLU B C 1
ATOM 2894 O O . GLU B 1 122 ? 0.697 5.316 7.465 1 91.94 122 GLU B O 1
ATOM 2899 N N . GLN B 1 123 ? -1.241 4.801 6.434 1 93.5 123 GLN B N 1
ATOM 2900 C CA . GLN B 1 123 ? -1.958 4.664 7.699 1 93.5 123 GLN B CA 1
ATOM 2901 C C . GLN B 1 123 ? -2.588 3.281 7.828 1 93.5 123 GLN B C 1
ATOM 2903 O O . GLN B 1 123 ? -3.141 2.752 6.863 1 93.5 123 GLN B O 1
ATOM 2908 N N . TRP B 1 124 ? -2.393 2.764 8.969 1 89.69 124 TRP B N 1
ATOM 2909 C CA . TRP B 1 124 ? -3 1.485 9.32 1 89.69 124 TRP B CA 1
ATOM 2910 C C . TRP B 1 124 ? -3.223 1.384 10.828 1 89.69 124 TRP B C 1
ATOM 2912 O O . TRP B 1 124 ? -2.295 1.598 11.609 1 89.69 124 TRP B O 1
ATOM 2922 N N . ASN B 1 125 ? -4.461 1.074 11.211 1 92.81 125 ASN B N 1
ATOM 2923 C CA . ASN B 1 125 ? -4.824 0.888 12.609 1 92.81 125 ASN B CA 1
ATOM 2924 C C . ASN B 1 125 ? -4.391 2.078 13.461 1 92.81 125 ASN B C 1
ATOM 2926 O O . ASN B 1 125 ? -3.734 1.904 14.492 1 92.81 125 ASN B O 1
ATOM 2930 N N . HIS B 1 126 ? -4.605 3.195 12.992 1 95.56 126 HIS B N 1
ATOM 2931 C CA . HIS B 1 126 ? -4.414 4.469 13.68 1 95.56 126 HIS B CA 1
ATOM 2932 C C . HIS B 1 126 ? -2.932 4.793 13.836 1 95.56 126 HIS B C 1
ATOM 2934 O O . HIS B 1 126 ? -2.557 5.613 14.672 1 95.56 126 HIS B O 1
ATOM 2940 N N . ASN B 1 127 ? -2.143 4.074 13.047 1 97.38 127 ASN B N 1
ATOM 2941 C CA . ASN B 1 127 ? -0.713 4.371 13.039 1 97.38 127 ASN B CA 1
ATOM 2942 C C . ASN B 1 127 ? -0.239 4.816 11.656 1 97.38 127 ASN B C 1
ATOM 2944 O O . ASN B 1 127 ? -0.908 4.566 10.656 1 97.38 127 ASN B O 1
ATOM 2948 N N . PHE B 1 128 ? 0.863 5.457 11.711 1 97.12 128 PHE B N 1
ATOM 2949 C CA . PHE B 1 128 ? 1.486 5.961 10.5 1 97.12 128 PHE B CA 1
ATOM 2950 C C . PHE B 1 128 ? 2.848 5.309 10.273 1 97.12 128 PHE B C 1
ATOM 2952 O O . PHE B 1 128 ? 3.604 5.102 11.227 1 97.12 128 PHE B O 1
ATOM 2959 N N . SER B 1 129 ? 3.082 4.961 9.031 1 94.62 129 SER B N 1
ATOM 2960 C CA . SER B 1 129 ? 4.301 4.242 8.672 1 94.62 129 SER B CA 1
ATOM 2961 C C . SER B 1 129 ? 4.652 4.453 7.207 1 94.62 129 SER B C 1
ATOM 2963 O O . SER B 1 129 ? 3.799 4.848 6.41 1 94.62 129 SER B O 1
ATOM 2965 N N . PHE B 1 130 ? 5.887 4.277 6.898 1 90.75 130 PHE B N 1
ATOM 2966 C CA . PHE B 1 130 ? 6.281 4.332 5.492 1 90.75 130 PHE B CA 1
ATOM 2967 C C . PHE B 1 130 ? 6.012 3.002 4.805 1 90.75 130 PHE B C 1
ATOM 2969 O O . PHE B 1 130 ? 6.055 2.912 3.576 1 90.75 130 PHE B O 1
ATOM 2976 N N . ASP B 1 131 ? 5.664 2.037 5.656 1 84 131 ASP B N 1
ATOM 2977 C CA . ASP B 1 131 ? 5.188 0.743 5.176 1 84 131 ASP B CA 1
ATOM 2978 C C . ASP B 1 131 ? 4.312 0.057 6.219 1 84 131 ASP B C 1
ATOM 2980 O O . ASP B 1 131 ? 4.805 -0.744 7.02 1 84 131 ASP B O 1
ATOM 2984 N N . ALA B 1 132 ? 3.125 0.25 6.098 1 84.56 132 ALA B N 1
ATOM 2985 C CA . ALA B 1 132 ? 2.197 -0.189 7.137 1 84.56 132 ALA B CA 1
ATOM 2986 C C . ALA B 1 132 ? 1.981 -1.698 7.078 1 84.56 132 ALA B C 1
ATOM 2988 O O . ALA B 1 132 ? 1.536 -2.309 8.055 1 84.56 132 ALA B O 1
ATOM 2989 N N . HIS B 1 133 ? 2.307 -2.303 5.992 1 75.44 133 HIS B N 1
ATOM 2990 C CA . HIS B 1 133 ? 2.035 -3.727 5.832 1 75.44 133 HIS B CA 1
ATOM 2991 C C . HIS B 1 133 ? 3.197 -4.57 6.344 1 75.44 133 HIS B C 1
ATOM 2993 O O . HIS B 1 133 ? 3.078 -5.793 6.461 1 75.44 133 HIS B O 1
ATOM 2999 N N . ASP B 1 134 ? 4.23 -3.926 6.672 1 74 134 ASP B N 1
ATOM 3000 C CA . ASP B 1 134 ? 5.395 -4.629 7.203 1 74 134 ASP B CA 1
ATOM 3001 C C . ASP B 1 134 ? 5.559 -4.367 8.703 1 74 134 ASP B C 1
ATOM 3003 O O . ASP B 1 134 ? 5.875 -3.246 9.109 1 74 134 ASP B O 1
ATOM 3007 N N . PRO B 1 135 ? 5.387 -5.391 9.477 1 75.81 135 PRO B N 1
ATOM 3008 C CA . PRO B 1 135 ? 5.477 -5.188 10.922 1 75.81 135 PRO B CA 1
ATOM 3009 C C . PRO B 1 135 ? 6.879 -4.789 11.383 1 75.81 135 PRO B C 1
ATOM 3011 O O . PRO B 1 135 ? 7.051 -4.273 12.484 1 75.81 135 PRO B O 1
ATOM 3014 N N . CYS B 1 136 ? 7.879 -4.965 10.609 1 72.81 136 CYS B N 1
ATOM 3015 C CA . CYS B 1 136 ? 9.25 -4.648 10.977 1 72.81 136 CYS B CA 1
ATOM 3016 C C . CYS B 1 136 ? 9.547 -3.168 10.766 1 72.81 136 CYS B C 1
ATOM 3018 O O . CYS B 1 136 ? 10.562 -2.658 11.242 1 72.81 136 CYS B O 1
ATOM 3020 N N . VAL B 1 137 ? 8.703 -2.572 10.086 1 84 137 VAL B N 1
ATOM 3021 C CA . VAL B 1 137 ? 8.906 -1.154 9.805 1 84 137 VAL B CA 1
ATOM 3022 C C . VAL B 1 137 ? 8.289 -0.318 10.922 1 84 137 VAL B C 1
ATOM 3024 O O . VAL B 1 137 ? 7.199 -0.632 11.414 1 84 137 VAL B O 1
ATOM 3027 N N . PHE B 1 138 ? 9.039 0.693 11.32 1 92.5 138 PHE B N 1
ATOM 3028 C CA . PHE B 1 138 ? 8.617 1.549 12.422 1 92.5 138 PHE B CA 1
ATOM 3029 C C . PHE B 1 138 ? 7.27 2.199 12.117 1 92.5 138 PHE B C 1
ATOM 3031 O O . PHE B 1 138 ? 7 2.561 10.969 1 92.5 138 PHE B O 1
ATOM 3038 N N . HIS B 1 139 ? 6.492 2.322 13.117 1 96.19 139 HIS B N 1
ATOM 3039 C CA . HIS B 1 139 ? 5.242 3.074 13.047 1 96.19 139 HIS B CA 1
ATOM 3040 C C . HIS B 1 139 ? 5.09 4.004 14.242 1 96.19 139 HIS B C 1
ATOM 3042 O O . HIS B 1 139 ? 5.762 3.826 15.258 1 96.19 139 HIS B O 1
ATOM 3048 N N . SER B 1 140 ? 4.301 5.023 14.031 1 98 140 SER B N 1
ATOM 3049 C CA . SER B 1 140 ? 4.016 6.02 15.062 1 98 140 SER B CA 1
ATOM 3050 C C . SER B 1 140 ? 2.535 6.391 15.07 1 98 140 SER B C 1
ATOM 3052 O O . SER B 1 140 ? 1.861 6.309 14.047 1 98 140 SER B O 1
ATOM 3054 N N . SER B 1 141 ? 2.053 6.762 16.203 1 98.25 141 SER B N 1
ATOM 3055 C CA . SER B 1 141 ? 0.664 7.195 16.312 1 98.25 141 SER B CA 1
ATOM 3056 C C . SER B 1 141 ? 0.469 8.586 15.719 1 98.25 141 SER B C 1
ATOM 3058 O O . SER B 1 141 ? -0.664 9.039 15.547 1 98.25 141 SER B O 1
ATOM 3060 N N . THR B 1 142 ? 1.596 9.219 15.359 1 98.69 142 THR B N 1
ATOM 3061 C CA . THR B 1 142 ? 1.518 10.539 14.75 1 98.69 142 THR B CA 1
ATOM 3062 C C . THR B 1 142 ? 2.467 10.648 13.562 1 98.69 142 THR B C 1
ATOM 3064 O O . THR B 1 142 ? 3.439 9.898 13.469 1 98.69 142 THR B O 1
ATOM 3067 N N . VAL B 1 143 ? 2.143 11.555 12.695 1 98.56 143 VAL B N 1
ATOM 3068 C CA . VAL B 1 143 ? 3.002 11.812 11.539 1 98.56 143 VAL B CA 1
ATOM 3069 C C . VAL B 1 143 ? 4.316 12.43 12.008 1 98.56 143 VAL B C 1
ATOM 3071 O O . VAL B 1 143 ? 5.395 12.047 11.547 1 98.56 143 VAL B O 1
ATOM 3074 N N . THR B 1 144 ? 4.27 13.367 12.945 1 98.62 144 THR B N 1
ATOM 3075 C CA . THR B 1 144 ? 5.469 14.031 13.445 1 98.62 144 THR B CA 1
ATOM 3076 C C . THR B 1 144 ? 6.379 13.047 14.172 1 98.62 144 THR B C 1
ATOM 3078 O O . THR B 1 144 ? 7.602 13.133 14.07 1 98.62 144 THR B O 1
ATOM 3081 N N . GLY B 1 145 ? 5.73 12.164 14.906 1 98.38 145 GLY B N 1
ATOM 3082 C CA . GLY B 1 145 ? 6.527 11.133 15.539 1 98.38 145 GLY B CA 1
ATOM 3083 C C . GLY B 1 145 ? 7.254 10.242 14.547 1 98.38 145 GLY B C 1
ATOM 3084 O O . GLY B 1 145 ? 8.383 9.82 14.797 1 98.38 145 GLY B O 1
ATOM 3085 N N . LEU B 1 146 ? 6.648 9.953 13.469 1 98.12 146 LEU B N 1
ATOM 3086 C CA . LEU B 1 146 ? 7.27 9.172 12.406 1 98.12 146 LEU B CA 1
ATOM 3087 C C . LEU B 1 146 ? 8.484 9.898 11.828 1 98.12 146 LEU B C 1
ATOM 3089 O O . LEU B 1 146 ? 9.562 9.312 11.703 1 98.12 146 LEU B O 1
ATOM 3093 N N . LEU B 1 147 ? 8.305 11.172 11.562 1 97.94 147 LEU B N 1
ATOM 3094 C CA . LEU B 1 147 ? 9.391 11.969 11.016 1 97.94 147 LEU B CA 1
ATOM 3095 C C . LEU B 1 147 ? 10.562 12.031 11.984 1 97.94 147 LEU B C 1
ATOM 3097 O O . LEU B 1 147 ? 11.719 11.898 11.578 1 97.94 147 LEU B O 1
ATOM 3101 N N . GLU B 1 148 ? 10.25 12.195 13.203 1 97.94 148 GLU B N 1
ATOM 3102 C CA . GLU B 1 148 ? 11.297 12.297 14.219 1 97.94 148 GLU B CA 1
ATOM 3103 C C . GLU B 1 148 ? 12.141 11.031 14.266 1 97.94 148 GLU B C 1
ATOM 3105 O O . GLU B 1 148 ? 13.359 11.102 14.414 1 97.94 148 GLU B O 1
ATOM 3110 N N . HIS B 1 149 ? 11.523 9.977 14.172 1 97.25 149 HIS B N 1
ATOM 3111 C CA . HIS B 1 149 ? 12.234 8.703 14.195 1 97.25 149 HIS B CA 1
ATOM 3112 C C . HIS B 1 149 ? 13.25 8.617 13.062 1 97.25 149 HIS B C 1
ATOM 3114 O O . HIS B 1 149 ? 14.383 8.172 13.266 1 97.25 149 HIS B O 1
ATOM 3120 N N . TYR B 1 150 ? 12.898 9.062 11.938 1 96 150 TYR B N 1
ATOM 3121 C CA . TYR B 1 150 ? 13.711 8.859 10.75 1 96 150 TYR B CA 1
ATOM 3122 C C . TYR B 1 150 ? 14.711 9.992 10.57 1 96 150 TYR B C 1
ATOM 3124 O O . TYR B 1 150 ? 15.43 10.047 9.57 1 96 150 TYR B O 1
ATOM 3132 N N . LYS B 1 151 ? 14.773 10.867 11.453 1 96.31 151 LYS B N 1
ATOM 3133 C CA . LYS B 1 151 ? 15.828 11.867 11.492 1 96.31 151 LYS B CA 1
ATOM 3134 C C . LYS B 1 151 ? 17.141 11.266 11.969 1 96.31 151 LYS B C 1
ATOM 3136 O O . LYS B 1 151 ? 18.219 11.812 11.703 1 96.31 151 LYS B O 1
ATOM 3141 N N . ASP B 1 152 ? 17 10.258 12.711 1 94.69 152 ASP B N 1
ATOM 3142 C CA . ASP B 1 152 ? 18.172 9.547 13.195 1 94.69 152 ASP B CA 1
ATOM 3143 C C . ASP B 1 152 ? 18.672 8.531 12.172 1 94.69 152 ASP B C 1
ATOM 3145 O O . ASP B 1 152 ? 18.031 7.504 11.953 1 94.69 152 ASP B O 1
ATOM 3149 N N . PRO B 1 153 ? 19.844 8.727 11.617 1 89.81 153 PRO B N 1
ATOM 3150 C CA . PRO B 1 153 ? 20.344 7.816 10.594 1 89.81 153 PRO B CA 1
ATOM 3151 C C . PRO B 1 153 ? 20.516 6.387 11.102 1 89.81 153 PRO B C 1
ATOM 3153 O O . PRO B 1 153 ? 20.406 5.434 10.328 1 89.81 153 PRO B O 1
ATOM 3156 N N . SER B 1 154 ? 20.781 6.258 12.336 1 88.06 154 SER B N 1
ATOM 3157 C CA . SER B 1 154 ? 21 4.93 12.906 1 88.06 154 SER B CA 1
ATOM 3158 C C . SER B 1 154 ? 19.703 4.121 12.938 1 88.06 154 SER B C 1
ATOM 3160 O O . SER B 1 154 ? 19.734 2.895 13.062 1 88.06 154 SER B O 1
ATOM 3162 N N . SER B 1 155 ? 18.609 4.785 12.797 1 82.75 155 SER B N 1
ATOM 3163 C CA . SER B 1 155 ? 17.297 4.133 12.844 1 82.75 155 SER B CA 1
ATOM 3164 C C . SER B 1 155 ? 16.812 3.783 11.438 1 82.75 155 SER B C 1
ATOM 3166 O O . SER B 1 155 ? 15.781 3.129 11.281 1 82.75 155 SER B O 1
ATOM 3168 N N . CYS B 1 156 ? 17.625 4.207 10.484 1 80.38 156 CYS B N 1
ATOM 3169 C CA . CYS B 1 156 ? 17.109 4.109 9.125 1 80.38 156 CYS B CA 1
ATOM 3170 C C . CYS B 1 156 ? 17.766 2.963 8.367 1 80.38 156 CYS B C 1
ATOM 3172 O O . CYS B 1 156 ? 18.984 2.881 8.305 1 80.38 156 CYS B O 1
ATOM 3174 N N . MET B 1 157 ? 16.953 2.223 7.891 1 73.69 157 MET B N 1
ATOM 3175 C CA . MET B 1 157 ? 17.453 1.202 6.977 1 73.69 157 MET B CA 1
ATOM 3176 C C . MET B 1 157 ? 17.766 1.803 5.609 1 73.69 157 MET B C 1
ATOM 3178 O O . MET B 1 157 ? 17.359 2.928 5.312 1 73.69 157 MET B O 1
ATOM 3182 N N . PHE B 1 158 ? 18.516 1.077 4.832 1 69.06 158 PHE B N 1
ATOM 3183 C CA . PHE B 1 158 ? 19.016 1.587 3.559 1 69.06 158 PHE B CA 1
ATOM 3184 C C . PHE B 1 158 ? 17.859 1.936 2.625 1 69.06 158 PHE B C 1
ATOM 3186 O O . PHE B 1 158 ? 18 2.781 1.74 1 69.06 158 PHE B O 1
ATOM 3193 N N . PHE B 1 159 ? 16.688 1.324 2.82 1 70 159 PHE B N 1
ATOM 3194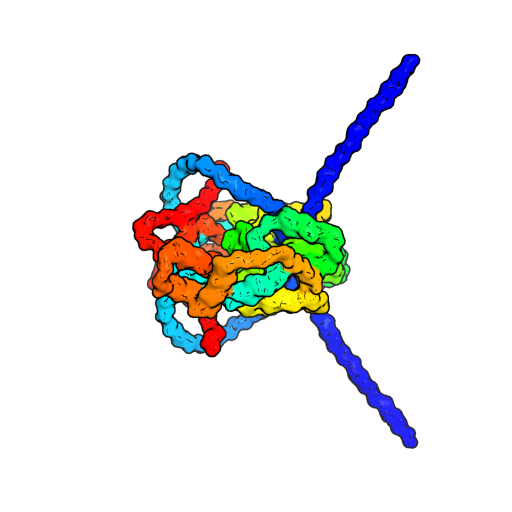 C CA . PHE B 1 159 ? 15.562 1.548 1.914 1 70 159 PHE B CA 1
ATOM 3195 C C . PHE B 1 159 ? 14.547 2.508 2.531 1 70 159 PHE B C 1
ATOM 3197 O O . PHE B 1 159 ? 13.5 2.771 1.942 1 70 159 PHE B O 1
ATOM 3204 N N . GLU B 1 160 ? 14.844 2.91 3.699 1 82.25 160 GLU B N 1
ATOM 3205 C CA . GLU B 1 160 ? 13.961 3.84 4.398 1 82.25 160 GLU B CA 1
ATOM 3206 C C . GLU B 1 160 ? 14.375 5.289 4.152 1 82.25 160 GLU B C 1
ATOM 3208 O O . GLU B 1 160 ? 15.523 5.559 3.807 1 82.25 160 GLU B O 1
ATOM 3213 N N . PRO B 1 161 ? 13.43 6.086 4.34 1 89.81 161 PRO B N 1
ATOM 3214 C CA . PRO B 1 161 ? 13.766 7.504 4.188 1 89.81 161 PRO B CA 1
ATOM 3215 C C . PRO B 1 161 ? 14.781 7.98 5.223 1 89.81 161 PRO B C 1
ATOM 3217 O O . PRO B 1 161 ? 14.672 7.633 6.402 1 89.81 161 PRO B O 1
ATOM 3220 N N . LEU B 1 162 ? 15.727 8.641 4.703 1 92.19 162 LEU B N 1
ATOM 3221 C CA . LEU B 1 162 ? 16.672 9.344 5.559 1 92.19 162 LEU B CA 1
ATOM 3222 C C . LEU B 1 162 ? 16.328 10.82 5.672 1 92.19 162 LEU B C 1
ATOM 3224 O O . LEU B 1 162 ? 16.547 11.594 4.734 1 92.19 162 LEU B O 1
ATOM 3228 N N . LEU B 1 163 ? 15.844 11.18 6.867 1 97.25 163 LEU B N 1
ATOM 3229 C CA . LEU B 1 163 ? 15.273 12.516 7.043 1 97.25 163 LEU B CA 1
ATOM 3230 C C . LEU B 1 163 ? 16.078 13.32 8.055 1 97.25 163 LEU B C 1
ATOM 3232 O O . LEU B 1 163 ? 15.531 13.844 9.023 1 97.25 163 LEU B O 1
ATOM 3236 N N . THR B 1 164 ? 17.281 13.555 7.805 1 97.5 164 THR B N 1
ATOM 3237 C CA . THR B 1 164 ? 18.219 14.094 8.797 1 97.5 164 THR B CA 1
ATOM 3238 C C . THR B 1 164 ? 18.188 15.617 8.789 1 97.5 164 THR B C 1
ATOM 3240 O O . THR B 1 164 ? 18.422 16.25 9.82 1 97.5 164 THR B O 1
ATOM 3243 N N . ILE B 1 165 ? 18 16.219 7.645 1 98.25 165 ILE B N 1
ATOM 3244 C CA . ILE B 1 165 ? 18.062 17.672 7.535 1 98.25 165 ILE B CA 1
ATOM 3245 C C . ILE B 1 165 ? 16.719 18.219 7.02 1 98.25 165 ILE B C 1
ATOM 3247 O O . ILE B 1 165 ? 16.375 18 5.855 1 98.25 165 ILE B O 1
ATOM 3251 N N . SER B 1 166 ? 16.125 19.016 7.848 1 98.19 166 SER B N 1
ATOM 3252 C CA . SER B 1 166 ? 14.836 19.594 7.461 1 98.19 166 SER B CA 1
ATOM 3253 C C . SER B 1 166 ? 15.023 20.766 6.496 1 98.19 166 SER B C 1
ATOM 3255 O O . SER B 1 166 ? 15.805 21.672 6.77 1 98.19 166 SER B O 1
ATOM 3257 N N . LEU B 1 167 ? 14.367 20.656 5.41 1 98.75 167 LEU B N 1
ATOM 3258 C CA . LEU B 1 167 ? 14.258 21.844 4.562 1 98.75 167 LEU B CA 1
ATOM 3259 C C . LEU B 1 167 ? 13.086 22.719 5.004 1 98.75 167 LEU B C 1
ATOM 3261 O O . LEU B 1 167 ? 11.922 22.391 4.738 1 98.75 167 LEU B O 1
ATOM 3265 N N . ASN B 1 168 ? 13.383 23.828 5.566 1 98.38 168 ASN B N 1
ATOM 3266 C CA . ASN B 1 168 ? 12.359 24.672 6.176 1 98.38 168 ASN B CA 1
ATOM 3267 C C . ASN B 1 168 ? 11.656 25.531 5.137 1 98.38 168 ASN B C 1
ATOM 3269 O O . ASN B 1 168 ? 12.305 26.094 4.25 1 98.38 168 ASN B O 1
ATOM 3273 N N . ARG B 1 169 ? 10.352 25.516 5.254 1 97.81 169 ARG B N 1
ATOM 3274 C CA . ARG B 1 169 ? 9.586 26.375 4.363 1 97.81 169 ARG B CA 1
ATOM 3275 C C . ARG B 1 169 ? 9.914 27.844 4.617 1 97.81 169 ARG B C 1
ATOM 3277 O O . ARG B 1 169 ? 10.266 28.234 5.738 1 97.81 169 ARG B O 1
ATOM 3284 N N . THR B 1 170 ? 9.641 28.719 3.664 1 96.94 170 THR B N 1
ATOM 3285 C CA . THR B 1 170 ? 10.039 30.125 3.719 1 96.94 170 THR B CA 1
ATOM 3286 C C . THR B 1 170 ? 8.82 31.031 3.828 1 96.94 170 THR B C 1
ATOM 3288 O O . THR B 1 170 ? 8.906 32.219 3.562 1 96.94 170 THR B O 1
ATOM 3291 N N . PHE B 1 171 ? 7.703 30.5 4.098 1 96.88 171 PHE B N 1
ATOM 3292 C CA . PHE B 1 171 ? 6.469 31.266 4.203 1 96.88 171 PHE B CA 1
ATOM 3293 C C . PHE B 1 171 ? 5.609 30.766 5.355 1 96.88 171 PHE B C 1
ATOM 3295 O O . PHE B 1 171 ? 5.699 29.594 5.734 1 96.88 171 PHE B O 1
ATOM 3302 N N . PRO B 1 172 ? 4.812 31.625 5.949 1 96.12 172 PRO B N 1
ATOM 3303 C CA . PRO B 1 172 ? 3.812 31.172 6.91 1 96.12 172 PRO B CA 1
ATOM 3304 C C . PRO B 1 172 ? 2.533 30.672 6.242 1 96.12 172 PRO B C 1
ATOM 3306 O O . PRO B 1 172 ? 2.211 31.094 5.129 1 96.12 172 PRO B O 1
ATOM 3309 N N . PHE B 1 173 ? 1.804 29.766 6.883 1 96.94 173 PHE B N 1
ATOM 3310 C CA . PHE B 1 173 ? 0.488 29.375 6.387 1 96.94 173 PHE B CA 1
ATOM 3311 C C . PHE B 1 173 ? -0.541 30.453 6.68 1 96.94 173 PHE B C 1
ATOM 3313 O O . PHE B 1 173 ? -0.357 31.266 7.594 1 96.94 173 PHE B O 1
ATOM 3320 N N . SER B 1 174 ? -1.573 30.547 5.918 1 96.25 174 SER B N 1
ATOM 3321 C CA . SER B 1 174 ? -2.654 31.5 6.137 1 96.25 174 SER B CA 1
ATOM 3322 C C . SER B 1 174 ? -3.35 31.25 7.473 1 96.25 174 SER B C 1
ATOM 3324 O O . SER B 1 174 ? -3.248 30.156 8.039 1 96.25 174 SER B O 1
ATOM 3326 N N . LEU B 1 175 ? -3.98 32.156 7.938 1 96.56 175 LEU B N 1
ATOM 3327 C CA . LEU B 1 175 ? -4.73 32.031 9.18 1 96.56 175 LEU B CA 1
ATOM 3328 C C . LEU B 1 175 ? -5.785 30.938 9.07 1 96.56 175 LEU B C 1
ATOM 3330 O O . LEU B 1 175 ? -6.059 30.234 10.047 1 96.56 175 LEU B O 1
ATOM 3334 N N . GLN B 1 176 ? -6.434 30.828 7.93 1 95.62 176 GLN B N 1
ATOM 3335 C CA . GLN B 1 176 ? -7.434 29.781 7.695 1 95.62 176 GLN B CA 1
ATOM 3336 C C . GLN B 1 176 ? -6.84 28.391 7.898 1 95.62 176 GLN B C 1
ATOM 3338 O O . GLN B 1 176 ? -7.477 27.531 8.492 1 95.62 176 GLN B O 1
ATOM 3343 N N . TYR B 1 177 ? -5.688 28.297 7.41 1 95.5 177 TYR B N 1
ATOM 3344 C CA . TYR B 1 177 ? -4.992 27.016 7.535 1 95.5 177 TYR B CA 1
ATOM 3345 C C . TYR B 1 177 ? -4.676 26.703 8.992 1 95.5 177 TYR B C 1
ATOM 3347 O O . TYR B 1 177 ? -4.863 25.578 9.445 1 95.5 177 TYR B O 1
ATOM 3355 N N . ILE B 1 178 ? -4.223 27.688 9.664 1 97 178 ILE B N 1
ATOM 3356 C CA . ILE B 1 178 ? -3.867 27.516 11.07 1 97 178 ILE B CA 1
ATOM 3357 C C . ILE B 1 178 ? -5.125 27.25 11.898 1 97 178 ILE B C 1
ATOM 3359 O O . ILE B 1 178 ? -5.129 26.391 12.781 1 97 178 ILE B O 1
ATOM 3363 N N . CYS B 1 179 ? -6.129 27.969 11.633 1 97.44 179 CYS B N 1
ATOM 3364 C CA . CYS B 1 179 ? -7.395 27.797 12.328 1 97.44 179 CYS B CA 1
ATOM 3365 C C . CYS B 1 179 ? -7.93 26.375 12.133 1 97.44 179 CYS B C 1
ATOM 3367 O O . CYS B 1 179 ? -8.414 25.766 13.078 1 97.44 179 CYS B O 1
ATOM 3369 N N . ARG B 1 180 ? -7.844 25.891 10.922 1 98.19 180 ARG B N 1
ATOM 3370 C CA . ARG B 1 180 ? -8.266 24.516 10.656 1 98.19 180 ARG B CA 1
ATOM 3371 C C . ARG B 1 180 ? -7.559 23.531 11.586 1 98.19 180 ARG B C 1
ATOM 3373 O O . ARG B 1 180 ? -8.203 22.672 12.188 1 98.19 180 ARG B O 1
ATOM 3380 N N . ALA B 1 181 ? -6.289 23.703 11.656 1 98.44 181 ALA B N 1
ATOM 3381 C CA . ALA B 1 181 ? -5.496 22.797 12.477 1 98.44 181 ALA B CA 1
ATOM 3382 C C . ALA B 1 181 ? -5.91 22.875 13.945 1 98.44 181 ALA B C 1
ATOM 3384 O O . ALA B 1 181 ? -6.039 21.844 14.609 1 98.44 181 ALA B O 1
ATOM 3385 N N . VAL B 1 182 ? -6.156 24.047 14.422 1 98.25 182 VAL B N 1
ATOM 3386 C CA . VAL B 1 182 ? -6.535 24.25 15.82 1 98.25 182 VAL B CA 1
ATOM 3387 C C . VAL B 1 182 ? -7.91 23.641 16.078 1 98.25 182 VAL B C 1
ATOM 3389 O O . VAL B 1 182 ? -8.109 22.922 17.062 1 98.25 182 VAL B O 1
ATOM 3392 N N . ILE B 1 183 ? -8.82 23.906 15.211 1 98.25 183 ILE B N 1
ATOM 3393 C CA . ILE B 1 183 ? -10.18 23.406 15.391 1 98.25 183 ILE B CA 1
ATOM 3394 C C . ILE B 1 183 ? -10.18 21.875 15.336 1 98.25 183 ILE B C 1
ATOM 3396 O O . ILE B 1 183 ? -10.82 21.219 16.156 1 98.25 183 ILE B O 1
ATOM 3400 N N . CYS B 1 184 ? -9.43 21.312 14.375 1 98.12 184 CYS B N 1
ATOM 3401 C CA . CYS B 1 184 ? -9.391 19.875 14.188 1 98.12 184 CYS B CA 1
ATOM 3402 C C . CYS B 1 184 ? -8.812 19.188 15.422 1 98.12 184 CYS B C 1
ATOM 3404 O O . CYS B 1 184 ? -9.156 18.031 15.711 1 98.12 184 CYS B O 1
ATOM 3406 N N . ARG B 1 185 ? -7.969 19.859 16.141 1 97.94 185 ARG B N 1
ATOM 3407 C CA . ARG B 1 185 ? -7.418 19.312 17.375 1 97.94 185 ARG B CA 1
ATOM 3408 C C . ARG B 1 185 ? -8.5 19.156 18.438 1 97.94 185 ARG B C 1
ATOM 3410 O O . ARG B 1 185 ? -8.391 18.297 19.312 1 97.94 185 ARG B O 1
ATOM 3417 N N . CYS B 1 186 ? -9.523 19.922 18.297 1 97.5 186 CYS B N 1
ATOM 3418 C CA . CYS B 1 186 ? -10.523 20 19.359 1 97.5 186 CYS B CA 1
ATOM 3419 C C . CYS B 1 186 ? -11.797 19.266 18.969 1 97.5 186 CYS B C 1
ATOM 3421 O O . CYS B 1 186 ? -12.836 19.438 19.609 1 97.5 186 CYS B O 1
ATOM 3423 N N . THR B 1 187 ? -11.773 18.547 17.906 1 97.62 187 THR B N 1
ATOM 3424 C CA . THR B 1 187 ? -12.969 17.844 17.453 1 97.62 187 THR B CA 1
ATOM 3425 C C . THR B 1 187 ? -12.586 16.531 16.766 1 97.62 187 THR B C 1
ATOM 3427 O O . THR B 1 187 ? -11.43 16.109 16.812 1 97.62 187 THR B O 1
ATOM 3430 N N . THR B 1 188 ? -13.547 15.812 16.344 1 97.38 188 THR B N 1
ATOM 3431 C CA . THR B 1 188 ? -13.391 14.594 15.562 1 97.38 188 THR B CA 1
ATOM 3432 C C . THR B 1 188 ? -14.016 14.742 14.18 1 97.38 188 THR B C 1
ATOM 3434 O O . THR B 1 188 ? -14.664 15.758 13.898 1 97.38 188 THR B O 1
ATOM 3437 N N . TYR B 1 189 ? -13.688 13.781 13.391 1 97.06 189 TYR B N 1
ATOM 3438 C CA . TYR B 1 189 ? -14.281 13.812 12.055 1 97.06 189 TYR B CA 1
ATOM 3439 C C . TYR B 1 189 ? -15.797 13.977 12.141 1 97.06 189 TYR B C 1
ATOM 3441 O O . TYR B 1 189 ? -16.375 14.852 11.492 1 97.06 189 TYR B O 1
ATOM 3449 N N . ASN B 1 190 ? -16.453 13.156 13 1 95 190 ASN B N 1
ATOM 3450 C CA . ASN B 1 190 ? -17.891 13.242 13.18 1 95 190 ASN B CA 1
ATOM 3451 C C . ASN B 1 190 ? -18.297 14.523 13.906 1 95 190 ASN B C 1
ATOM 3453 O O . ASN B 1 190 ? -19.344 15.102 13.617 1 95 190 ASN B O 1
ATOM 3457 N N . GLY B 1 191 ? -17.469 14.938 14.75 1 96.38 191 GLY B N 1
ATOM 3458 C CA . GLY B 1 191 ? -17.75 16.125 15.531 1 96.38 191 GLY B CA 1
ATOM 3459 C C . GLY B 1 191 ? -17.844 17.391 14.695 1 96.38 191 GLY B C 1
ATOM 3460 O O . GLY B 1 191 ? -18.484 18.359 15.102 1 96.38 191 GLY B O 1
ATOM 3461 N N . THR B 1 192 ? -17.266 17.406 13.57 1 96.62 192 THR B N 1
ATOM 3462 C CA . THR B 1 192 ? -17.312 18.562 12.688 1 96.62 192 THR B CA 1
ATOM 3463 C C . THR B 1 192 ? -18.75 18.859 12.242 1 96.62 192 THR B C 1
ATOM 3465 O O . THR B 1 192 ? -19.109 20.016 12 1 96.62 192 THR B O 1
ATOM 3468 N N . ASP B 1 193 ? -19.578 17.859 12.156 1 93.5 193 ASP B N 1
ATOM 3469 C CA . ASP B 1 193 ? -20.953 18 11.695 1 93.5 193 ASP B CA 1
ATOM 3470 C C . ASP B 1 193 ? -21.797 18.781 12.703 1 93.5 193 ASP B C 1
ATOM 3472 O O . ASP B 1 193 ? -22.828 19.359 12.344 1 93.5 193 ASP B O 1
ATOM 3476 N N . GLY B 1 194 ? -21.391 18.812 13.914 1 94.75 194 GLY B N 1
ATOM 3477 C CA . GLY B 1 194 ? -22.125 19.5 14.969 1 94.75 194 GLY B CA 1
ATOM 3478 C C . GLY B 1 194 ? -21.703 20.953 15.141 1 94.75 194 GLY B C 1
ATOM 3479 O O . GLY B 1 194 ? -22.312 21.688 15.922 1 94.75 194 GLY B O 1
ATOM 3480 N N . LEU B 1 195 ? -20.688 21.281 14.445 1 96.06 195 LEU B N 1
ATOM 3481 C CA . LEU B 1 195 ? -20.219 22.656 14.562 1 96.06 195 LEU B CA 1
ATOM 3482 C C . LEU B 1 195 ? -21.141 23.625 13.82 1 96.06 195 LEU B C 1
ATOM 3484 O O . LEU B 1 195 ? -21.656 23.297 12.75 1 96.06 195 LEU B O 1
ATOM 3488 N N . PRO B 1 196 ? -21.359 24.781 14.406 1 96.5 196 PRO B N 1
ATOM 3489 C CA . PRO B 1 196 ? -22.203 25.781 13.758 1 96.5 196 PRO B CA 1
ATOM 3490 C C . PRO B 1 196 ? -21.5 26.5 12.617 1 96.5 196 PRO B C 1
ATOM 3492 O O . PRO B 1 196 ? -21.297 27.719 12.672 1 96.5 196 PRO B O 1
ATOM 3495 N N . LEU B 1 197 ? -21.109 25.781 11.594 1 96.19 197 LEU B N 1
ATOM 3496 C CA . LEU B 1 197 ? -20.406 26.281 10.422 1 96.19 197 LEU B CA 1
ATOM 3497 C C . LEU B 1 197 ? -21.125 25.875 9.141 1 96.19 197 LEU B C 1
ATOM 3499 O O . LEU B 1 197 ? -21.812 24.859 9.109 1 96.19 197 LEU B O 1
ATOM 3503 N N . PRO B 1 198 ? -20.969 26.812 8.086 1 96.06 198 PRO B N 1
ATOM 3504 C CA . PRO B 1 198 ? -21.469 26.359 6.789 1 96.06 198 PRO B CA 1
ATOM 3505 C C . PRO B 1 198 ? -20.844 25.047 6.344 1 96.06 198 PRO B C 1
ATOM 3507 O O . PRO B 1 198 ? -19.703 24.734 6.723 1 96.06 198 PRO B O 1
ATOM 3510 N N . SER B 1 199 ? -21.531 24.297 5.496 1 94.12 199 SER B N 1
ATOM 3511 C CA . SER B 1 199 ? -21.109 22.969 5.047 1 94.12 199 SER B CA 1
ATOM 3512 C C . SER B 1 199 ? -19.75 23.016 4.379 1 94.12 199 SER B C 1
ATOM 3514 O O . SER B 1 199 ? -18.938 22.094 4.535 1 94.12 199 SER B O 1
ATOM 3516 N N . VAL B 1 200 ? -19.516 24.062 3.713 1 95.31 200 VAL B N 1
ATOM 3517 C CA . VAL B 1 200 ? -18.266 24.219 2.992 1 95.31 200 VAL B CA 1
ATOM 3518 C C . VAL B 1 200 ? -17.094 24.219 3.98 1 95.31 200 VAL B C 1
ATOM 3520 O O . VAL B 1 200 ? -16.031 23.656 3.711 1 95.31 200 VAL B O 1
ATOM 3523 N N . LEU B 1 201 ? -17.281 24.875 5.113 1 96.19 201 LEU B N 1
ATOM 3524 C CA . LEU B 1 201 ? -16.234 24.969 6.121 1 96.19 201 LEU B CA 1
ATOM 3525 C C . LEU B 1 201 ? -16.109 23.641 6.887 1 96.19 201 LEU B C 1
ATOM 3527 O O . LEU B 1 201 ? -15.008 23.281 7.312 1 96.19 201 LEU B O 1
ATOM 3531 N N . GLN B 1 202 ? -17.203 22.953 7.074 1 96.44 202 GLN B N 1
ATOM 3532 C CA . GLN B 1 202 ? -17.141 21.625 7.672 1 96.44 202 GLN B CA 1
ATOM 3533 C C . GLN B 1 202 ? -16.328 20.672 6.805 1 96.44 202 GLN B C 1
ATOM 3535 O O . GLN B 1 202 ? -15.477 19.938 7.312 1 96.44 202 GLN B O 1
ATOM 3540 N N . ASP B 1 203 ? -16.578 20.781 5.492 1 95.12 203 ASP B N 1
ATOM 3541 C CA . ASP B 1 203 ? -15.805 19.969 4.551 1 95.12 203 ASP B CA 1
ATOM 3542 C C . ASP B 1 203 ? -14.32 20.344 4.586 1 95.12 203 ASP B C 1
ATOM 3544 O O . ASP B 1 203 ? -13.453 19.469 4.516 1 95.12 203 ASP B O 1
ATOM 3548 N N . PHE B 1 204 ? -14.141 21.641 4.691 1 97.06 204 PHE B N 1
ATOM 3549 C CA . PHE B 1 204 ? -12.781 22.156 4.781 1 97.06 204 PHE B CA 1
ATOM 3550 C C . PHE B 1 204 ? -12.055 21.547 5.977 1 97.06 204 PHE B C 1
ATOM 3552 O O . PHE B 1 204 ? -10.883 21.172 5.871 1 97.06 204 PHE B O 1
ATOM 3559 N N . LEU B 1 205 ? -12.695 21.375 7.102 1 97.69 205 LEU B N 1
ATOM 3560 C CA . LEU B 1 205 ? -12.109 20.812 8.312 1 97.69 205 LEU B CA 1
ATOM 3561 C C . LEU B 1 205 ? -11.836 19.328 8.141 1 97.69 205 LEU B C 1
ATOM 3563 O O . LEU B 1 205 ? -10.906 18.781 8.75 1 97.69 205 LEU B O 1
ATOM 3567 N N . LYS B 1 206 ? -12.578 18.641 7.273 1 96.75 206 LYS B N 1
ATOM 3568 C CA . LYS B 1 206 ? -12.523 17.188 7.113 1 96.75 206 LYS B CA 1
ATOM 3569 C C . LYS B 1 206 ? -11.461 16.797 6.09 1 96.75 206 LYS B C 1
ATOM 3571 O O . LYS B 1 206 ? -11.227 15.602 5.863 1 96.75 206 LYS B O 1
ATOM 3576 N N . GLU B 1 207 ? -10.836 17.734 5.555 1 95.62 207 GLU B N 1
ATOM 3577 C CA . GLU B 1 207 ? -9.93 17.5 4.434 1 95.62 207 GLU B CA 1
ATOM 3578 C C . GLU B 1 207 ? -8.781 16.578 4.848 1 95.62 207 GLU B C 1
ATOM 3580 O O . GLU B 1 207 ? -8.414 15.664 4.105 1 95.62 207 GLU B O 1
ATOM 3585 N N . TYR B 1 208 ? -8.211 16.797 5.984 1 97.38 208 TYR B N 1
ATOM 3586 C CA . TYR B 1 208 ? -7.078 16 6.449 1 97.38 208 TYR B CA 1
ATOM 3587 C C . TYR B 1 208 ? -7.543 14.875 7.363 1 97.38 208 TYR B C 1
ATOM 3589 O O . TYR B 1 208 ? -7.434 14.977 8.586 1 97.38 208 TYR B O 1
ATOM 3597 N N . HIS B 1 209 ? -8.008 13.812 6.719 1 96.94 209 HIS B N 1
ATOM 3598 C CA . HIS B 1 209 ? -8.477 12.633 7.445 1 96.94 209 HIS B CA 1
ATOM 3599 C C . HIS B 1 209 ? -7.918 11.352 6.832 1 96.94 209 HIS B C 1
ATOM 3601 O O . HIS B 1 209 ? -7.508 11.344 5.672 1 96.94 209 HIS B O 1
ATOM 3607 N N . TYR B 1 210 ? -7.766 10.352 7.613 1 96.12 210 TYR B N 1
ATOM 3608 C CA . TYR B 1 210 ? -7.422 9.023 7.117 1 96.12 210 TYR B CA 1
ATOM 3609 C C . TYR B 1 210 ? -8.57 8.047 7.332 1 96.12 210 TYR B C 1
ATOM 3611 O O . TYR B 1 210 ? -9.477 8.312 8.125 1 96.12 210 TYR B O 1
ATOM 3619 N N . LYS B 1 211 ? -8.508 6.98 6.574 1 94.31 211 LYS B N 1
ATOM 3620 C CA . LYS B 1 211 ? -9.531 5.941 6.637 1 94.31 211 LYS B CA 1
ATOM 3621 C C . LYS B 1 211 ? -9.078 4.77 7.496 1 94.31 211 LYS B C 1
ATOM 3623 O O . LYS B 1 211 ? -7.957 4.277 7.344 1 94.31 211 LYS B O 1
ATOM 3628 N N . GLN B 1 212 ? -9.93 4.457 8.422 1 94.25 212 GLN B N 1
ATOM 3629 C CA . GLN B 1 212 ? -9.672 3.312 9.289 1 94.25 212 GLN B CA 1
ATOM 3630 C C . GLN B 1 212 ? -10.641 2.168 8.984 1 94.25 212 GLN B C 1
ATOM 3632 O O . GLN B 1 212 ? -11.852 2.318 9.125 1 94.25 212 GLN B O 1
ATOM 3637 N N . LYS B 1 213 ? -10.023 1.054 8.516 1 91.56 213 LYS B N 1
ATOM 3638 C CA . LYS B 1 213 ? -10.828 -0.137 8.258 1 91.56 213 LYS B CA 1
ATOM 3639 C C . LYS B 1 213 ? -11.477 -0.648 9.539 1 91.56 213 LYS B C 1
ATOM 3641 O O . LYS B 1 213 ? -10.812 -0.803 10.562 1 91.56 213 LYS B O 1
ATOM 3646 N N . VAL B 1 214 ? -12.797 -0.918 9.453 1 93.75 214 VAL B N 1
ATOM 3647 C CA . VAL B 1 214 ? -13.453 -1.343 10.688 1 93.75 214 VAL B CA 1
ATOM 3648 C C . VAL B 1 214 ? -14.172 -2.672 10.461 1 93.75 214 VAL B C 1
ATOM 3650 O O . VAL B 1 214 ? -14.477 -3.387 11.422 1 93.75 214 VAL B O 1
ATOM 3653 N N . ARG B 1 215 ? -14.43 -3.018 9.133 1 91.44 215 ARG B N 1
ATOM 3654 C CA . ARG B 1 215 ? -15.156 -4.258 8.867 1 91.44 215 ARG B CA 1
ATOM 3655 C C . ARG B 1 215 ? -14.922 -4.723 7.43 1 91.44 215 ARG B C 1
ATOM 3657 O O . ARG B 1 215 ? -14.883 -3.906 6.508 1 91.44 215 ARG B O 1
ATOM 3664 N N . VAL B 1 216 ? -14.773 -6 7.305 1 90.69 216 VAL B N 1
ATOM 3665 C CA . VAL B 1 216 ? -14.758 -6.648 6 1 90.69 216 VAL B CA 1
ATOM 3666 C C . VAL B 1 216 ? -15.875 -7.684 5.918 1 90.69 216 VAL B C 1
ATOM 3668 O O . VAL B 1 216 ? -15.992 -8.555 6.785 1 90.69 216 VAL B O 1
ATOM 3671 N N . ARG B 1 217 ? -16.703 -7.559 4.945 1 91.19 217 ARG B N 1
ATOM 3672 C CA . ARG B 1 217 ? -17.781 -8.516 4.719 1 91.19 217 ARG B CA 1
ATOM 3673 C C . ARG B 1 217 ? -17.5 -9.375 3.492 1 91.19 217 ARG B C 1
ATOM 3675 O O . ARG B 1 217 ? -17.219 -8.852 2.41 1 91.19 217 ARG B O 1
ATOM 3682 N N . TRP B 1 218 ? -17.5 -10.719 3.672 1 89.44 218 TRP B N 1
ATOM 3683 C CA . TRP B 1 218 ? -17.422 -11.664 2.562 1 89.44 218 TRP B CA 1
ATOM 3684 C C . TRP B 1 218 ? -18.812 -12.008 2.037 1 89.44 218 TRP B C 1
ATOM 3686 O O . TRP B 1 218 ? -19.656 -12.492 2.785 1 89.44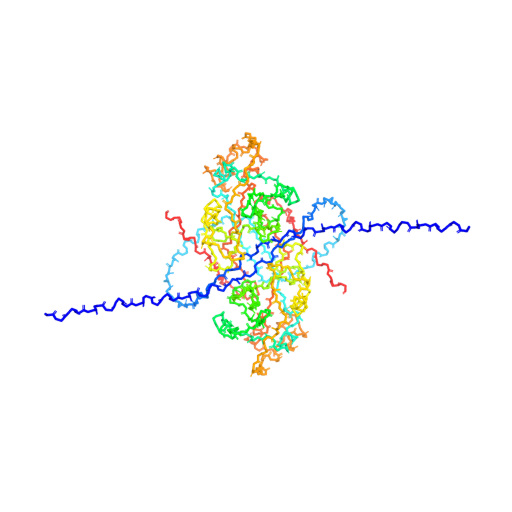 218 TRP B O 1
ATOM 3696 N N . LEU B 1 219 ? -19.141 -11.797 0.832 1 87.31 219 LEU B N 1
ATOM 3697 C CA . LEU B 1 219 ? -20.5 -11.867 0.311 1 87.31 219 LEU B CA 1
ATOM 3698 C C . LEU B 1 219 ? -20.734 -13.188 -0.413 1 87.31 219 LEU B C 1
ATOM 3700 O O . LEU B 1 219 ? -21.859 -13.484 -0.824 1 87.31 219 LEU B O 1
ATOM 3704 N N . GLU B 1 220 ? -19.906 -14.062 -0.827 1 74 220 GLU B N 1
ATOM 3705 C CA . GLU B 1 220 ? -20.172 -15.305 -1.55 1 74 220 GLU B CA 1
ATOM 3706 C C . GLU B 1 220 ? -20.875 -16.328 -0.658 1 74 220 GLU B C 1
ATOM 3708 O O . GLU B 1 220 ? -21.641 -17.141 -1.144 1 74 220 GLU B O 1
ATOM 3713 N N . GLY B 1 221 ? -20.5 -16.656 0.752 1 58.34 221 GLY B N 1
ATOM 3714 C CA . GLY B 1 221 ? -21.109 -17.703 1.568 1 58.34 221 GLY B CA 1
ATOM 3715 C C . GLY B 1 221 ? -22.219 -17.172 2.471 1 58.34 221 GLY B C 1
ATOM 3716 O O . GLY B 1 221 ? -22.719 -17.906 3.328 1 58.34 221 GLY B O 1
ATOM 3717 N N . GLU B 1 222 ? -22.609 -16.078 2.662 1 45.69 222 GLU B N 1
ATOM 3718 C CA . GLU B 1 222 ? -23.562 -15.734 3.713 1 45.69 222 GLU B CA 1
ATOM 3719 C C . GLU B 1 222 ? -24.797 -16.625 3.641 1 45.69 222 GLU B C 1
ATOM 3721 O O . GLU B 1 222 ? -25.547 -16.562 2.664 1 45.69 222 GLU B O 1
ATOM 3726 N N . PRO B 1 223 ? -25.062 -17.875 4.188 1 38.66 223 PRO B N 1
ATOM 3727 C CA . PRO B 1 223 ? -26.156 -17.703 5.156 1 38.66 223 PRO B CA 1
ATOM 3728 C C . PRO B 1 223 ? -26.016 -16.438 6 1 38.66 223 PRO B C 1
ATOM 3730 O O . PRO B 1 223 ? -24.938 -15.82 6.012 1 38.66 223 PRO B O 1
ATOM 3733 N N . VAL B 1 224 ? -26.859 -16.172 7.344 1 33.25 224 VAL B N 1
ATOM 3734 C CA . VAL B 1 224 ? -27.109 -15.133 8.336 1 33.25 224 VAL B CA 1
ATOM 3735 C C . VAL B 1 224 ? -25.797 -14.711 9 1 33.25 224 VAL B C 1
ATOM 3737 O O . VAL B 1 224 ? -25.703 -13.617 9.562 1 33.25 224 VAL B O 1
ATOM 3740 N N . LYS B 1 225 ? -24.844 -15.555 9.469 1 33.44 225 LYS B N 1
ATOM 3741 C CA . LYS B 1 225 ? -23.969 -15.047 10.523 1 33.44 225 LYS B CA 1
ATOM 3742 C C . LYS B 1 225 ? -22.828 -14.219 9.938 1 33.44 225 LYS B C 1
ATOM 3744 O O . LYS B 1 225 ? -22.031 -14.727 9.156 1 33.44 225 LYS B O 1
ATOM 3749 N N . ALA B 1 226 ? -22.875 -12.906 9.664 1 32.25 226 ALA B N 1
ATOM 3750 C CA . ALA B 1 226 ? -21.922 -11.812 9.477 1 32.25 226 ALA B CA 1
ATOM 3751 C C . ALA B 1 226 ? -20.609 -12.086 10.211 1 32.25 226 ALA B C 1
ATOM 3753 O O . ALA B 1 226 ? -20.578 -12.125 11.445 1 32.25 226 ALA B O 1
ATOM 3754 N N . LYS B 1 227 ? -19.844 -13 9.953 1 32.72 227 LYS B N 1
ATOM 3755 C CA . LYS B 1 227 ? -18.594 -12.969 10.711 1 32.72 227 LYS B CA 1
ATOM 3756 C C . LYS B 1 227 ? -17.906 -11.609 10.578 1 32.72 227 LYS B C 1
ATOM 3758 O O . LYS B 1 227 ? -17.469 -11.242 9.492 1 32.72 227 LYS B O 1
ATOM 3763 N N . GLU B 1 228 ? -18.359 -10.523 11.203 1 35.53 228 GLU B N 1
ATOM 3764 C CA . GLU B 1 228 ? -17.781 -9.211 11.484 1 35.53 228 GLU B CA 1
ATOM 3765 C C . GLU B 1 228 ? -16.344 -9.336 11.953 1 35.53 228 GLU B C 1
ATOM 3767 O O . GLU B 1 228 ? -16.062 -9.969 12.977 1 35.53 228 GLU B O 1
ATOM 3772 N N . THR B 1 229 ? -15.508 -9.633 11.156 1 32.78 229 THR B N 1
ATOM 3773 C CA . THR B 1 229 ? -14.18 -9.422 11.727 1 32.78 229 THR B CA 1
ATOM 3774 C C . THR B 1 229 ? -14.008 -7.977 12.172 1 32.78 229 THR B C 1
ATOM 3776 O O . THR B 1 229 ? -13.914 -7.07 11.344 1 32.78 229 THR B O 1
ATOM 3779 N N . LEU B 1 230 ? -14.625 -7.645 13.273 1 31.8 230 LEU B N 1
ATOM 3780 C CA . LEU B 1 230 ? -14.445 -6.336 13.891 1 31.8 230 LEU B CA 1
ATOM 3781 C C . LEU B 1 230 ? -12.992 -6.121 14.297 1 31.8 230 LEU B C 1
ATOM 3783 O O . LEU B 1 230 ? -12.406 -6.965 14.977 1 31.8 230 LEU B O 1
ATOM 3787 N N . LEU B 1 231 ? -12.297 -5.43 13.57 1 33.78 231 LEU B N 1
ATOM 3788 C CA . LEU B 1 231 ? -10.969 -4.973 13.969 1 33.78 231 LEU B CA 1
ATOM 3789 C C . LEU B 1 231 ? -11.031 -4.234 15.305 1 33.78 231 LEU B C 1
ATOM 3791 O O . LEU B 1 231 ? -11.922 -3.418 15.523 1 33.78 231 LEU B O 1
ATOM 3795 N N . SER B 1 232 ? -10.664 -4.887 16.484 1 28.38 232 SER B N 1
ATOM 3796 C CA . SER B 1 232 ? -10.656 -4.391 17.859 1 28.38 232 SER B CA 1
ATOM 3797 C C . SER B 1 232 ? -10.109 -2.973 17.938 1 28.38 232 SER B C 1
ATOM 3799 O O . SER B 1 232 ? -9.117 -2.652 17.266 1 28.38 232 SER B O 1
ATOM 3801 N N . PRO B 1 233 ? -11 -1.945 18.453 1 26.83 233 PRO B N 1
ATOM 3802 C CA . PRO B 1 233 ? -10.508 -0.624 18.859 1 26.83 233 PRO B CA 1
ATOM 3803 C C . PRO B 1 233 ? -9.445 -0.694 19.953 1 26.83 233 PRO B C 1
ATOM 3805 O O . PRO B 1 233 ? -9.711 -1.192 21.047 1 26.83 233 PRO B O 1
ATOM 3808 N N . LYS B 1 234 ? -8.305 -1.16 20.031 1 28.12 234 LYS B N 1
ATOM 3809 C CA . LYS B 1 234 ? -7.473 -1.047 21.234 1 28.12 234 LYS B CA 1
ATOM 3810 C C . LYS B 1 234 ? -7.602 0.335 21.859 1 28.12 234 LYS B C 1
ATOM 3812 O O . LYS B 1 234 ? -7.824 0.452 23.062 1 28.12 234 LYS B O 1
ATOM 3817 N N . GLY B 1 235 ? -6.809 1.449 21.578 1 20.95 235 GLY B N 1
ATOM 3818 C CA . GLY B 1 235 ? -6.172 2.334 22.547 1 20.95 235 GLY B CA 1
ATOM 3819 C C . GLY B 1 235 ? -7.148 3.285 23.219 1 20.95 235 GLY B C 1
ATOM 3820 O O . GLY B 1 235 ? -6.734 4.273 23.828 1 20.95 235 GLY B O 1
ATOM 3821 N N . ILE B 1 236 ? -8.453 3.422 23.047 1 19.19 236 ILE B N 1
ATOM 3822 C CA . ILE B 1 236 ? -8.867 4.562 23.859 1 19.19 236 ILE B CA 1
ATOM 3823 C C . ILE B 1 236 ? -8.93 4.152 25.328 1 19.19 236 ILE B C 1
ATOM 3825 O O . ILE B 1 236 ? -9.812 3.395 25.734 1 19.19 236 ILE B O 1
ATOM 3829 N N . ASN B 1 237 ? -7.879 3.566 25.969 1 18 237 ASN B N 1
ATOM 3830 C CA . ASN B 1 237 ? -8.008 3.932 27.375 1 18 237 ASN B CA 1
ATOM 3831 C C . ASN B 1 237 ? -7.875 5.438 27.578 1 18 237 ASN B C 1
ATOM 3833 O O . ASN B 1 237 ? -7.035 6.082 26.938 1 18 237 ASN B O 1
#